Protein AF-A0A963P8D8-F1 (afdb_monomer)

Sequence (442 aa):
VSDIAAGMRWAVGLPVPGVPANNQVAKVLNMSLGRFGSCSQAFQGAVDEVLAAGSVVVAATGNDSARAILQPANCTGVIGVTAHAINGDNASYANIGQGTVISAPGGGFGAAIAGNGRQIYSTSNTGLTTPQADRLEFKRGTSMATAHVSGVAALMFEAKPTITPQELRSRLVNAARPHPAGGFCAGLQTCGAGLLDAAQSVQDVLDDNAPVVAAASSAGLAAPRGATVQLTGTALAGRLGMGLQSTSWTQIAGPAVTLTGANGSNASFVVPASGNSFSFRFRALDLNGKAAHVDLTVPANNTAPVLTPISTRFVLEGESLSFSVSATDAEGDAITFVASTLPRGASFDAGTGTFTWDNASPLGSYSVGITPSDGLLSGETVYVGIVVVAPGSGGGGATQGLWWVLLGSATLAGLGLRRLWRLGARRRAGMPRAGNRPATPA

Secondary structure (DSSP, 8-state):
-HHHHHHHHHHTT---TTS---SS--SEEEE---BSSSPPHHHHHHHHHHHHTT-EEEEE--SS--SS--BTTTSTT-EEEEEE-TTSSBBTT----TTEEEEEE--S-BSSS-TT-PPEEEEEES-SSS--SEEEEEE-SHHHHHHHHHHHHHHHHHH-TT--HHHHHHHHHHTPBPPPTTSTTTT-GGG-S-B--HHHHHHHHHT-PPPEEEEEES--SSBPTTPEEEEEEEEE-SSSS--EEEEEEEEEESS----BSTTSSEEEEEPPSS-SEEEEEEEEEETTS-EEEEEEEEEB-----EEPP---EEEETTS-EEEE--EE-SS-PPPEEEEESPPTTEEEETTTTEEEESS--SSEEEEEEEEEE-SS-B-PPEEEEEEEEPPP--------------------------------------------------

Radius of gyration: 43.83 Å; Cα contacts (8 Å, |Δi|>4): 1011; chains: 1; bounding box: 115×44×120 Å

Foldseek 3Di:
DVVVLLVLCQLQQHDDPPDDTDPNRAQEAQALDFDDDADDPSNLVSQVNSLVSQHAYQYEQFFQQEQHGTPPLRHPLHAYEFEDAPVLFGANRTYWYPSHAAYEHQFAAHNQHGPPRFFDKDWDAPDDDDGDHIDIDGGGGSSVRSVVLRVLLVLLCVLPVNQHSVNLSVLQLVQADARDPRGPCRPPVRNHNHYGDSVSSNVSSNQQDAKDKDKDKPADLAAEAQDKIKIAMDIDRSDDDWAWPWKFKDWDDDDDWDWDPGGHRMIITGHHQADFKTKMKIKTATPSRGIDIDIDMHTHDFDAKAWDDDEAAEDEAQAKDKDATDIDGRRRAQKFKDKDQDDVQWDADRRGRMIIRHGDDDFDKGWIWMWIGSPPDIDDTDIHIYGYHHDPPDDDDDDDDDDDDDDDDDPDDPDDDDDDDDDDDDDDDDDDDDDDDDDDDD

Solvent-accessible surface area (backbone atoms only — not comparable to full-atom values): 24501 Å² total; per-residue (Å²): 109,69,65,58,34,48,50,49,34,31,42,48,44,41,89,42,94,99,52,83,83,45,90,75,57,44,56,62,45,69,37,59,50,68,41,87,60,77,54,48,68,74,50,43,54,33,48,52,52,33,40,74,66,50,14,39,48,25,13,8,12,38,66,73,52,32,80,54,40,16,22,54,8,46,25,84,88,32,43,4,16,22,14,12,10,90,80,52,16,37,15,51,40,30,10,30,14,78,52,34,39,30,21,23,69,6,20,27,32,16,60,62,48,44,77,88,42,54,53,40,77,42,85,45,55,73,42,90,89,56,92,55,57,81,40,78,41,78,43,64,35,9,41,50,5,14,50,55,53,38,53,41,52,49,51,35,37,69,70,34,78,81,56,43,41,68,55,52,52,50,38,49,40,72,31,23,40,73,49,41,83,83,23,64,46,48,87,40,75,34,44,22,53,16,34,68,35,61,66,47,28,37,47,59,59,68,46,65,46,49,34,49,63,48,72,50,57,71,42,73,92,46,30,56,69,71,37,75,39,42,34,45,42,49,73,43,52,39,64,79,97,56,59,67,66,47,38,31,51,44,79,76,44,57,70,91,70,71,66,48,50,30,76,35,50,51,26,33,35,57,38,57,73,46,57,56,44,38,29,33,34,42,36,39,30,30,74,84,72,36,60,31,68,41,77,44,75,47,42,32,64,80,71,55,22,44,61,57,91,66,74,70,45,78,45,44,46,64,40,67,49,74,53,73,57,57,66,52,42,78,42,69,56,71,67,39,40,47,78,40,66,69,57,74,76,41,50,70,42,39,80,71,32,35,39,40,22,69,49,36,56,74,75,44,79,46,57,33,37,38,27,34,24,51,87,84,42,64,23,70,70,47,64,36,42,36,38,32,39,77,69,80,81,85,74,87,89,77,97,75,84,89,79,92,85,89,84,88,86,81,93,72,84,94,80,85,80,84,85,86,86,85,82,82,87,82,88,81,91,80,85,82,86,89,79,89,85,89,84,84,89,134

Mean predicted aligned error: 15.2 Å

Structure (mmCIF, N/CA/C/O backbone):
data_AF-A0A963P8D8-F1
#
_entry.id   AF-A0A963P8D8-F1
#
loop_
_atom_site.group_PDB
_atom_site.id
_atom_site.type_symbol
_atom_site.label_atom_id
_atom_site.label_alt_id
_atom_site.label_comp_id
_atom_site.label_asym_id
_atom_site.label_entity_id
_atom_site.label_seq_id
_atom_site.pdbx_PDB_ins_code
_atom_site.Cartn_x
_atom_site.Cartn_y
_atom_site.Cartn_z
_atom_site.occupancy
_atom_site.B_iso_or_equiv
_atom_site.auth_seq_id
_atom_site.auth_comp_id
_atom_site.auth_asym_id
_atom_site.auth_atom_id
_atom_site.pdbx_PDB_model_num
ATOM 1 N N . VAL A 1 1 ? 3.334 4.373 -31.908 1.00 76.94 1 VAL A N 1
ATOM 2 C CA . VAL A 1 1 ? 2.612 4.493 -30.611 1.00 76.94 1 VAL A CA 1
ATOM 3 C C . VAL A 1 1 ? 1.451 3.523 -30.528 1.00 76.94 1 VAL A C 1
ATOM 5 O O . VAL A 1 1 ? 1.368 2.846 -29.515 1.00 76.94 1 VAL A O 1
ATOM 8 N N . SER A 1 2 ? 0.617 3.419 -31.570 1.00 88.69 2 SER A N 1
ATOM 9 C CA . SER A 1 2 ? -0.479 2.439 -31.673 1.00 88.69 2 SER A CA 1
ATOM 10 C C . SER A 1 2 ? -0.037 1.008 -31.365 1.00 88.69 2 SER A C 1
ATOM 12 O O . SER A 1 2 ? -0.611 0.377 -30.488 1.00 88.69 2 SER A O 1
ATOM 14 N N . ASP A 1 3 ? 1.029 0.537 -32.011 1.00 95.38 3 ASP A N 1
ATOM 15 C CA . ASP A 1 3 ? 1.418 -0.878 -31.943 1.00 95.38 3 ASP A CA 1
ATOM 16 C C . ASP A 1 3 ? 1.978 -1.239 -30.567 1.00 95.38 3 ASP A C 1
ATOM 18 O O . ASP A 1 3 ? 1.656 -2.284 -30.014 1.00 95.38 3 ASP A O 1
ATOM 22 N N . ILE A 1 4 ? 2.746 -0.323 -29.964 1.00 96.62 4 ILE A N 1
ATOM 23 C CA . ILE A 1 4 ? 3.251 -0.478 -28.593 1.00 96.62 4 ILE A CA 1
ATOM 24 C C . ILE A 1 4 ? 2.072 -0.542 -27.617 1.00 96.62 4 ILE A C 1
ATOM 26 O O . ILE A 1 4 ? 2.022 -1.431 -26.776 1.00 96.62 4 ILE A O 1
ATOM 30 N N . ALA A 1 5 ? 1.095 0.359 -27.751 1.00 96.00 5 ALA A N 1
ATOM 31 C CA . ALA A 1 5 ? -0.083 0.387 -26.890 1.00 96.00 5 ALA A CA 1
ATOM 32 C C . ALA A 1 5 ? -0.980 -0.856 -27.066 1.00 96.00 5 ALA A C 1
ATOM 34 O O . ALA A 1 5 ? -1.574 -1.324 -26.097 1.00 96.00 5 ALA A O 1
ATOM 35 N N . ALA A 1 6 ? -1.081 -1.406 -28.279 1.00 96.62 6 ALA A N 1
ATOM 36 C CA . ALA A 1 6 ? -1.765 -2.673 -28.530 1.00 96.62 6 ALA A CA 1
ATOM 37 C C . ALA A 1 6 ? -0.997 -3.854 -27.911 1.00 96.62 6 ALA A C 1
ATOM 39 O O . ALA A 1 6 ? -1.588 -4.667 -27.204 1.00 96.62 6 ALA A O 1
ATOM 40 N N . GLY A 1 7 ? 0.326 -3.904 -28.090 1.00 97.81 7 GLY A N 1
ATOM 41 C CA . GLY A 1 7 ? 1.188 -4.919 -27.483 1.00 97.81 7 GLY A CA 1
ATOM 42 C C . GLY A 1 7 ? 1.143 -4.902 -25.954 1.00 97.81 7 GLY A C 1
ATOM 43 O O . GLY A 1 7 ? 1.106 -5.960 -25.338 1.00 97.81 7 GLY A O 1
ATOM 44 N N . MET A 1 8 ? 1.062 -3.717 -25.339 1.00 98.06 8 MET A N 1
ATOM 45 C CA . MET A 1 8 ? 0.866 -3.562 -23.894 1.00 98.06 8 MET A CA 1
ATOM 46 C C . MET A 1 8 ? -0.420 -4.234 -23.412 1.00 98.06 8 MET A C 1
ATOM 48 O O . MET A 1 8 ? -0.371 -5.043 -22.490 1.00 98.06 8 MET A O 1
ATOM 52 N N . ARG A 1 9 ? -1.553 -3.927 -24.056 1.00 97.94 9 ARG A N 1
ATOM 53 C CA . ARG A 1 9 ? -2.860 -4.519 -23.736 1.00 97.94 9 ARG A CA 1
ATOM 54 C C . ARG A 1 9 ? -2.826 -6.036 -23.875 1.00 97.94 9 ARG A C 1
ATOM 56 O O . ARG A 1 9 ? -3.177 -6.755 -22.945 1.00 97.94 9 ARG A O 1
ATOM 63 N N . TRP A 1 10 ? -2.321 -6.516 -25.007 1.00 98.38 10 TRP A N 1
ATOM 64 C CA . TRP A 1 10 ? -2.216 -7.945 -25.276 1.00 98.38 10 TRP A CA 1
ATOM 65 C C . TRP A 1 10 ? -1.316 -8.675 -24.267 1.00 98.38 10 TRP A C 1
ATOM 67 O O . TRP A 1 10 ? -1.668 -9.748 -23.775 1.00 98.38 10 TRP A O 1
ATOM 77 N N . ALA A 1 11 ? -0.176 -8.081 -23.895 1.00 98.31 11 ALA A N 1
ATOM 78 C CA . ALA A 1 11 ? 0.756 -8.666 -22.931 1.00 98.31 11 ALA A CA 1
ATOM 79 C C . ALA A 1 11 ? 0.109 -8.906 -21.559 1.00 98.31 11 ALA A C 1
ATOM 81 O O . ALA A 1 11 ? 0.442 -9.888 -20.901 1.00 98.31 11 ALA A O 1
ATOM 82 N N . VAL A 1 12 ? -0.850 -8.067 -21.155 1.00 97.81 12 VAL A N 1
ATOM 83 C CA . VAL A 1 12 ? -1.591 -8.221 -19.892 1.00 97.81 12 VAL A CA 1
ATOM 84 C C . VAL A 1 12 ? -2.923 -8.973 -20.042 1.00 97.81 12 VAL A C 1
ATOM 86 O O . VAL A 1 12 ? -3.744 -8.960 -19.129 1.00 97.81 12 VAL A O 1
ATOM 89 N N . GLY A 1 13 ? -3.151 -9.639 -21.178 1.00 97.31 13 GLY A N 1
ATOM 90 C CA . GLY A 1 13 ? -4.343 -10.461 -21.413 1.00 97.31 13 GLY A CA 1
ATOM 91 C C . GLY A 1 13 ? -5.585 -9.694 -21.864 1.00 97.31 13 GLY A C 1
ATOM 92 O O . GLY A 1 13 ? -6.654 -10.291 -21.978 1.00 97.31 13 GLY A O 1
ATOM 93 N N . LEU A 1 14 ? -5.477 -8.392 -22.147 1.00 97.31 14 LEU A N 1
ATOM 94 C CA . LEU A 1 14 ? -6.585 -7.631 -22.721 1.00 97.31 14 LEU A CA 1
ATOM 95 C C . LEU A 1 14 ? -6.737 -7.958 -24.218 1.00 97.31 14 LEU A C 1
ATOM 97 O O . LEU A 1 14 ? -5.737 -8.154 -24.918 1.00 97.31 14 LEU A O 1
ATOM 101 N N . PRO A 1 15 ? -7.976 -8.012 -24.738 1.00 96.56 15 PRO A N 1
ATOM 102 C CA . PRO A 1 15 ? -8.223 -8.355 -26.131 1.00 96.56 15 PRO A CA 1
ATOM 103 C C . PRO A 1 15 ? -7.702 -7.268 -27.078 1.00 96.56 15 PRO A C 1
ATOM 105 O O . PRO A 1 15 ? -7.882 -6.072 -26.845 1.00 96.56 15 PRO A O 1
ATOM 108 N N . VAL A 1 16 ? -7.110 -7.693 -28.196 1.00 96.75 16 VAL A N 1
ATOM 109 C CA . VAL A 1 16 ? -6.708 -6.815 -29.301 1.00 96.75 16 VAL A CA 1
ATOM 110 C C . VAL A 1 16 ? -7.358 -7.325 -30.591 1.00 96.75 16 VAL A C 1
ATOM 112 O O . VAL A 1 16 ? -7.219 -8.511 -30.899 1.00 96.75 16 VAL A O 1
ATOM 115 N N . PRO A 1 17 ? -8.076 -6.476 -31.354 1.00 95.19 17 PRO A N 1
ATOM 116 C CA . PRO A 1 17 ? -8.748 -6.901 -32.579 1.00 95.19 17 PRO A CA 1
ATOM 117 C C . PRO A 1 17 ? -7.799 -7.595 -33.561 1.00 95.19 17 PRO A C 1
ATOM 119 O O . PRO A 1 17 ? -6.740 -7.066 -33.890 1.00 95.19 17 PRO A O 1
ATOM 122 N N . GLY A 1 18 ? -8.192 -8.779 -34.035 1.00 96.00 18 GLY A N 1
ATOM 123 C CA . GLY A 1 18 ? -7.406 -9.563 -34.993 1.00 96.00 18 GLY A CA 1
ATOM 124 C C . GLY A 1 18 ? -6.208 -10.316 -34.401 1.00 96.00 18 GLY A C 1
ATOM 125 O O . GLY A 1 18 ? -5.485 -10.955 -35.159 1.00 96.00 18 GLY A O 1
ATOM 126 N N . VAL A 1 19 ? -6.001 -10.283 -33.078 1.00 97.31 19 VAL A N 1
ATOM 127 C CA . VAL A 1 19 ? -4.906 -10.992 -32.398 1.00 97.31 19 VAL A CA 1
ATOM 128 C C . VAL A 1 19 ? -5.478 -12.085 -31.480 1.00 97.31 19 VAL A C 1
ATOM 130 O O . VAL A 1 19 ? -6.410 -11.802 -30.723 1.00 97.31 19 VAL A O 1
ATOM 133 N N . PRO A 1 20 ? -4.953 -13.329 -31.511 1.00 97.62 20 PRO A N 1
ATOM 134 C CA . PRO A 1 20 ? -5.367 -14.387 -30.585 1.00 97.62 20 PRO A CA 1
ATOM 135 C C . PRO A 1 20 ? -5.220 -13.973 -29.117 1.00 97.62 20 PRO A C 1
ATOM 137 O O . PRO A 1 20 ? -4.320 -13.209 -28.783 1.00 97.62 20 PRO A O 1
ATOM 140 N N . ALA A 1 21 ? -6.065 -14.497 -28.227 1.00 97.00 21 ALA A N 1
ATOM 141 C CA . ALA A 1 21 ? -5.977 -14.194 -26.797 1.00 97.00 21 ALA A CA 1
ATOM 142 C C . ALA A 1 21 ? -4.634 -14.650 -26.195 1.00 97.00 21 ALA A C 1
ATOM 144 O O . ALA A 1 21 ? -4.131 -15.729 -26.517 1.00 97.00 21 ALA A O 1
ATOM 145 N N . ASN A 1 22 ? -4.066 -13.832 -25.305 1.00 97.06 22 ASN A N 1
ATOM 146 C CA . ASN A 1 22 ? -2.859 -14.187 -24.569 1.00 97.06 22 ASN A CA 1
ATOM 147 C C . ASN A 1 22 ? -3.210 -14.914 -23.264 1.00 97.06 22 ASN A C 1
ATOM 149 O O . ASN A 1 22 ? -3.742 -14.306 -22.337 1.00 97.06 22 ASN A O 1
ATOM 153 N N . ASN A 1 23 ? -2.845 -16.193 -23.172 1.00 94.62 23 ASN A N 1
ATOM 154 C CA . ASN A 1 23 ? -3.046 -17.003 -21.965 1.00 94.62 23 ASN A CA 1
ATOM 155 C C . ASN A 1 23 ? -1.842 -16.964 -21.002 1.00 94.62 23 ASN A C 1
ATOM 157 O O . ASN A 1 23 ? -1.896 -17.561 -19.931 1.00 94.62 23 ASN A O 1
ATOM 161 N N . GLN A 1 24 ? -0.759 -16.272 -21.370 1.00 95.00 24 GLN A N 1
ATOM 162 C CA . GLN A 1 24 ? 0.420 -16.037 -20.534 1.00 95.00 24 GLN A CA 1
ATOM 163 C C . GLN A 1 24 ? 0.510 -14.547 -20.199 1.00 95.00 24 GLN A C 1
ATOM 165 O O . GLN A 1 24 ? 1.244 -13.771 -20.813 1.00 95.00 24 GLN A O 1
ATOM 170 N N . VAL A 1 25 ? -0.309 -14.141 -19.232 1.00 95.50 25 VAL A N 1
ATOM 171 C CA . VAL A 1 25 ? -0.459 -12.744 -18.824 1.00 95.50 25 VAL A CA 1
ATOM 172 C C . VAL A 1 25 ? 0.781 -12.265 -18.069 1.00 95.50 25 VAL A C 1
ATOM 174 O O . VAL A 1 25 ? 1.133 -12.798 -17.016 1.00 95.50 25 VAL A O 1
ATOM 177 N N . ALA A 1 26 ? 1.436 -11.234 -18.597 1.00 98.06 26 ALA A N 1
ATOM 178 C CA . ALA A 1 26 ? 2.612 -10.630 -17.991 1.00 98.06 26 ALA A CA 1
ATOM 179 C C . ALA A 1 26 ? 2.223 -9.720 -16.821 1.00 98.06 26 ALA A C 1
ATOM 181 O O . ALA A 1 26 ? 1.408 -8.820 -16.982 1.00 98.06 26 ALA A O 1
ATOM 182 N N . LYS A 1 27 ? 2.872 -9.903 -15.666 1.00 98.19 27 LYS A N 1
ATOM 183 C CA . LYS A 1 27 ? 2.745 -9.004 -14.503 1.00 98.19 27 LYS A CA 1
ATOM 184 C C . LYS A 1 27 ? 3.648 -7.772 -14.571 1.00 98.19 27 LYS A C 1
ATOM 186 O O . LYS A 1 27 ? 3.378 -6.765 -13.920 1.00 98.19 27 LYS A O 1
ATOM 191 N N . VAL A 1 28 ? 4.715 -7.841 -15.365 1.00 98.75 28 VAL A N 1
ATOM 192 C CA . VAL A 1 28 ? 5.719 -6.782 -15.511 1.00 98.75 28 VAL A CA 1
ATOM 193 C C . VAL A 1 28 ? 5.973 -6.539 -16.993 1.00 98.75 28 VAL A C 1
ATOM 195 O O . VAL A 1 28 ? 6.394 -7.442 -17.713 1.00 98.75 28 VAL A O 1
ATOM 198 N N . LEU A 1 29 ? 5.737 -5.312 -17.451 1.00 98.75 29 LEU A N 1
ATOM 199 C CA . LEU A 1 29 ? 6.018 -4.878 -18.816 1.00 98.75 29 LEU A CA 1
ATOM 200 C C . LEU A 1 29 ? 7.304 -4.046 -18.830 1.00 98.75 29 LEU A C 1
ATOM 202 O O . LEU A 1 29 ? 7.307 -2.888 -18.410 1.00 98.75 29 LEU A O 1
ATOM 206 N N . ASN A 1 30 ? 8.388 -4.633 -19.342 1.00 98.81 30 ASN A N 1
ATOM 207 C CA . ASN A 1 30 ? 9.666 -3.949 -19.533 1.00 98.81 30 ASN A CA 1
ATOM 208 C C . ASN A 1 30 ? 9.668 -3.142 -20.845 1.00 98.81 30 ASN A C 1
ATOM 210 O O . ASN A 1 30 ? 9.733 -3.707 -21.937 1.00 98.81 30 ASN A O 1
ATOM 214 N N . MET A 1 31 ? 9.686 -1.817 -20.733 1.00 98.38 31 MET A N 1
ATOM 215 C CA . MET A 1 31 ? 9.667 -0.861 -21.841 1.00 98.38 31 MET A CA 1
ATOM 216 C C . MET A 1 31 ? 11.010 -0.134 -21.948 1.00 98.38 31 MET A C 1
ATOM 218 O O . MET A 1 31 ? 11.128 1.063 -21.684 1.00 98.38 31 MET A O 1
ATOM 222 N N . SER A 1 32 ? 12.042 -0.867 -22.368 1.00 98.44 32 SER A N 1
ATOM 223 C CA . SER A 1 32 ? 13.388 -0.341 -22.657 1.00 98.44 32 SER A CA 1
ATOM 224 C C . SER A 1 32 ? 13.449 0.443 -23.982 1.00 98.44 32 SER A C 1
ATOM 226 O O . SER A 1 32 ? 14.339 0.224 -24.803 1.00 98.44 32 SER A O 1
ATOM 228 N N . LEU A 1 33 ? 12.485 1.338 -24.193 1.00 97.00 33 LEU A N 1
ATOM 229 C CA . LEU A 1 33 ? 12.244 2.129 -25.399 1.00 97.00 33 LEU A CA 1
ATOM 230 C C . LEU A 1 33 ? 11.807 3.545 -25.010 1.00 97.00 33 LEU A C 1
ATOM 232 O O . LEU A 1 33 ? 11.425 3.784 -23.866 1.00 97.00 33 LEU A O 1
ATOM 236 N N . GLY A 1 34 ? 11.819 4.482 -25.954 1.00 95.38 34 GLY A N 1
ATOM 237 C CA . GLY A 1 34 ? 11.284 5.808 -25.681 1.00 95.38 34 GLY A CA 1
ATOM 238 C C . GLY A 1 34 ? 11.148 6.702 -26.904 1.00 95.38 34 GLY A C 1
ATOM 239 O O . GLY A 1 34 ? 11.680 6.404 -27.973 1.00 95.38 34 GLY A O 1
ATOM 240 N N . ARG A 1 35 ? 10.420 7.808 -26.735 1.00 93.94 35 ARG A N 1
ATOM 241 C CA . ARG A 1 35 ? 10.340 8.909 -27.702 1.00 93.94 35 ARG A CA 1
ATOM 242 C C . ARG A 1 35 ? 10.273 10.267 -27.006 1.00 93.94 35 ARG A C 1
ATOM 244 O O . ARG A 1 35 ? 9.750 10.376 -25.896 1.00 93.94 35 ARG A O 1
ATOM 251 N N . PHE A 1 36 ? 10.720 11.304 -27.706 1.00 94.06 36 PHE A N 1
ATOM 252 C CA . PHE A 1 36 ? 10.550 12.692 -27.279 1.00 94.06 36 PHE A CA 1
ATOM 253 C C . PHE A 1 36 ? 9.075 13.110 -27.223 1.00 94.06 36 PHE A C 1
ATOM 255 O O . PHE A 1 36 ? 8.229 12.581 -27.950 1.00 94.06 36 PHE A O 1
ATOM 262 N N . GLY A 1 37 ? 8.796 14.102 -26.376 1.00 91.81 37 GLY A N 1
ATOM 263 C CA . GLY A 1 37 ? 7.463 14.659 -26.160 1.00 91.81 37 GLY A CA 1
ATOM 264 C C . GLY A 1 37 ? 6.772 14.136 -24.900 1.00 91.81 37 GLY A C 1
ATOM 265 O O . GLY A 1 37 ? 7.253 13.228 -24.219 1.00 91.81 37 GLY A O 1
ATOM 266 N N . SER A 1 38 ? 5.633 14.749 -24.582 1.00 94.12 38 SER A N 1
ATOM 267 C CA . SER A 1 38 ? 4.778 14.346 -23.466 1.00 94.12 38 SER A CA 1
ATOM 268 C C . SER A 1 38 ? 4.116 12.989 -23.715 1.00 94.12 38 SER A C 1
ATOM 270 O O . SER A 1 38 ? 3.986 12.535 -24.859 1.00 94.12 38 SER A O 1
ATOM 272 N N . CYS A 1 39 ? 3.665 12.348 -22.634 1.00 96.94 39 CYS A N 1
ATOM 273 C CA . CYS A 1 39 ? 2.842 11.153 -22.739 1.00 96.94 39 CYS A CA 1
ATOM 274 C C . CYS A 1 39 ? 1.542 11.479 -23.490 1.00 96.94 39 CYS A C 1
ATOM 276 O O . CYS A 1 39 ? 0.724 12.277 -23.035 1.00 96.94 39 CYS A O 1
ATOM 278 N N . SER A 1 40 ? 1.342 10.868 -24.657 1.00 96.50 40 SER A N 1
ATOM 279 C CA . SER A 1 40 ? 0.091 11.024 -25.404 1.00 96.50 40 SER A CA 1
ATOM 280 C C . SER A 1 40 ? -1.066 10.348 -24.676 1.00 96.50 40 SER A C 1
ATOM 282 O O . SER A 1 40 ? -0.890 9.240 -24.172 1.00 96.50 40 SER A O 1
ATOM 284 N N . GLN A 1 41 ? -2.266 10.927 -24.751 1.00 96.19 41 GLN A N 1
ATOM 285 C CA . GLN A 1 41 ? -3.481 10.373 -24.140 1.00 96.19 41 GLN A CA 1
ATOM 286 C C . GLN A 1 41 ? -3.743 8.909 -24.531 1.00 96.19 41 GLN A C 1
ATOM 288 O O . GLN A 1 41 ? -4.074 8.094 -23.679 1.00 96.19 41 GLN A O 1
ATOM 293 N N . ALA A 1 42 ? -3.517 8.547 -25.798 1.00 93.56 42 ALA A N 1
ATOM 294 C CA . ALA A 1 42 ? -3.672 7.168 -26.265 1.00 93.56 42 ALA A CA 1
ATOM 295 C C . ALA A 1 42 ? -2.717 6.179 -25.568 1.00 93.56 42 ALA A C 1
ATOM 297 O O . ALA A 1 42 ? -3.077 5.029 -25.324 1.00 93.56 42 ALA A O 1
ATOM 298 N N . PHE A 1 43 ? -1.497 6.624 -25.254 1.00 96.56 43 PHE A N 1
ATOM 299 C CA . PHE A 1 43 ? -0.522 5.807 -24.534 1.00 96.56 43 PHE A CA 1
ATOM 300 C C . PHE A 1 43 ? -0.829 5.776 -23.035 1.00 96.56 43 PHE A C 1
ATOM 302 O O . PHE A 1 43 ? -0.739 4.711 -22.435 1.00 96.56 43 PHE A O 1
ATOM 309 N N . GLN A 1 44 ? -1.259 6.902 -22.452 1.00 98.19 44 GLN A N 1
ATOM 310 C CA . GLN A 1 44 ? -1.703 6.948 -21.057 1.00 98.19 44 GLN A CA 1
ATOM 311 C C . GLN A 1 44 ? -2.873 5.988 -20.818 1.00 98.19 44 GLN A C 1
ATOM 313 O O . GLN A 1 44 ? -2.793 5.182 -19.905 1.00 98.19 44 GLN A O 1
ATOM 318 N N . GLY A 1 45 ? -3.881 5.966 -21.698 1.00 98.19 45 GLY A N 1
ATOM 319 C CA . GLY A 1 45 ? -4.989 5.011 -21.577 1.00 98.19 45 GLY A CA 1
ATOM 320 C C . GLY A 1 45 ? -4.528 3.548 -21.594 1.00 98.19 45 GLY A C 1
ATOM 321 O O . GLY A 1 45 ? -5.032 2.735 -20.831 1.00 98.19 45 GLY A O 1
ATOM 322 N N . ALA A 1 46 ? -3.508 3.209 -22.391 1.00 98.06 46 ALA A N 1
ATOM 323 C CA . ALA A 1 46 ? -2.932 1.862 -22.376 1.00 98.06 46 ALA A CA 1
ATOM 324 C C . ALA A 1 46 ? -2.179 1.552 -21.071 1.00 98.06 46 ALA A C 1
ATOM 326 O O . ALA A 1 46 ? -2.235 0.425 -20.588 1.00 98.06 46 ALA A O 1
ATOM 327 N N . VAL A 1 47 ? -1.474 2.535 -20.499 1.00 98.56 47 VAL A N 1
ATOM 328 C CA . VAL A 1 47 ? -0.845 2.403 -19.176 1.00 98.56 47 VAL A CA 1
ATOM 329 C C . VAL A 1 47 ? -1.911 2.182 -18.105 1.00 98.56 47 VAL A C 1
ATOM 331 O O . VAL A 1 47 ? -1.776 1.258 -17.310 1.00 98.56 47 VAL A O 1
ATOM 334 N N . ASP A 1 48 ? -2.978 2.978 -18.109 1.00 98.69 48 ASP A N 1
ATOM 335 C CA . ASP A 1 48 ? -4.055 2.896 -17.120 1.00 98.69 48 ASP A CA 1
ATOM 336 C C . ASP A 1 48 ? -4.740 1.523 -17.159 1.00 98.69 48 ASP A C 1
ATOM 338 O O . ASP A 1 48 ? -4.955 0.905 -16.117 1.00 98.69 48 ASP A O 1
ATOM 342 N N . GLU A 1 49 ? -5.001 0.995 -18.357 1.00 98.50 49 GLU A N 1
ATOM 343 C CA . GLU A 1 49 ? -5.545 -0.353 -18.552 1.00 98.50 49 GLU A CA 1
ATOM 344 C C . GLU A 1 49 ? -4.593 -1.456 -18.052 1.00 98.50 49 GLU A C 1
ATOM 346 O O . GLU A 1 49 ? -5.036 -2.407 -17.408 1.00 98.50 49 GLU A O 1
ATOM 351 N N . VAL A 1 50 ? -3.280 -1.323 -18.286 1.00 98.56 50 VAL A N 1
ATOM 352 C CA . VAL A 1 50 ? -2.266 -2.257 -17.760 1.00 98.56 50 VAL A CA 1
ATOM 353 C C . VAL A 1 50 ? -2.245 -2.263 -16.230 1.00 98.56 50 VAL A C 1
ATOM 355 O O . VAL A 1 50 ? -2.210 -3.332 -15.616 1.00 98.56 50 VAL A O 1
ATOM 358 N N . LEU A 1 51 ? -2.293 -1.082 -15.610 1.00 98.44 51 LEU A N 1
ATOM 359 C CA . LEU A 1 51 ? -2.321 -0.945 -14.153 1.00 98.44 51 LEU A CA 1
ATOM 360 C C . LEU A 1 51 ? -3.629 -1.504 -13.572 1.00 98.44 51 LEU A C 1
ATOM 362 O O . LEU A 1 51 ? -3.598 -2.213 -12.566 1.00 98.44 51 LEU A O 1
ATOM 366 N N . ALA A 1 52 ? -4.767 -1.256 -14.226 1.00 98.00 52 ALA A N 1
ATOM 367 C CA . ALA A 1 52 ? -6.064 -1.808 -13.834 1.00 98.00 52 ALA A CA 1
ATOM 368 C C . ALA A 1 52 ? -6.111 -3.344 -13.940 1.00 98.00 52 ALA A C 1
ATOM 370 O O . ALA A 1 52 ? -6.744 -3.996 -13.114 1.00 98.00 52 ALA A O 1
ATOM 371 N N . ALA A 1 53 ? -5.380 -3.933 -14.893 1.00 97.12 53 ALA A N 1
ATOM 372 C CA . ALA A 1 53 ? -5.187 -5.381 -15.000 1.00 97.12 53 ALA A CA 1
ATOM 373 C C . ALA A 1 53 ? -4.246 -5.965 -13.917 1.00 97.12 53 ALA A C 1
ATOM 375 O O . ALA A 1 53 ? -3.958 -7.165 -13.913 1.00 97.12 53 ALA A O 1
ATOM 376 N N . GLY A 1 54 ? -3.743 -5.142 -12.988 1.00 96.88 54 GLY A N 1
ATOM 377 C CA . GLY A 1 54 ? -2.887 -5.578 -11.883 1.00 96.88 54 GLY A CA 1
ATOM 378 C C . GLY A 1 54 ? -1.450 -5.892 -12.302 1.00 96.88 54 GLY A C 1
ATOM 379 O O . GLY A 1 54 ? -0.815 -6.752 -11.688 1.00 96.88 54 GLY A O 1
ATOM 380 N N . SER A 1 55 ? -0.961 -5.230 -13.354 1.00 98.56 55 SER A N 1
ATOM 381 C CA . SER A 1 55 ? 0.404 -5.359 -13.878 1.00 98.56 55 SER A CA 1
ATOM 382 C C . SER A 1 55 ? 1.122 -4.009 -13.849 1.00 98.56 55 SER A C 1
ATOM 384 O O . SER A 1 55 ? 0.482 -2.962 -13.833 1.00 98.56 55 SER A O 1
ATOM 386 N N . VAL A 1 56 ? 2.455 -4.003 -13.828 1.00 98.75 56 VAL A N 1
ATOM 387 C CA . VAL A 1 56 ? 3.262 -2.766 -13.799 1.00 98.75 56 VAL A CA 1
ATOM 388 C C . VAL A 1 56 ? 3.925 -2.486 -15.143 1.00 98.75 56 VAL A C 1
ATOM 390 O O . VAL A 1 56 ? 4.303 -3.406 -15.866 1.00 98.75 56 VAL A O 1
ATOM 393 N N . VAL A 1 57 ? 4.136 -1.203 -15.447 1.00 98.81 57 VAL A N 1
ATOM 394 C CA . VAL A 1 57 ? 4.958 -0.749 -16.579 1.00 98.81 57 VAL A CA 1
ATOM 395 C C . VAL A 1 57 ? 6.259 -0.170 -16.036 1.00 98.81 57 VAL A C 1
ATOM 397 O O . VAL A 1 57 ? 6.233 0.782 -15.255 1.00 98.81 57 VAL A O 1
ATOM 400 N N . VAL A 1 58 ? 7.390 -0.720 -16.469 1.00 98.94 58 VAL A N 1
ATOM 401 C CA . VAL A 1 58 ? 8.738 -0.264 -16.103 1.00 98.94 58 VAL A CA 1
ATOM 402 C C . VAL A 1 58 ? 9.400 0.281 -17.360 1.00 98.94 58 VAL A C 1
ATOM 404 O O . VAL A 1 58 ? 9.477 -0.431 -18.357 1.00 98.94 58 VAL A O 1
ATOM 407 N N . ALA A 1 59 ? 9.849 1.535 -17.356 1.00 98.75 59 ALA A N 1
ATOM 408 C CA . ALA A 1 59 ? 10.287 2.207 -18.579 1.00 98.75 59 ALA A CA 1
ATOM 409 C C . ALA A 1 59 ? 11.585 2.996 -18.429 1.00 98.75 59 ALA A C 1
ATOM 411 O O . ALA A 1 59 ? 11.822 3.640 -17.410 1.00 98.75 59 ALA A O 1
ATOM 412 N N . ALA A 1 60 ? 12.377 3.016 -19.500 1.00 98.81 60 ALA A N 1
ATOM 413 C CA . ALA A 1 60 ? 13.622 3.771 -19.579 1.00 98.81 60 ALA A CA 1
ATOM 414 C C . ALA A 1 60 ? 13.370 5.287 -19.666 1.00 98.81 60 ALA A C 1
ATOM 416 O O . ALA A 1 60 ? 12.529 5.738 -20.444 1.00 98.81 60 ALA A O 1
ATOM 417 N N . THR A 1 61 ? 14.134 6.093 -18.921 1.00 98.69 61 THR A N 1
ATOM 418 C CA . THR A 1 61 ? 14.001 7.564 -18.956 1.00 98.69 61 THR A CA 1
ATOM 419 C C . THR A 1 61 ? 14.599 8.224 -20.203 1.00 98.69 61 THR A C 1
ATOM 421 O O . THR A 1 61 ? 14.203 9.343 -20.537 1.00 98.69 61 THR A O 1
ATOM 424 N N . GLY A 1 62 ? 15.518 7.549 -20.905 1.00 98.56 62 GLY A N 1
ATOM 425 C CA . GLY A 1 62 ? 16.233 8.051 -22.090 1.00 98.56 62 GLY A CA 1
ATOM 426 C C . GLY A 1 62 ? 17.744 8.215 -21.870 1.00 98.56 62 GLY A C 1
ATOM 427 O O . GLY A 1 62 ? 18.239 7.978 -20.767 1.00 98.56 62 GLY A O 1
ATOM 428 N N . ASN A 1 63 ? 18.495 8.548 -22.927 1.00 98.31 63 ASN A N 1
ATOM 429 C CA . ASN A 1 63 ? 19.969 8.479 -22.944 1.00 98.31 63 ASN A CA 1
ATOM 430 C C . ASN A 1 63 ? 20.632 9.723 -23.577 1.00 98.31 63 ASN A C 1
ATOM 432 O O . ASN A 1 63 ? 21.656 9.609 -24.249 1.00 98.31 63 ASN A O 1
ATOM 436 N N . ASP A 1 64 ? 20.033 10.893 -23.383 1.00 97.81 64 ASP A N 1
ATOM 437 C CA . ASP A 1 64 ? 20.367 12.159 -24.046 1.00 97.81 64 ASP A CA 1
ATOM 438 C C . ASP A 1 64 ? 21.066 13.157 -23.101 1.00 97.81 64 ASP A C 1
ATOM 440 O O . ASP A 1 64 ? 21.189 14.339 -23.423 1.00 97.81 64 ASP A O 1
ATOM 444 N N . SER A 1 65 ? 21.467 12.711 -21.901 1.00 96.88 65 SER A N 1
ATOM 445 C CA . SER A 1 65 ? 21.968 13.561 -20.806 1.00 96.88 65 SER A CA 1
ATOM 446 C C . SER A 1 65 ? 21.009 14.710 -20.447 1.00 96.88 65 SER A C 1
ATOM 448 O O . SER A 1 65 ? 21.425 15.767 -19.966 1.00 96.88 65 SER A O 1
ATOM 450 N N . ALA A 1 66 ? 19.712 14.524 -20.701 1.00 96.75 66 ALA A N 1
ATOM 451 C CA . ALA A 1 66 ? 18.708 15.567 -20.581 1.00 96.75 66 ALA A CA 1
ATOM 452 C C . ALA A 1 66 ? 18.110 15.643 -19.169 1.00 96.75 66 ALA A C 1
ATOM 454 O O . ALA A 1 66 ? 18.022 14.655 -18.437 1.00 96.75 66 ALA A O 1
ATOM 455 N N . ARG A 1 67 ? 17.609 16.833 -18.813 1.00 95.38 67 ARG A N 1
ATOM 456 C CA . ARG A 1 67 ? 16.792 17.074 -17.606 1.00 95.38 67 ARG A CA 1
ATOM 457 C C . ARG A 1 67 ? 15.285 16.908 -17.858 1.00 95.38 67 ARG A C 1
ATOM 459 O O . ARG A 1 67 ? 14.463 17.506 -17.166 1.00 95.38 67 ARG A O 1
ATOM 466 N N . ALA A 1 68 ? 14.939 16.119 -18.869 1.00 96.19 68 ALA A N 1
ATOM 467 C CA . ALA A 1 68 ? 13.583 15.720 -19.201 1.00 96.19 68 ALA A CA 1
ATOM 468 C C . ALA A 1 68 ? 13.574 14.231 -19.560 1.00 96.19 68 ALA A C 1
ATOM 470 O O . ALA A 1 68 ? 14.506 13.738 -20.196 1.00 96.19 68 ALA A O 1
ATOM 471 N N . ILE A 1 69 ? 12.512 13.528 -19.168 1.00 98.00 69 ILE A N 1
ATOM 472 C CA . ILE A 1 69 ? 12.355 12.092 -19.417 1.00 98.00 69 ILE A CA 1
ATOM 473 C C . ILE A 1 69 ? 11.357 11.825 -20.548 1.00 98.00 69 ILE A C 1
ATOM 475 O O . ILE A 1 69 ? 10.437 12.609 -20.801 1.00 98.00 69 ILE A O 1
ATOM 479 N N . LEU A 1 70 ? 11.564 10.715 -21.250 1.00 97.81 70 LEU A N 1
ATOM 480 C CA . LEU A 1 70 ? 10.844 10.368 -22.475 1.00 97.81 70 LEU A CA 1
ATOM 481 C C . LEU A 1 70 ? 9.529 9.625 -22.194 1.00 97.81 70 LEU A C 1
ATOM 483 O O . LEU A 1 70 ? 9.374 8.980 -21.156 1.00 97.81 70 LEU A O 1
ATOM 487 N N . GLN A 1 71 ? 8.588 9.650 -23.143 1.00 97.19 71 GLN A N 1
ATOM 488 C CA . GLN A 1 71 ? 7.480 8.687 -23.139 1.00 97.19 71 GLN A CA 1
ATOM 489 C C . GLN A 1 71 ? 8.078 7.301 -23.438 1.00 97.19 71 GLN A C 1
ATOM 491 O O . GLN A 1 71 ? 8.772 7.191 -24.450 1.00 97.19 71 GLN A O 1
ATOM 496 N N . PRO A 1 72 ? 7.810 6.250 -22.637 1.00 97.38 72 PRO A N 1
ATOM 497 C CA . PRO A 1 72 ? 6.700 6.150 -21.687 1.00 97.38 72 PRO A CA 1
ATOM 498 C C . PRO A 1 72 ? 7.030 6.405 -20.215 1.00 97.38 72 PRO A C 1
ATOM 500 O O . PRO A 1 72 ? 6.109 6.442 -19.407 1.00 97.38 72 PRO A O 1
ATOM 503 N N . ALA A 1 73 ? 8.294 6.618 -19.848 1.00 98.25 73 ALA A N 1
ATOM 504 C CA . ALA A 1 73 ? 8.677 6.895 -18.461 1.00 98.25 73 ALA A CA 1
ATOM 505 C C . ALA A 1 73 ? 7.999 8.146 -17.873 1.00 98.25 73 ALA A C 1
ATOM 507 O O . ALA A 1 73 ? 7.820 8.227 -16.662 1.00 98.25 73 ALA A O 1
ATOM 508 N N . ASN A 1 74 ? 7.604 9.104 -18.717 1.00 97.69 74 ASN A N 1
ATOM 509 C CA . ASN A 1 74 ? 6.876 10.307 -18.307 1.00 97.69 74 ASN A CA 1
ATOM 510 C C . ASN A 1 74 ? 5.348 10.143 -18.191 1.00 97.69 74 ASN A C 1
ATOM 512 O O . ASN A 1 74 ? 4.666 11.114 -17.867 1.00 97.69 74 ASN A O 1
ATOM 516 N N . CYS A 1 75 ? 4.800 8.956 -18.463 1.00 98.19 75 CYS A N 1
ATOM 517 C CA . CYS A 1 75 ? 3.381 8.669 -18.264 1.00 98.19 75 CYS A CA 1
ATOM 518 C C . CYS A 1 75 ? 3.074 8.438 -16.775 1.00 98.19 75 CYS A C 1
ATOM 520 O O . CYS A 1 75 ? 3.874 7.857 -16.035 1.00 98.19 75 CYS A O 1
ATOM 522 N N . THR A 1 76 ? 1.888 8.850 -16.330 1.00 97.88 76 THR A N 1
ATOM 523 C CA . THR A 1 76 ? 1.444 8.662 -14.944 1.00 97.88 76 THR A CA 1
ATOM 524 C C . THR A 1 76 ? 1.343 7.173 -14.620 1.00 97.88 76 THR A C 1
ATOM 526 O O . THR A 1 76 ? 0.850 6.389 -15.425 1.00 97.88 76 THR A O 1
ATOM 529 N N . GLY A 1 77 ? 1.830 6.780 -13.440 1.00 96.56 77 GLY A N 1
ATOM 530 C CA . GLY A 1 77 ? 1.821 5.392 -12.967 1.00 96.56 77 GLY A CA 1
ATOM 531 C C . GLY A 1 77 ? 2.998 4.533 -13.447 1.00 96.56 77 GLY A C 1
ATOM 532 O O . GLY A 1 77 ? 3.328 3.550 -12.786 1.00 96.56 77 GLY A O 1
ATOM 533 N N . VAL A 1 78 ? 3.716 4.934 -14.503 1.00 98.62 78 VAL A N 1
ATOM 534 C CA . VAL A 1 78 ? 4.889 4.199 -15.012 1.00 98.62 78 VAL A CA 1
ATOM 535 C C . VAL A 1 78 ? 6.077 4.309 -14.057 1.00 98.62 78 VAL A C 1
ATOM 537 O O . VAL A 1 78 ? 6.405 5.391 -13.565 1.00 98.62 78 VAL A O 1
ATOM 540 N N . ILE A 1 79 ? 6.750 3.187 -13.804 1.00 98.88 79 ILE A N 1
ATOM 541 C CA . ILE A 1 79 ? 8.007 3.134 -13.055 1.00 98.88 79 ILE A CA 1
ATOM 542 C C . ILE A 1 79 ? 9.133 3.587 -13.996 1.00 98.88 79 ILE A C 1
ATOM 544 O O . ILE A 1 79 ? 9.698 2.784 -14.736 1.00 98.88 79 ILE A O 1
ATOM 548 N N . GLY A 1 80 ? 9.412 4.893 -14.013 1.00 98.62 80 GLY A N 1
ATOM 549 C CA . GLY A 1 80 ? 10.494 5.492 -14.797 1.00 98.62 80 GLY A CA 1
ATOM 550 C C . GLY A 1 80 ? 11.870 5.208 -14.188 1.00 98.62 80 GLY A C 1
ATOM 551 O O . GLY A 1 80 ? 12.115 5.545 -13.028 1.00 98.62 80 GLY A O 1
ATOM 552 N N . VAL A 1 81 ? 12.767 4.611 -14.972 1.00 98.88 81 VAL A N 1
ATOM 553 C CA . VAL A 1 81 ? 14.071 4.110 -14.522 1.00 98.88 81 VAL A CA 1
ATOM 554 C C . VAL A 1 81 ? 15.214 4.874 -15.183 1.00 98.88 81 VAL A C 1
ATOM 556 O O . VAL A 1 81 ? 15.424 4.770 -16.397 1.00 98.88 81 VAL A O 1
ATOM 559 N N . THR A 1 82 ? 15.975 5.610 -14.370 1.00 98.69 82 THR A N 1
ATOM 560 C CA . THR A 1 82 ? 17.271 6.169 -14.783 1.00 98.69 82 THR A CA 1
ATOM 561 C C . THR A 1 82 ? 18.398 5.153 -14.558 1.00 98.69 82 THR A C 1
ATOM 563 O O . THR A 1 82 ? 18.211 4.108 -13.929 1.00 98.69 82 THR A O 1
ATOM 566 N N . ALA A 1 83 ? 19.584 5.435 -15.089 1.00 98.69 83 ALA A N 1
ATOM 567 C CA . ALA A 1 83 ? 20.740 4.550 -15.036 1.00 98.69 83 ALA A CA 1
ATOM 568 C C . ALA A 1 83 ? 21.846 5.111 -14.142 1.00 98.69 83 ALA A C 1
ATOM 570 O O . ALA A 1 83 ? 22.174 6.293 -14.223 1.00 98.69 83 ALA A O 1
ATOM 571 N N . HIS A 1 84 ? 22.490 4.240 -13.365 1.00 98.25 84 HIS A N 1
ATOM 572 C CA . HIS A 1 84 ? 23.755 4.536 -12.692 1.00 98.25 84 HIS A CA 1
ATOM 573 C C . HIS A 1 84 ? 24.911 3.658 -13.186 1.00 98.25 84 HIS A C 1
ATOM 575 O O . HIS A 1 84 ? 24.723 2.542 -13.689 1.00 98.25 84 HIS A O 1
ATOM 581 N N . ALA A 1 85 ? 26.120 4.198 -13.041 1.00 97.62 85 ALA A N 1
ATOM 582 C CA . ALA A 1 85 ? 27.385 3.501 -13.226 1.00 97.62 85 ALA A CA 1
ATOM 583 C C . ALA A 1 85 ? 27.718 2.625 -12.003 1.00 97.62 85 ALA A C 1
ATOM 585 O O . ALA A 1 85 ? 27.051 2.685 -10.975 1.00 97.62 85 ALA A O 1
ATOM 586 N N . ILE A 1 86 ? 28.767 1.799 -12.089 1.00 95.56 86 ILE A N 1
ATOM 587 C CA . ILE A 1 86 ? 29.109 0.812 -11.040 1.00 95.56 86 ILE A CA 1
ATOM 588 C C . ILE A 1 86 ? 29.395 1.427 -9.658 1.00 95.56 86 ILE A C 1
ATOM 590 O O . ILE A 1 86 ? 29.247 0.763 -8.639 1.00 95.56 86 ILE A O 1
ATOM 594 N N . ASN A 1 87 ? 29.795 2.695 -9.617 1.00 94.44 87 ASN A N 1
ATOM 595 C CA . ASN A 1 87 ? 30.021 3.456 -8.389 1.00 94.44 87 ASN A CA 1
ATOM 596 C C . ASN A 1 87 ? 28.737 4.093 -7.818 1.00 94.44 87 ASN A C 1
ATOM 598 O O . ASN A 1 87 ? 28.815 4.826 -6.837 1.00 94.44 87 ASN A O 1
ATOM 602 N N . GLY A 1 88 ? 27.576 3.843 -8.430 1.00 96.31 88 GLY A N 1
ATOM 603 C CA . GLY A 1 88 ? 26.279 4.383 -8.025 1.00 96.31 88 GLY A CA 1
ATOM 604 C C . GLY A 1 88 ? 26.002 5.809 -8.506 1.00 96.31 88 GLY A C 1
ATOM 605 O O . GLY A 1 88 ? 24.903 6.314 -8.281 1.00 96.31 88 GLY A O 1
ATOM 606 N N . ASP A 1 89 ? 26.955 6.465 -9.171 1.00 97.81 89 ASP A N 1
ATOM 607 C CA . ASP A 1 89 ? 26.722 7.788 -9.741 1.00 97.81 89 ASP A CA 1
ATOM 608 C C . ASP A 1 89 ? 25.826 7.702 -10.984 1.00 97.81 89 ASP A C 1
ATOM 610 O O . ASP A 1 89 ? 25.866 6.708 -11.715 1.00 97.81 89 ASP A O 1
ATOM 614 N N . ASN A 1 90 ? 25.018 8.735 -11.241 1.00 98.19 90 ASN A N 1
ATOM 615 C CA . ASN A 1 90 ? 24.148 8.765 -12.419 1.00 98.19 90 ASN A CA 1
ATOM 616 C C . ASN A 1 90 ? 24.997 8.599 -13.677 1.00 98.19 90 ASN A C 1
ATOM 618 O O . ASN A 1 90 ? 26.010 9.278 -13.823 1.00 98.19 90 ASN A O 1
ATOM 622 N N . ALA A 1 91 ? 24.604 7.710 -14.584 1.00 98.31 91 ALA A N 1
ATOM 623 C CA . ALA A 1 91 ? 25.372 7.496 -15.797 1.00 98.31 91 ALA A CA 1
ATOM 624 C C . ALA A 1 91 ? 25.375 8.781 -16.640 1.00 98.31 91 ALA A C 1
ATOM 626 O O . ALA A 1 91 ? 24.352 9.454 -16.759 1.00 98.31 91 ALA A O 1
ATOM 627 N N . SER A 1 92 ? 26.514 9.121 -17.243 1.00 97.56 92 SER A N 1
ATOM 628 C CA . SER A 1 92 ? 26.722 10.406 -17.927 1.00 97.56 92 SER A CA 1
ATOM 629 C C . SER A 1 92 ? 25.746 10.674 -19.074 1.00 97.56 92 SER A C 1
ATOM 631 O O . SER A 1 92 ? 25.486 11.830 -19.397 1.00 97.56 92 SER A O 1
ATOM 633 N N . TYR A 1 93 ? 25.176 9.619 -19.660 1.00 97.94 93 TYR A N 1
ATOM 634 C CA . TYR A 1 93 ? 24.163 9.687 -20.713 1.00 97.94 93 TYR A CA 1
ATOM 635 C C . TYR A 1 93 ? 22.720 9.715 -20.186 1.00 97.94 93 TYR A C 1
ATOM 637 O O . TYR A 1 93 ? 21.809 9.997 -20.951 1.00 97.94 93 TYR A O 1
ATOM 645 N N . ALA A 1 94 ? 22.459 9.346 -18.930 1.00 98.44 94 ALA A N 1
ATOM 646 C CA . ALA A 1 94 ? 21.105 9.025 -18.488 1.00 98.44 94 ALA A CA 1
ATOM 647 C C . ALA A 1 94 ? 20.241 10.278 -18.307 1.00 98.44 94 ALA A C 1
ATOM 649 O O . ALA A 1 94 ? 20.641 11.221 -17.619 1.00 98.44 94 ALA A O 1
ATOM 650 N N . ASN A 1 95 ? 19.035 10.255 -18.880 1.00 98.62 95 ASN A N 1
ATOM 651 C CA . ASN A 1 95 ? 18.053 11.312 -18.658 1.00 98.62 95 ASN A CA 1
ATOM 652 C C . ASN A 1 95 ? 17.500 11.238 -17.234 1.00 98.62 95 ASN A C 1
ATOM 654 O O . ASN A 1 95 ? 17.180 10.159 -16.728 1.00 98.62 95 ASN A O 1
ATOM 658 N N . ILE A 1 96 ? 17.304 12.406 -16.635 1.00 97.94 96 ILE A N 1
ATOM 659 C CA . ILE A 1 96 ? 16.644 12.587 -15.340 1.00 97.94 96 ILE A CA 1
ATOM 660 C C . ILE A 1 96 ? 15.526 13.617 -15.473 1.00 97.94 96 ILE A C 1
ATOM 662 O O . ILE A 1 96 ? 15.497 14.405 -16.414 1.00 97.94 96 ILE A O 1
ATOM 666 N N . GLY A 1 97 ? 14.594 13.644 -14.529 1.00 96.88 97 GLY A N 1
ATOM 667 C CA . GLY A 1 97 ? 13.469 14.568 -14.587 1.00 96.88 97 GLY A CA 1
ATOM 668 C C . GLY A 1 97 ? 12.324 14.155 -13.681 1.00 96.88 97 GLY A C 1
ATOM 669 O O . GLY A 1 97 ? 12.318 13.064 -13.106 1.00 96.88 97 GLY A O 1
ATOM 670 N N . GLN A 1 98 ? 11.339 15.042 -13.563 1.00 93.44 98 GLN A N 1
ATOM 671 C CA . GLN A 1 98 ? 10.111 14.746 -12.835 1.00 93.44 98 GLN A CA 1
ATOM 672 C C . GLN A 1 98 ? 9.448 13.488 -13.417 1.00 93.44 98 GLN A C 1
ATOM 674 O O . GLN A 1 98 ? 9.303 13.369 -14.630 1.00 93.44 98 GLN A O 1
ATOM 679 N N . GLY A 1 99 ? 9.076 12.547 -12.547 1.00 91.75 99 GLY A N 1
ATOM 680 C CA . GLY A 1 99 ? 8.539 11.238 -12.936 1.00 91.75 99 GLY A CA 1
ATOM 681 C C . GLY A 1 99 ? 9.557 10.094 -12.884 1.00 91.75 99 GLY A C 1
ATOM 682 O O . GLY A 1 99 ? 9.146 8.936 -12.861 1.00 91.75 99 GLY A O 1
ATOM 683 N N . THR A 1 100 ? 10.860 10.388 -12.773 1.00 98.25 100 THR A N 1
ATOM 684 C CA . THR A 1 100 ? 11.870 9.362 -12.455 1.00 98.25 100 THR A CA 1
ATOM 685 C C . THR A 1 100 ? 11.560 8.761 -11.089 1.00 98.25 100 THR A C 1
ATOM 687 O O . THR A 1 100 ? 11.396 9.488 -10.112 1.00 98.25 100 THR A O 1
ATOM 690 N N . VAL A 1 101 ? 11.460 7.436 -11.021 1.00 98.25 101 VAL A N 1
ATOM 691 C CA . VAL A 1 101 ? 11.097 6.707 -9.798 1.00 98.25 101 VAL A CA 1
ATOM 692 C C . VAL A 1 101 ? 12.331 6.183 -9.096 1.00 98.25 101 VAL A C 1
ATOM 694 O O . VAL A 1 101 ? 12.462 6.345 -7.887 1.00 98.25 101 VAL A O 1
ATOM 697 N N . ILE A 1 102 ? 13.235 5.557 -9.845 1.00 98.62 102 ILE A N 1
ATOM 698 C CA . ILE A 1 102 ? 14.376 4.844 -9.277 1.00 98.62 102 ILE A CA 1
ATOM 699 C C . ILE A 1 102 ? 15.541 4.801 -10.265 1.00 98.62 102 ILE A C 1
ATOM 701 O O . ILE A 1 102 ? 15.355 4.910 -11.480 1.00 98.62 102 ILE A O 1
ATOM 705 N N . SER A 1 103 ? 16.748 4.621 -9.742 1.00 98.56 103 SER A N 1
ATOM 706 C CA . SER A 1 103 ? 17.962 4.403 -10.518 1.00 98.56 103 SER A CA 1
ATOM 707 C C . SER A 1 103 ? 18.412 2.949 -10.406 1.00 98.56 103 SER A C 1
ATOM 709 O O . SER A 1 103 ? 18.458 2.391 -9.313 1.00 98.56 103 SER A O 1
ATOM 711 N N . ALA A 1 104 ? 18.805 2.331 -11.516 1.00 98.81 104 ALA A N 1
ATOM 712 C CA . ALA A 1 104 ? 19.330 0.963 -11.534 1.00 98.81 104 ALA A CA 1
ATOM 713 C C . ALA A 1 104 ? 20.621 0.854 -12.370 1.00 98.81 104 ALA A C 1
ATOM 715 O O . ALA A 1 104 ? 20.937 1.780 -13.126 1.00 98.81 104 ALA A O 1
ATOM 716 N N . PRO A 1 105 ? 21.394 -0.243 -12.250 1.00 98.56 105 PRO A N 1
ATOM 717 C CA . PRO A 1 105 ? 22.636 -0.399 -12.998 1.00 98.56 105 PRO A CA 1
ATOM 718 C C . PRO A 1 105 ? 22.399 -0.346 -14.513 1.00 98.56 105 PRO A C 1
ATOM 720 O O . PRO A 1 105 ? 21.808 -1.248 -15.105 1.00 98.56 105 PRO A O 1
ATOM 72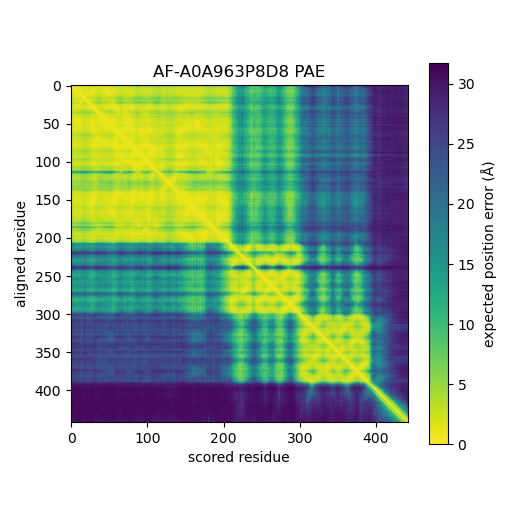3 N N . GLY A 1 106 ? 22.877 0.721 -15.153 1.00 98.25 106 GLY A N 1
ATOM 724 C CA . GLY A 1 106 ? 22.859 0.876 -16.612 1.00 98.25 106 GLY A CA 1
ATOM 725 C C . GLY A 1 106 ? 24.250 0.834 -17.236 1.00 98.25 106 GLY A C 1
ATOM 726 O O . GLY A 1 106 ? 24.373 0.715 -18.454 1.00 98.25 106 GLY A O 1
ATOM 727 N N . GLY A 1 107 ? 25.302 0.900 -16.413 1.00 97.81 107 GLY A N 1
ATOM 728 C CA . GLY A 1 107 ? 26.697 0.853 -16.843 1.00 97.81 107 GLY A CA 1
ATOM 729 C C . GLY A 1 107 ? 27.178 2.136 -17.527 1.00 97.81 107 GLY A C 1
ATOM 730 O O . GLY A 1 107 ? 26.415 3.076 -17.749 1.00 97.81 107 GLY A O 1
ATOM 731 N N . GLY A 1 108 ? 28.459 2.167 -17.889 1.00 96.88 108 GLY A N 1
ATOM 732 C CA . GLY A 1 108 ? 29.143 3.346 -18.420 1.00 96.88 108 GLY A CA 1
ATOM 733 C C . GLY A 1 108 ? 29.815 4.182 -17.329 1.00 96.88 108 GLY A C 1
ATOM 734 O O . GLY A 1 108 ? 30.072 3.694 -16.228 1.00 96.88 108 GLY A O 1
ATOM 735 N N . PHE A 1 109 ? 30.157 5.424 -17.669 1.00 97.69 109 PHE A N 1
ATOM 736 C CA . PHE A 1 109 ? 30.800 6.367 -16.753 1.00 97.69 109 PHE A CA 1
ATOM 737 C C . PHE A 1 109 ? 29.753 7.155 -15.967 1.00 97.69 109 PHE A C 1
ATOM 739 O O . PHE A 1 109 ?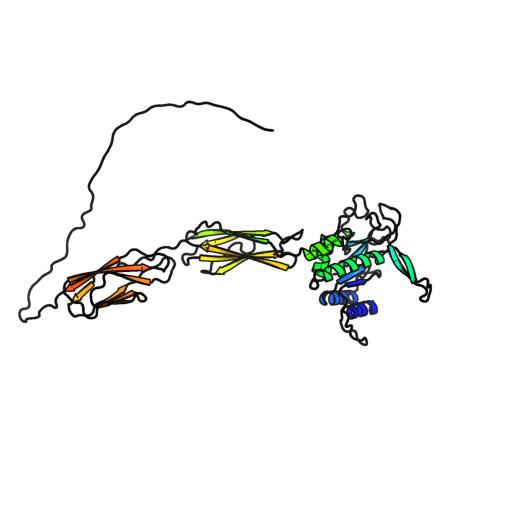 28.683 7.448 -16.505 1.00 97.69 109 PHE A O 1
ATOM 746 N N . GLY A 1 110 ? 30.062 7.509 -14.721 1.00 97.25 110 GLY A N 1
ATOM 747 C CA . GLY A 1 110 ? 29.243 8.449 -13.954 1.00 97.25 110 GLY A CA 1
ATOM 748 C C . GLY A 1 110 ? 29.372 9.883 -14.479 1.00 97.25 110 GLY A C 1
ATOM 749 O O . GLY A 1 110 ? 30.362 10.235 -15.123 1.00 97.25 110 GLY A O 1
ATOM 750 N N . ALA A 1 111 ? 28.349 10.697 -14.239 1.00 96.25 111 ALA A N 1
ATOM 751 C CA . ALA A 1 111 ? 28.252 12.083 -14.682 1.00 96.25 111 ALA A CA 1
ATOM 752 C C . ALA A 1 111 ? 29.128 13.039 -13.854 1.00 96.25 111 ALA A C 1
ATOM 754 O O . ALA A 1 111 ? 29.715 13.963 -14.410 1.00 96.25 111 ALA A O 1
ATOM 755 N N . ALA A 1 112 ? 29.218 12.819 -12.542 1.00 95.88 112 ALA A N 1
ATOM 756 C CA . ALA A 1 112 ? 30.055 13.582 -11.616 1.00 95.88 112 ALA A CA 1
ATOM 757 C C . ALA A 1 112 ? 31.289 12.779 -11.174 1.00 95.88 112 ALA A C 1
ATOM 759 O O . ALA A 1 112 ? 32.383 13.322 -11.041 1.00 95.88 112 ALA A O 1
ATOM 760 N N . ILE A 1 113 ? 31.126 11.470 -10.987 1.00 91.62 113 ILE A N 1
ATOM 761 C CA . ILE A 1 113 ? 32.172 10.541 -10.573 1.00 91.62 113 ILE A CA 1
ATOM 762 C C . ILE A 1 113 ? 32.354 9.531 -11.705 1.00 91.62 113 ILE A C 1
ATOM 764 O O . ILE A 1 113 ? 31.627 8.545 -11.795 1.00 91.62 113 ILE A O 1
ATOM 768 N N . ALA A 1 114 ? 33.336 9.754 -12.580 1.00 86.88 114 ALA A N 1
ATOM 769 C CA . ALA A 1 114 ? 33.471 8.985 -13.821 1.00 86.88 114 ALA A CA 1
ATOM 770 C C . ALA A 1 114 ? 33.572 7.457 -13.607 1.00 86.88 114 ALA A C 1
ATOM 772 O O . ALA A 1 114 ? 32.968 6.686 -14.355 1.00 86.88 114 ALA A O 1
ATOM 773 N N . GLY A 1 115 ? 34.279 6.998 -12.569 1.00 86.81 115 GLY A N 1
ATOM 774 C CA . GLY A 1 115 ? 34.496 5.567 -12.332 1.00 86.81 115 GLY A CA 1
ATOM 775 C C . GLY A 1 115 ? 35.289 4.895 -13.467 1.00 86.81 115 GLY A C 1
ATOM 776 O O . GLY A 1 115 ? 36.056 5.546 -14.168 1.00 86.81 115 GLY A O 1
ATOM 777 N N . ASN A 1 116 ? 35.117 3.580 -13.651 1.00 91.94 116 ASN A N 1
ATOM 778 C CA . ASN A 1 116 ? 35.875 2.776 -14.629 1.00 91.94 116 ASN A CA 1
ATOM 779 C C . ASN A 1 116 ? 35.120 2.472 -15.939 1.00 91.94 116 ASN A C 1
ATOM 781 O O . ASN A 1 116 ? 35.612 1.702 -16.761 1.00 91.94 116 ASN A O 1
ATOM 785 N N . GLY A 1 117 ? 33.914 3.015 -16.125 1.00 94.00 117 GLY A N 1
ATOM 786 C CA . GLY A 1 117 ? 33.158 2.858 -17.370 1.00 94.00 117 GLY A CA 1
ATOM 787 C C . GLY A 1 117 ? 32.533 1.479 -17.615 1.00 94.00 117 GLY A C 1
ATOM 788 O O . GLY A 1 117 ? 32.042 1.241 -18.721 1.00 94.00 117 GLY A O 1
ATOM 789 N N . ARG A 1 118 ? 32.539 0.560 -16.632 1.00 95.88 118 ARG A N 1
ATOM 790 C CA . ARG A 1 118 ? 32.026 -0.812 -16.809 1.00 95.88 118 ARG A CA 1
ATOM 791 C C . ARG A 1 118 ? 30.582 -0.830 -17.310 1.00 95.88 118 ARG A C 1
ATOM 793 O O . ARG A 1 118 ? 29.712 -0.130 -16.799 1.00 95.88 118 ARG A O 1
ATOM 800 N N . GLN A 1 119 ? 30.343 -1.668 -18.310 1.00 96.06 119 GLN A N 1
ATOM 801 C CA . GLN A 1 119 ? 29.050 -1.858 -18.963 1.00 96.06 119 GLN A CA 1
ATOM 802 C C . GLN A 1 119 ? 28.323 -3.099 -18.424 1.00 96.06 119 GLN A C 1
ATOM 804 O O . GLN A 1 119 ? 28.913 -3.915 -17.714 1.00 96.06 119 GLN A O 1
ATOM 809 N N . ILE A 1 120 ? 27.044 -3.236 -18.771 1.00 97.50 120 ILE A N 1
ATOM 810 C CA . ILE A 1 120 ? 26.208 -4.383 -18.406 1.00 97.50 120 ILE A CA 1
ATOM 811 C C . ILE A 1 120 ? 26.381 -5.482 -19.452 1.00 97.50 120 ILE A C 1
ATOM 813 O O . ILE A 1 120 ? 26.359 -5.205 -20.650 1.00 97.50 120 ILE A O 1
ATOM 817 N N . TYR A 1 121 ? 26.541 -6.721 -19.000 1.00 95.81 121 TYR A N 1
ATOM 818 C CA . TYR A 1 121 ? 26.689 -7.887 -19.865 1.00 95.81 121 TYR A CA 1
ATOM 819 C C . TYR A 1 121 ? 25.342 -8.582 -20.046 1.00 95.81 121 TYR A C 1
ATOM 821 O O . TYR A 1 121 ? 24.615 -8.779 -19.074 1.00 95.81 121 TYR A O 1
ATOM 829 N N . SER A 1 122 ? 24.994 -8.940 -21.279 1.00 97.12 122 SER A N 1
ATOM 830 C CA . SER A 1 122 ? 23.768 -9.689 -21.560 1.00 97.12 122 SER A CA 1
ATOM 831 C C . SER A 1 122 ? 23.890 -10.496 -22.850 1.00 97.12 122 SER A C 1
ATOM 833 O O . SER A 1 122 ? 24.821 -10.298 -23.634 1.00 97.12 122 SER A O 1
ATOM 835 N N . THR A 1 123 ? 22.949 -11.411 -23.061 1.00 97.38 123 THR A N 1
ATOM 836 C CA . THR A 1 123 ? 22.825 -12.211 -24.282 1.00 97.38 123 THR A CA 1
ATOM 837 C C . THR A 1 123 ? 22.611 -11.323 -25.502 1.00 97.38 123 THR A C 1
ATOM 839 O O . THR A 1 123 ? 21.846 -10.360 -25.474 1.00 97.38 123 THR A O 1
ATOM 842 N N . SER A 1 124 ? 23.295 -11.658 -26.585 1.00 96.62 124 SER A N 1
ATOM 843 C CA . SER A 1 124 ? 23.253 -10.992 -27.882 1.00 96.62 124 SER A CA 1
ATOM 844 C C . SER A 1 124 ? 23.545 -12.036 -28.966 1.00 96.62 124 SER A C 1
ATOM 846 O O . SER A 1 124 ? 23.711 -13.219 -28.679 1.00 96.62 124 SER A O 1
ATOM 848 N N . ASN A 1 125 ? 23.619 -11.610 -30.221 1.00 96.94 125 ASN A N 1
ATOM 849 C CA . ASN A 1 125 ? 24.037 -12.461 -31.333 1.00 96.94 125 ASN A CA 1
ATOM 850 C C . ASN A 1 125 ? 25.063 -11.724 -32.210 1.00 96.94 125 ASN A C 1
ATOM 852 O O . ASN A 1 125 ? 25.222 -10.504 -32.099 1.00 96.94 125 ASN A O 1
ATOM 856 N N . THR A 1 126 ? 25.817 -12.455 -33.028 1.00 96.75 126 THR A N 1
ATOM 857 C CA . THR A 1 126 ? 26.876 -11.902 -33.897 1.00 96.75 126 THR A CA 1
ATOM 858 C C . THR A 1 126 ? 26.355 -11.290 -35.202 1.00 96.75 126 THR A C 1
ATOM 860 O O . THR A 1 126 ? 27.134 -10.716 -35.960 1.00 96.75 126 THR A O 1
ATOM 863 N N . GLY A 1 127 ? 25.057 -11.405 -35.481 1.00 96.19 127 GLY A N 1
ATOM 864 C CA . GLY A 1 127 ? 24.438 -10.970 -36.723 1.00 96.19 127 GLY A CA 1
ATOM 865 C C . GLY A 1 127 ? 24.303 -9.455 -36.841 1.00 96.19 127 GLY A C 1
ATOM 866 O O . GLY A 1 127 ? 23.968 -8.770 -35.877 1.00 96.19 127 GLY A O 1
ATOM 867 N N . LEU A 1 128 ? 24.539 -8.925 -38.045 1.00 93.75 128 LEU A N 1
ATOM 868 C CA . LEU A 1 128 ? 24.407 -7.490 -38.342 1.00 93.75 128 LEU A CA 1
ATOM 869 C C . LEU A 1 128 ? 23.044 -7.126 -38.954 1.00 93.75 128 LEU A C 1
ATOM 871 O O . LEU A 1 128 ? 22.573 -6.006 -38.780 1.00 93.75 128 LEU A O 1
ATOM 875 N N . THR A 1 129 ? 22.417 -8.062 -39.672 1.00 95.44 129 THR A N 1
ATOM 876 C CA . THR A 1 129 ? 21.112 -7.877 -40.343 1.00 95.44 129 THR A CA 1
ATOM 877 C C . THR A 1 129 ? 20.163 -9.065 -40.170 1.00 95.44 129 THR A C 1
ATOM 879 O O . THR A 1 129 ? 18.950 -8.888 -40.217 1.00 95.44 129 THR A O 1
ATOM 882 N N . THR A 1 130 ? 20.693 -10.269 -39.945 1.00 96.75 130 THR A N 1
ATOM 883 C CA . THR A 1 130 ? 19.943 -11.500 -39.645 1.00 96.75 130 THR A CA 1
ATOM 884 C C . THR A 1 130 ? 20.572 -12.195 -38.435 1.00 96.75 130 THR A C 1
ATOM 886 O O . THR A 1 130 ? 21.771 -12.004 -38.222 1.00 96.75 130 THR A O 1
ATOM 889 N N . PRO A 1 131 ? 19.820 -12.980 -37.637 1.00 97.12 131 PRO A N 1
ATOM 890 C CA . PRO A 1 131 ? 20.382 -13.711 -36.501 1.00 97.12 131 PRO A CA 1
ATOM 891 C C . PRO A 1 131 ? 21.519 -14.653 -36.921 1.00 97.12 131 PRO A C 1
ATOM 893 O O . PRO A 1 131 ? 21.422 -15.334 -37.940 1.00 97.12 131 PRO A O 1
ATOM 896 N N . GLN A 1 132 ? 22.592 -14.681 -36.130 1.00 97.44 132 GLN A N 1
ATOM 897 C CA . GLN A 1 132 ? 23.750 -15.570 -36.303 1.00 97.44 132 GLN A CA 1
ATOM 898 C C . GLN A 1 132 ? 24.056 -16.265 -34.962 1.00 97.44 132 GLN A C 1
ATOM 900 O O . GLN A 1 132 ? 23.135 -16.551 -34.203 1.00 97.44 132 GLN A O 1
ATOM 905 N N . ALA A 1 133 ? 25.324 -16.539 -34.652 1.00 97.88 133 ALA A N 1
ATOM 906 C CA . ALA A 1 133 ? 25.718 -17.222 -33.422 1.00 97.88 133 ALA A CA 1
ATOM 907 C C . ALA A 1 133 ? 25.416 -16.403 -32.155 1.00 97.88 133 ALA A C 1
ATOM 909 O O . ALA A 1 133 ? 25.578 -15.176 -32.139 1.00 97.88 133 ALA A O 1
ATOM 910 N N . ASP A 1 134 ? 25.051 -17.104 -31.082 1.00 98.00 134 ASP A N 1
ATOM 911 C CA . ASP A 1 134 ? 24.881 -16.529 -29.750 1.00 98.00 134 ASP A CA 1
ATOM 912 C C . ASP A 1 134 ? 26.200 -15.957 -29.226 1.00 98.00 134 ASP A C 1
ATOM 914 O O . ASP A 1 134 ? 27.282 -16.521 -29.410 1.00 98.00 134 ASP A O 1
ATOM 918 N N . ARG A 1 135 ? 26.113 -14.824 -28.532 1.00 96.62 135 ARG A N 1
ATOM 919 C CA . ARG A 1 135 ? 27.238 -14.235 -27.807 1.00 96.62 135 ARG A CA 1
ATOM 920 C C . ARG A 1 135 ? 26.759 -13.488 -26.577 1.00 96.62 135 ARG A C 1
ATOM 922 O O . ARG A 1 135 ? 25.577 -13.206 -26.411 1.00 96.62 135 ARG A O 1
ATOM 929 N N . LEU A 1 136 ? 27.707 -13.085 -25.748 1.00 96.06 136 LEU A N 1
ATOM 930 C CA . LEU A 1 136 ? 27.468 -12.070 -24.736 1.00 96.06 136 LEU A CA 1
ATOM 931 C C . LEU A 1 136 ? 28.027 -10.732 -25.228 1.00 96.06 136 LEU A C 1
ATOM 933 O O . LEU A 1 136 ? 29.048 -10.682 -25.917 1.00 96.06 136 LEU A O 1
ATOM 937 N N . GLU A 1 137 ? 27.332 -9.643 -24.918 1.00 95.00 137 GLU A N 1
ATOM 938 C CA . GLU A 1 137 ? 27.702 -8.300 -25.350 1.00 95.00 137 GLU A CA 1
ATOM 939 C C . GLU A 1 137 ? 27.587 -7.299 -24.203 1.00 95.00 137 GLU A C 1
ATOM 941 O O . GLU A 1 137 ? 26.667 -7.349 -23.384 1.00 95.00 137 GLU A O 1
ATOM 946 N N . PHE A 1 138 ? 28.530 -6.359 -24.177 1.00 94.50 138 PHE A N 1
ATOM 947 C CA . PHE A 1 138 ? 28.512 -5.225 -23.271 1.00 94.50 138 PHE A CA 1
ATOM 948 C C . PHE A 1 138 ? 27.623 -4.118 -23.832 1.00 94.50 138 PHE A C 1
ATOM 950 O O . PHE A 1 138 ? 27.869 -3.586 -24.915 1.00 94.50 138 PHE A O 1
ATOM 957 N N . LYS A 1 139 ? 26.598 -3.734 -23.076 1.00 96.19 139 LYS A N 1
ATOM 958 C CA . LYS A 1 139 ? 25.722 -2.611 -23.408 1.00 96.19 139 LYS A CA 1
ATOM 959 C C . LYS A 1 139 ? 25.649 -1.626 -22.250 1.00 96.19 139 LYS A C 1
ATOM 961 O O . LYS A 1 139 ? 25.902 -1.956 -21.092 1.00 96.19 139 LYS A O 1
ATOM 966 N N . ARG A 1 140 ? 25.320 -0.382 -22.582 1.00 97.38 140 ARG A N 1
ATOM 967 C CA . ARG A 1 140 ? 24.994 0.660 -21.609 1.00 97.38 140 ARG A CA 1
ATOM 968 C C . ARG A 1 140 ? 23.708 1.352 -22.021 1.00 97.38 140 ARG A C 1
ATOM 970 O O . ARG A 1 140 ? 23.453 1.483 -23.216 1.00 97.38 140 ARG A O 1
ATOM 977 N N . GLY A 1 141 ? 22.939 1.805 -21.046 1.00 98.25 141 GLY A N 1
ATOM 978 C CA . GLY A 1 141 ? 21.704 2.533 -21.291 1.00 98.25 141 GLY A CA 1
ATOM 979 C C . GLY A 1 141 ? 20.721 2.413 -20.138 1.00 98.25 141 GLY A C 1
ATOM 980 O O . GLY A 1 141 ? 20.721 1.434 -19.389 1.00 98.25 141 GLY A O 1
ATOM 981 N N . THR A 1 142 ? 19.793 3.362 -20.067 1.00 98.69 142 THR A N 1
ATOM 982 C CA . THR A 1 142 ? 18.584 3.244 -19.237 1.00 98.69 142 THR A CA 1
ATOM 983 C C . THR A 1 142 ? 17.753 2.016 -19.622 1.00 98.69 142 THR A C 1
ATOM 985 O O . THR A 1 142 ? 17.105 1.420 -18.767 1.00 98.69 142 THR A O 1
ATOM 988 N N . SER A 1 143 ? 17.879 1.530 -20.861 1.00 98.50 143 SER A N 1
ATOM 989 C CA . SER A 1 143 ? 17.357 0.233 -21.308 1.00 98.50 143 SER A CA 1
ATOM 990 C C . SER A 1 143 ? 17.839 -0.952 -20.460 1.00 98.50 143 SER A C 1
ATOM 992 O O . SER A 1 143 ? 17.041 -1.842 -20.179 1.00 98.50 143 SER A O 1
ATOM 994 N N . MET A 1 144 ? 19.110 -0.969 -20.040 1.00 98.62 144 MET A N 1
ATOM 995 C CA . MET A 1 144 ? 19.674 -2.028 -19.190 1.00 98.62 144 MET A CA 1
ATOM 996 C C . MET A 1 144 ? 19.225 -1.869 -17.736 1.00 98.62 144 MET A C 1
ATOM 998 O O . MET A 1 144 ? 18.904 -2.853 -17.073 1.00 98.62 144 MET A O 1
ATOM 1002 N N . ALA A 1 145 ? 19.147 -0.629 -17.252 1.00 98.81 145 ALA A N 1
ATOM 1003 C CA . ALA A 1 145 ? 18.642 -0.323 -15.916 1.00 98.81 145 ALA A CA 1
ATOM 1004 C C . ALA A 1 145 ? 17.170 -0.757 -15.753 1.00 98.81 145 ALA A C 1
ATOM 1006 O O . ALA A 1 145 ? 16.809 -1.388 -14.761 1.00 98.81 145 ALA A O 1
ATOM 1007 N N . THR A 1 146 ? 16.339 -0.504 -16.770 1.00 98.88 146 THR A N 1
ATOM 1008 C CA . THR A 1 146 ? 14.913 -0.886 -16.814 1.00 98.88 146 THR A CA 1
ATOM 1009 C C . THR A 1 146 ? 14.719 -2.394 -16.626 1.00 98.88 146 THR A C 1
ATOM 1011 O O . THR A 1 146 ? 13.832 -2.812 -15.881 1.00 98.88 146 THR A O 1
ATOM 1014 N N . ALA A 1 147 ? 15.593 -3.213 -17.220 1.00 98.75 147 ALA A N 1
ATOM 1015 C CA . ALA A 1 147 ? 15.536 -4.667 -17.082 1.00 98.75 147 ALA A CA 1
ATOM 1016 C C . ALA A 1 147 ? 15.836 -5.136 -15.648 1.00 98.75 147 ALA A C 1
ATOM 1018 O O . ALA A 1 147 ? 15.164 -6.036 -15.152 1.00 98.75 147 ALA A O 1
ATOM 1019 N N . HIS A 1 148 ? 16.781 -4.494 -14.950 1.00 98.88 148 HIS A N 1
ATOM 1020 C CA . HIS A 1 148 ? 17.064 -4.810 -13.544 1.00 98.88 148 HIS A CA 1
ATOM 1021 C C . HIS A 1 148 ? 15.855 -4.518 -12.647 1.00 98.88 148 HIS A C 1
ATOM 1023 O O . HIS A 1 148 ? 15.477 -5.361 -11.837 1.00 98.88 148 HIS A O 1
ATOM 1029 N N . VAL A 1 149 ? 15.213 -3.356 -12.818 1.00 98.94 149 VAL A N 1
ATOM 1030 C CA . VAL A 1 149 ? 14.000 -3.008 -12.055 1.00 98.94 149 VAL A CA 1
ATOM 1031 C C . VAL A 1 149 ? 12.854 -3.961 -12.389 1.00 98.94 149 VAL A C 1
ATOM 1033 O O . VAL A 1 149 ? 12.145 -4.391 -11.486 1.00 98.94 149 VAL A O 1
ATOM 1036 N N . SER A 1 150 ? 12.704 -4.346 -13.659 1.00 98.94 150 SER A N 1
ATOM 1037 C CA . SER A 1 150 ? 11.697 -5.328 -14.078 1.00 98.94 150 SER A CA 1
ATOM 1038 C C . SER A 1 150 ? 11.916 -6.696 -13.423 1.00 98.94 150 SER A C 1
ATOM 1040 O O . SER A 1 150 ? 10.957 -7.319 -12.975 1.00 98.94 150 SER A O 1
ATOM 1042 N N . GLY A 1 151 ? 13.171 -7.140 -13.305 1.00 98.81 151 GLY A N 1
ATOM 1043 C CA . GLY A 1 151 ? 13.522 -8.367 -12.589 1.00 98.81 151 GLY A CA 1
ATOM 1044 C C . GLY A 1 151 ? 13.169 -8.303 -11.102 1.00 98.81 151 GLY A C 1
ATOM 1045 O O . GLY A 1 151 ? 12.550 -9.224 -10.581 1.00 98.81 151 GLY A O 1
ATOM 1046 N N . VAL A 1 152 ? 13.479 -7.192 -10.425 1.00 98.88 152 VAL A N 1
ATOM 1047 C CA . VAL A 1 152 ? 13.102 -7.010 -9.011 1.00 98.88 152 VAL A CA 1
ATOM 1048 C C . VAL A 1 152 ? 11.585 -6.946 -8.837 1.00 98.88 152 VAL A C 1
ATOM 1050 O O . VAL A 1 152 ? 11.054 -7.589 -7.938 1.00 98.88 152 VAL A O 1
ATOM 1053 N N . ALA A 1 153 ? 10.867 -6.251 -9.722 1.00 98.75 153 ALA A N 1
ATOM 1054 C CA . ALA A 1 153 ? 9.406 -6.231 -9.704 1.00 98.75 153 ALA A CA 1
ATOM 1055 C C . ALA A 1 153 ? 8.812 -7.644 -9.846 1.00 98.75 153 ALA A C 1
ATOM 1057 O O . ALA A 1 153 ? 7.841 -7.968 -9.167 1.00 98.75 153 ALA A O 1
ATOM 1058 N N . ALA A 1 154 ? 9.411 -8.505 -10.676 1.00 98.69 154 ALA A N 1
ATOM 1059 C CA . ALA A 1 154 ? 8.995 -9.901 -10.795 1.00 98.69 154 ALA A CA 1
ATOM 1060 C C . ALA A 1 154 ? 9.211 -10.686 -9.486 1.00 98.69 154 ALA A C 1
ATOM 1062 O O . ALA A 1 154 ? 8.296 -11.383 -9.055 1.00 98.69 154 ALA A O 1
ATOM 1063 N N . LEU A 1 155 ? 10.355 -10.509 -8.809 1.00 98.62 155 LEU A N 1
ATOM 1064 C CA . LEU A 1 155 ? 10.609 -11.115 -7.489 1.00 98.62 155 LEU A CA 1
ATOM 1065 C C . LEU A 1 155 ? 9.603 -10.639 -6.427 1.00 98.62 155 LEU A C 1
ATOM 1067 O O . LEU A 1 155 ? 9.174 -11.409 -5.573 1.00 98.62 155 LEU A O 1
ATOM 1071 N N . MET A 1 156 ? 9.184 -9.375 -6.483 1.00 97.50 156 MET A N 1
ATOM 1072 C CA . MET A 1 156 ? 8.159 -8.842 -5.578 1.00 97.50 156 MET A CA 1
ATOM 1073 C C . MET A 1 156 ? 6.778 -9.455 -5.845 1.00 97.50 156 MET A C 1
ATOM 1075 O O . MET A 1 156 ? 6.056 -9.762 -4.898 1.00 97.50 156 MET A O 1
ATOM 1079 N N . PHE A 1 157 ? 6.416 -9.671 -7.116 1.00 96.94 157 PHE A N 1
ATOM 1080 C CA . PHE A 1 157 ? 5.205 -10.417 -7.472 1.00 96.94 157 PHE A CA 1
ATOM 1081 C C . PHE A 1 157 ? 5.275 -11.881 -7.029 1.00 96.94 157 PHE A C 1
ATOM 1083 O O . PHE A 1 157 ? 4.253 -12.434 -6.641 1.00 96.94 157 PHE A O 1
ATOM 1090 N N . GLU A 1 158 ? 6.449 -12.509 -7.055 1.00 96.75 158 GLU A N 1
ATOM 1091 C CA . GLU A 1 158 ? 6.627 -13.858 -6.512 1.00 96.75 158 GLU A CA 1
ATOM 1092 C C . GLU A 1 158 ? 6.405 -13.883 -4.992 1.00 96.75 158 GLU A C 1
ATOM 1094 O O . GLU A 1 158 ? 5.657 -14.720 -4.491 1.00 96.75 158 GLU A O 1
ATOM 1099 N N . ALA A 1 159 ? 6.977 -12.918 -4.265 1.00 94.31 159 ALA A N 1
ATOM 1100 C CA . ALA A 1 159 ? 6.816 -12.796 -2.816 1.00 94.31 159 ALA A CA 1
ATOM 1101 C C . ALA A 1 159 ? 5.365 -12.503 -2.389 1.00 94.31 159 ALA A C 1
ATOM 1103 O O . ALA A 1 159 ? 4.899 -13.015 -1.371 1.00 94.31 159 ALA A O 1
ATOM 1104 N N . LYS A 1 160 ? 4.634 -11.691 -3.163 1.00 90.62 160 LYS A N 1
ATOM 1105 C CA . LYS A 1 160 ? 3.216 -11.374 -2.935 1.00 90.62 160 LYS A CA 1
ATOM 1106 C C . LYS A 1 160 ? 2.471 -11.327 -4.276 1.00 90.62 160 LYS A C 1
ATOM 1108 O O . LYS A 1 160 ? 2.333 -10.248 -4.854 1.00 90.62 160 LYS A O 1
ATOM 1113 N N . PRO A 1 161 ? 1.897 -12.451 -4.751 1.00 92.56 161 PRO A N 1
ATOM 1114 C CA . PRO A 1 161 ? 1.196 -12.511 -6.045 1.00 92.56 161 PRO A CA 1
ATOM 1115 C C . PRO A 1 161 ? 0.012 -11.547 -6.188 1.00 92.56 161 PRO A C 1
ATOM 1117 O O . PRO A 1 161 ? -0.399 -11.219 -7.301 1.00 92.56 161 PRO A O 1
ATOM 1120 N N . THR A 1 162 ? -0.534 -11.082 -5.061 1.00 89.62 162 THR A N 1
ATOM 1121 C CA . THR A 1 162 ? -1.645 -10.125 -4.985 1.00 89.62 162 THR A CA 1
ATOM 1122 C C . THR A 1 162 ? -1.195 -8.672 -4.801 1.00 89.62 162 THR A C 1
ATOM 1124 O O . THR A 1 162 ? -2.044 -7.816 -4.551 1.00 89.62 162 THR A O 1
ATOM 1127 N N . ILE A 1 163 ? 0.109 -8.370 -4.855 1.00 89.69 163 ILE A N 1
ATOM 1128 C CA . ILE A 1 163 ? 0.615 -6.998 -4.720 1.00 89.69 163 ILE A CA 1
ATOM 1129 C C . ILE A 1 163 ? 0.031 -6.115 -5.827 1.00 89.69 163 ILE A C 1
ATOM 1131 O O . ILE A 1 163 ? -0.007 -6.495 -6.999 1.00 89.69 163 ILE A O 1
ATOM 1135 N N . THR A 1 164 ? -0.459 -4.933 -5.457 1.00 92.06 164 THR A N 1
ATOM 1136 C CA . THR A 1 164 ? -1.008 -3.992 -6.442 1.00 92.06 164 THR A CA 1
ATOM 1137 C C . THR A 1 164 ? 0.119 -3.223 -7.138 1.00 92.06 164 THR A C 1
ATOM 1139 O O . THR A 1 164 ? 1.176 -3.017 -6.536 1.00 92.06 164 THR A O 1
ATOM 1142 N N . PRO A 1 165 ? -0.079 -2.718 -8.370 1.00 95.69 165 PRO A N 1
ATOM 1143 C CA . PRO A 1 165 ? 0.922 -1.886 -9.042 1.00 95.69 165 PRO A CA 1
ATOM 1144 C C . PRO A 1 165 ? 1.369 -0.663 -8.228 1.00 95.69 165 PRO A C 1
ATOM 1146 O O . PRO A 1 165 ? 2.550 -0.311 -8.222 1.00 95.69 165 PRO A O 1
ATOM 1149 N N . GLN A 1 166 ? 0.434 -0.030 -7.514 1.00 89.38 166 GLN A N 1
ATOM 1150 C CA . GLN A 1 166 ? 0.720 1.116 -6.652 1.00 89.38 166 GLN A CA 1
ATOM 1151 C C . GLN A 1 166 ? 1.560 0.715 -5.436 1.00 89.38 166 GLN A C 1
ATOM 1153 O O . GLN A 1 166 ? 2.529 1.405 -5.119 1.00 89.38 166 GLN A O 1
ATOM 1158 N N . GLU A 1 167 ? 1.212 -0.396 -4.783 1.00 88.31 167 GLU A N 1
ATOM 1159 C CA . GLU A 1 167 ? 1.982 -0.920 -3.656 1.00 88.31 167 GLU A CA 1
ATOM 1160 C C . GLU A 1 167 ? 3.389 -1.338 -4.101 1.00 88.31 167 GLU A C 1
ATOM 1162 O O . GLU A 1 167 ? 4.370 -0.942 -3.487 1.00 88.31 167 GLU A O 1
ATOM 1167 N N . LEU A 1 168 ? 3.529 -2.057 -5.216 1.00 94.75 168 LEU A N 1
ATOM 1168 C CA . LEU A 1 168 ? 4.841 -2.455 -5.733 1.00 94.75 168 LEU A CA 1
ATOM 1169 C C . LEU A 1 168 ? 5.741 -1.233 -5.961 1.00 94.75 168 LEU A C 1
ATOM 1171 O O . LEU A 1 168 ? 6.896 -1.210 -5.532 1.00 94.75 168 LEU A O 1
ATOM 1175 N N . ARG A 1 169 ? 5.200 -0.180 -6.585 1.00 95.19 169 ARG A N 1
ATOM 1176 C CA . ARG A 1 169 ? 5.924 1.078 -6.794 1.00 95.19 169 ARG A CA 1
ATOM 1177 C C . ARG A 1 169 ? 6.354 1.725 -5.474 1.00 95.19 169 ARG A C 1
ATOM 1179 O O . ARG A 1 169 ? 7.479 2.217 -5.406 1.00 95.19 169 ARG A O 1
ATOM 1186 N N . SER A 1 170 ? 5.494 1.762 -4.452 1.00 89.44 170 SER A N 1
ATOM 1187 C CA . SER A 1 170 ? 5.845 2.379 -3.164 1.00 89.44 170 SER A CA 1
ATOM 1188 C C . SER A 1 170 ? 6.939 1.593 -2.441 1.00 89.44 170 SER A C 1
ATOM 1190 O O . SER A 1 170 ? 7.883 2.200 -1.938 1.00 89.44 170 SER A O 1
ATOM 1192 N N . ARG A 1 171 ? 6.886 0.256 -2.471 1.00 89.50 171 ARG A N 1
ATOM 1193 C CA . ARG A 1 171 ? 7.933 -0.606 -1.898 1.00 89.50 171 ARG A CA 1
ATOM 1194 C C . ARG A 1 171 ? 9.283 -0.411 -2.586 1.00 89.50 171 ARG A C 1
ATOM 1196 O O . ARG A 1 171 ? 10.277 -0.239 -1.895 1.00 89.50 171 ARG A O 1
ATOM 1203 N N . LEU A 1 172 ? 9.321 -0.330 -3.921 1.00 94.19 172 LEU A N 1
ATOM 1204 C CA . LEU A 1 172 ? 10.562 -0.027 -4.656 1.00 94.19 172 LEU A CA 1
ATOM 1205 C C . LEU A 1 172 ? 11.186 1.309 -4.228 1.00 94.19 172 LEU A C 1
ATOM 1207 O O . LEU A 1 172 ? 12.404 1.413 -4.110 1.00 94.19 172 LEU A O 1
ATOM 1211 N N . VAL A 1 173 ? 10.355 2.334 -4.022 1.00 93.00 173 VAL A N 1
ATOM 1212 C CA . VAL A 1 173 ? 10.803 3.666 -3.591 1.00 93.00 173 VAL A CA 1
ATOM 1213 C C . VAL A 1 173 ? 11.352 3.629 -2.166 1.00 93.00 173 VAL A C 1
ATOM 1215 O O . VAL A 1 173 ? 12.426 4.169 -1.924 1.00 93.00 173 VAL A O 1
ATOM 1218 N N . ASN A 1 174 ? 10.649 2.977 -1.242 1.00 89.12 174 ASN A N 1
ATOM 1219 C CA . ASN A 1 174 ? 11.047 2.918 0.166 1.00 89.12 174 ASN A CA 1
ATOM 1220 C C . ASN A 1 174 ? 12.304 2.072 0.392 1.00 89.12 174 ASN A C 1
ATOM 1222 O O . ASN A 1 174 ? 13.118 2.401 1.252 1.00 89.12 174 ASN A O 1
ATOM 1226 N N . ALA A 1 175 ? 12.476 1.019 -0.404 1.00 92.69 175 ALA A N 1
ATOM 1227 C CA . ALA A 1 175 ? 13.631 0.137 -0.345 1.00 92.69 175 ALA A CA 1
ATOM 1228 C C . ALA A 1 175 ? 14.891 0.726 -1.003 1.00 92.69 175 ALA A C 1
ATOM 1230 O O . ALA A 1 175 ? 15.973 0.150 -0.879 1.00 92.69 175 ALA A O 1
ATOM 1231 N N . ALA A 1 176 ? 14.777 1.835 -1.741 1.00 95.81 176 ALA A N 1
ATOM 1232 C CA . ALA A 1 176 ? 15.890 2.384 -2.501 1.00 95.81 176 ALA A CA 1
ATOM 1233 C C . ALA A 1 176 ? 17.039 2.827 -1.581 1.00 95.81 176 ALA A C 1
ATOM 1235 O O . ALA A 1 176 ? 16.858 3.571 -0.615 1.00 95.81 176 ALA A O 1
ATOM 1236 N N . ARG A 1 177 ? 18.265 2.421 -1.922 1.00 96.50 177 ARG A N 1
ATOM 1237 C CA . ARG A 1 177 ? 19.465 2.912 -1.238 1.00 96.50 177 ARG A CA 1
ATOM 1238 C C . ARG A 1 177 ? 19.726 4.368 -1.626 1.00 96.50 177 ARG A C 1
ATOM 1240 O O . ARG A 1 177 ? 19.560 4.713 -2.797 1.00 96.50 177 ARG A O 1
ATOM 1247 N N . PRO A 1 178 ? 20.215 5.217 -0.710 1.00 95.81 178 PRO A N 1
ATOM 1248 C CA . PRO A 1 178 ? 20.544 6.601 -1.031 1.00 95.81 178 PRO A CA 1
ATOM 1249 C C . PRO A 1 178 ? 21.538 6.719 -2.193 1.00 95.81 178 PRO A C 1
ATOM 1251 O O . PRO A 1 178 ? 22.438 5.890 -2.351 1.00 95.81 178 PRO A O 1
ATOM 1254 N N . HIS A 1 179 ? 21.416 7.789 -2.980 1.00 96.31 179 HIS A N 1
ATOM 1255 C CA . HIS A 1 179 ? 22.449 8.142 -3.952 1.00 96.31 179 HIS A CA 1
ATOM 1256 C C . HIS A 1 179 ? 23.788 8.439 -3.249 1.00 96.31 179 HIS A C 1
ATOM 1258 O O . HIS A 1 179 ? 23.780 9.016 -2.156 1.00 96.31 179 HIS A O 1
ATOM 1264 N N . PRO A 1 180 ? 24.940 8.096 -3.859 1.00 95.00 180 PRO A N 1
ATOM 1265 C CA . PRO A 1 180 ? 26.244 8.363 -3.261 1.00 95.00 180 PRO A CA 1
ATOM 1266 C C . PRO A 1 180 ? 26.458 9.855 -2.995 1.00 95.00 180 PRO A C 1
ATOM 1268 O O . PRO A 1 180 ? 26.159 10.699 -3.844 1.00 95.00 180 PRO A O 1
ATOM 1271 N N . ALA A 1 181 ? 27.027 10.181 -1.833 1.00 94.31 181 ALA A N 1
ATOM 1272 C CA . ALA A 1 181 ? 27.426 11.547 -1.515 1.00 94.31 181 ALA A CA 1
ATOM 1273 C C . ALA A 1 181 ? 28.437 12.069 -2.552 1.00 94.31 181 ALA A C 1
ATOM 1275 O O . ALA A 1 181 ? 29.348 11.350 -2.960 1.00 94.31 181 ALA A O 1
ATOM 1276 N N . GLY A 1 182 ? 28.261 13.317 -2.995 1.00 92.56 182 GLY A N 1
ATOM 1277 C CA . GLY A 1 182 ? 29.096 13.924 -4.040 1.00 92.56 182 GLY A CA 1
ATOM 1278 C C . GLY A 1 182 ? 28.830 13.416 -5.465 1.00 92.56 182 GLY A C 1
ATOM 1279 O O . GLY A 1 182 ? 29.453 13.911 -6.400 1.00 92.56 182 GLY A O 1
ATOM 1280 N N . GLY A 1 183 ? 27.910 12.462 -5.652 1.00 95.56 183 GLY A N 1
ATOM 1281 C CA . GLY A 1 183 ? 27.420 12.069 -6.972 1.00 95.56 183 GLY A CA 1
ATOM 1282 C C . GLY A 1 183 ? 26.469 13.107 -7.571 1.00 95.56 183 GLY A C 1
ATOM 1283 O O . GLY A 1 183 ? 25.927 13.964 -6.875 1.00 95.56 183 GLY A O 1
ATOM 1284 N N . PHE A 1 184 ? 26.206 12.997 -8.868 1.00 96.44 184 PHE A N 1
ATOM 1285 C CA . PHE A 1 184 ? 25.336 13.898 -9.623 1.00 96.44 184 PHE A CA 1
ATOM 1286 C C . PHE A 1 184 ? 23.928 14.000 -9.025 1.00 96.44 184 PHE A C 1
ATOM 1288 O O . PHE A 1 184 ? 23.342 15.077 -8.988 1.00 96.44 184 PHE A O 1
ATOM 1295 N N . CYS A 1 185 ? 23.394 12.881 -8.531 1.00 96.62 185 CYS A N 1
ATOM 1296 C CA . CYS A 1 185 ? 22.062 12.810 -7.931 1.00 96.62 185 CYS A CA 1
ATOM 1297 C C . CYS A 1 185 ? 22.038 13.075 -6.419 1.00 96.62 185 CYS A C 1
ATOM 1299 O O . CYS A 1 185 ? 20.983 12.931 -5.801 1.00 96.62 185 CYS A O 1
ATOM 1301 N N . ALA A 1 186 ? 23.161 13.462 -5.801 1.00 92.50 186 ALA A N 1
ATOM 1302 C CA . ALA A 1 186 ? 23.197 13.796 -4.382 1.00 92.50 186 ALA A CA 1
ATOM 1303 C C . ALA A 1 186 ? 22.302 15.023 -4.107 1.00 92.50 186 ALA A C 1
ATOM 1305 O O . ALA A 1 186 ? 22.669 16.158 -4.397 1.00 92.50 186 ALA A O 1
ATOM 1306 N N . GLY A 1 187 ? 21.096 14.785 -3.581 1.00 83.00 187 GLY A N 1
ATOM 1307 C CA . GLY A 1 187 ? 20.114 15.826 -3.254 1.00 83.00 187 GLY A CA 1
ATOM 1308 C C . GLY A 1 187 ? 19.169 16.240 -4.392 1.00 83.00 187 GLY A C 1
ATOM 1309 O O . GLY A 1 187 ? 18.344 17.131 -4.189 1.00 83.00 187 GLY A O 1
ATOM 1310 N N . LEU A 1 188 ? 19.231 15.604 -5.569 1.00 92.19 188 LEU A N 1
ATOM 1311 C CA . LEU A 1 188 ? 18.313 15.901 -6.675 1.00 92.19 188 LEU A CA 1
ATOM 1312 C C . LEU A 1 188 ? 17.063 15.018 -6.626 1.00 92.19 188 LEU A C 1
ATOM 1314 O O . LEU A 1 188 ? 17.112 13.833 -6.944 1.00 92.19 188 LEU A O 1
ATOM 1318 N N . GLN A 1 189 ? 15.910 15.629 -6.349 1.00 87.88 189 GLN A N 1
ATOM 1319 C CA . GLN A 1 189 ? 14.609 14.938 -6.352 1.00 87.88 189 GLN A CA 1
ATOM 1320 C C . GLN A 1 189 ? 14.217 14.384 -7.736 1.00 87.88 189 GLN A C 1
ATOM 1322 O O . GLN A 1 189 ? 13.408 13.469 -7.851 1.00 87.88 189 GLN A O 1
ATOM 1327 N N . THR A 1 190 ? 14.798 14.917 -8.812 1.00 95.19 190 THR A N 1
ATOM 1328 C CA . THR A 1 190 ? 14.535 14.495 -10.196 1.00 95.19 190 THR A CA 1
ATOM 1329 C C . THR A 1 190 ? 15.259 13.210 -10.608 1.00 95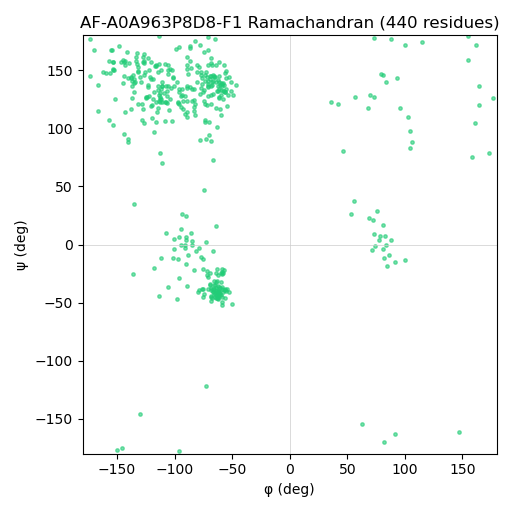.19 190 THR A C 1
ATOM 1331 O O . THR A 1 190 ? 15.051 12.746 -11.728 1.00 95.19 190 THR A O 1
ATOM 1334 N N . CYS A 1 191 ? 16.093 12.632 -9.740 1.00 95.06 191 CYS A N 1
ATOM 1335 C CA . CYS A 1 191 ? 16.765 11.352 -9.977 1.00 95.06 191 CYS A CA 1
ATOM 1336 C C . CYS A 1 191 ? 15.984 10.131 -9.464 1.00 95.06 191 CYS A C 1
ATOM 1338 O O . CYS A 1 191 ? 16.428 8.996 -9.644 1.00 95.06 191 CYS A O 1
ATOM 1340 N N . GLY A 1 192 ? 14.813 10.355 -8.863 1.00 95.69 192 GLY A N 1
ATOM 1341 C CA . GLY A 1 192 ? 14.057 9.314 -8.180 1.00 95.69 192 GLY A CA 1
A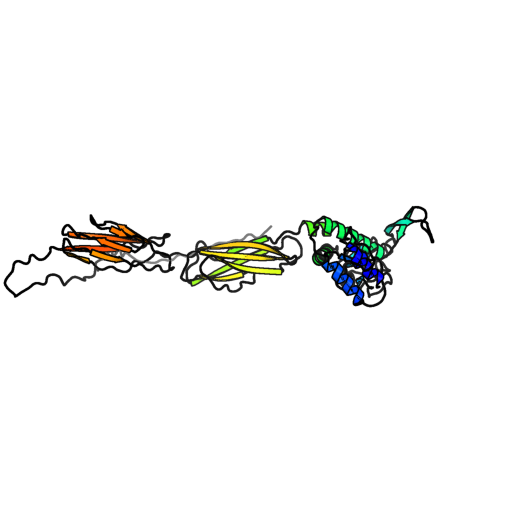TOM 1342 C C . GLY A 1 192 ? 14.562 9.061 -6.760 1.00 95.69 192 GLY A C 1
ATOM 1343 O O . GLY A 1 192 ? 15.351 9.826 -6.211 1.00 95.69 192 GLY A O 1
ATOM 1344 N N . ALA A 1 193 ? 14.061 7.985 -6.159 1.00 95.19 193 ALA A N 1
ATOM 1345 C CA . ALA A 1 193 ? 14.229 7.684 -4.740 1.00 95.19 193 ALA A CA 1
ATOM 1346 C C . ALA A 1 193 ? 15.651 7.255 -4.343 1.00 95.19 193 ALA A C 1
ATOM 1348 O O . ALA A 1 193 ? 16.027 7.373 -3.180 1.00 95.19 193 ALA A O 1
ATOM 1349 N N . GLY A 1 194 ? 16.441 6.752 -5.294 1.00 97.25 194 GLY A N 1
ATOM 1350 C CA . GLY A 1 194 ? 17.760 6.200 -5.016 1.00 97.25 194 GLY A CA 1
ATOM 1351 C C . GLY A 1 194 ? 18.133 5.040 -5.931 1.00 97.25 194 GLY A C 1
ATOM 1352 O O . GLY A 1 194 ? 17.567 4.858 -7.013 1.00 97.25 194 GLY A O 1
ATOM 1353 N N . LEU A 1 195 ? 19.114 4.257 -5.492 1.00 98.50 195 LEU A N 1
ATOM 1354 C CA . LEU A 1 195 ? 19.605 3.064 -6.169 1.00 98.50 195 LEU A CA 1
ATOM 1355 C C . LEU A 1 195 ? 18.724 1.859 -5.824 1.00 98.50 195 LEU A C 1
ATOM 1357 O O . LEU A 1 195 ? 18.459 1.598 -4.652 1.00 98.50 195 LEU A O 1
ATOM 1361 N N . LEU A 1 196 ? 18.345 1.083 -6.838 1.00 98.69 196 LEU A N 1
ATOM 1362 C CA . LEU A 1 196 ? 17.627 -0.178 -6.688 1.00 98.69 196 LEU A CA 1
ATOM 1363 C C . LEU A 1 196 ? 18.322 -1.103 -5.672 1.00 98.69 196 LEU A C 1
ATOM 1365 O O . LEU A 1 196 ? 19.535 -1.342 -5.749 1.00 98.69 196 LEU A O 1
ATOM 1369 N N . ASP A 1 197 ? 17.527 -1.643 -4.752 1.00 98.38 197 ASP A N 1
ATOM 1370 C CA . ASP A 1 197 ? 17.921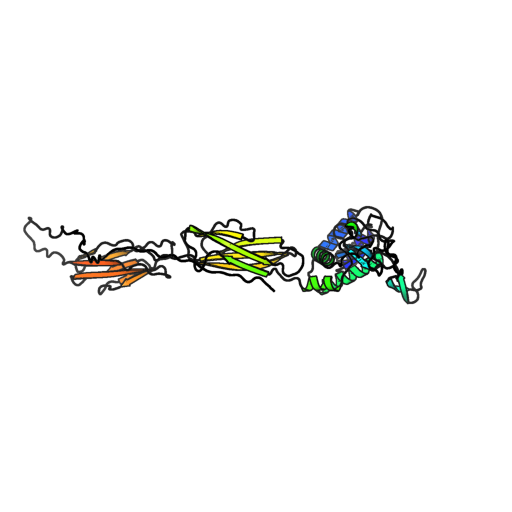 -2.677 -3.800 1.00 98.38 197 ASP A CA 1
ATOM 1371 C C . ASP A 1 197 ? 16.941 -3.847 -3.892 1.00 98.38 197 ASP A C 1
ATOM 1373 O O . ASP A 1 197 ? 15.796 -3.761 -3.450 1.00 98.38 197 ASP A O 1
ATOM 1377 N N . ALA A 1 198 ? 17.382 -4.935 -4.519 1.00 98.00 198 ALA A N 1
ATOM 1378 C CA . ALA A 1 198 ? 16.541 -6.106 -4.730 1.00 98.00 198 ALA A CA 1
ATOM 1379 C C . ALA A 1 198 ? 16.158 -6.788 -3.410 1.00 98.00 198 ALA A C 1
ATOM 1381 O O . ALA A 1 198 ? 15.006 -7.178 -3.236 1.00 98.00 198 ALA A O 1
ATOM 1382 N N . ALA A 1 199 ? 17.114 -6.915 -2.486 1.00 96.44 199 ALA A N 1
ATOM 1383 C CA . ALA A 1 199 ? 16.911 -7.632 -1.235 1.00 96.44 199 ALA A CA 1
ATOM 1384 C C . ALA A 1 199 ? 15.925 -6.876 -0.346 1.00 96.44 199 ALA A C 1
ATOM 1386 O O . ALA A 1 199 ? 14.941 -7.459 0.105 1.00 96.44 199 ALA A O 1
ATOM 1387 N N . GLN A 1 200 ? 16.137 -5.569 -0.173 1.00 93.50 200 GLN A N 1
ATOM 1388 C CA . GLN A 1 200 ? 15.234 -4.752 0.629 1.00 93.50 200 GLN A CA 1
ATOM 1389 C C . GLN A 1 200 ? 13.843 -4.652 -0.012 1.00 93.50 200 GLN A C 1
ATOM 1391 O O . GLN A 1 200 ? 12.851 -4.745 0.701 1.00 93.50 200 GLN A O 1
ATOM 1396 N N . SER A 1 201 ? 13.744 -4.551 -1.345 1.00 94.56 201 SER A N 1
ATOM 1397 C CA . SER A 1 201 ? 12.440 -4.473 -2.031 1.00 94.56 201 SER A CA 1
ATOM 1398 C C . SER A 1 201 ? 11.593 -5.728 -1.817 1.00 94.56 201 SER A C 1
ATOM 1400 O O . SER A 1 201 ? 10.384 -5.628 -1.630 1.00 94.56 201 SER A O 1
ATOM 1402 N N . VAL A 1 202 ? 12.214 -6.912 -1.841 1.00 94.94 202 VAL A N 1
ATOM 1403 C CA . VAL A 1 202 ? 11.524 -8.182 -1.573 1.00 94.94 202 VAL A CA 1
ATOM 1404 C C . VAL A 1 202 ? 11.228 -8.333 -0.082 1.00 94.94 202 VAL A C 1
ATOM 1406 O O . VAL A 1 202 ? 10.116 -8.713 0.278 1.00 94.94 202 VAL A O 1
ATOM 1409 N N . GLN A 1 203 ? 12.177 -7.989 0.792 1.00 89.31 203 GLN A N 1
ATOM 1410 C CA . GLN A 1 203 ? 11.970 -8.070 2.237 1.00 89.31 203 GLN A CA 1
ATOM 1411 C C . GLN A 1 203 ? 10.823 -7.164 2.695 1.00 89.31 203 GLN A C 1
ATOM 1413 O O . GLN A 1 203 ? 9.996 -7.603 3.482 1.00 89.31 203 GLN A O 1
ATOM 1418 N N . ASP A 1 204 ? 10.710 -5.951 2.153 1.00 84.06 204 ASP A N 1
ATOM 1419 C CA . ASP A 1 204 ? 9.614 -5.021 2.453 1.00 84.06 204 ASP A CA 1
ATOM 1420 C C . ASP A 1 204 ? 8.234 -5.568 2.052 1.00 84.06 204 ASP A C 1
ATOM 1422 O O . ASP A 1 204 ? 7.219 -5.168 2.625 1.00 84.06 204 ASP A O 1
ATOM 1426 N N . VAL A 1 205 ? 8.185 -6.460 1.059 1.00 86.62 205 VAL A N 1
ATOM 1427 C CA . VAL A 1 205 ? 6.961 -7.161 0.648 1.00 86.62 205 VAL A CA 1
ATOM 1428 C C . VAL A 1 205 ? 6.662 -8.333 1.584 1.00 86.62 205 VAL A C 1
ATOM 1430 O O . VAL A 1 205 ? 5.506 -8.534 1.951 1.00 86.62 205 VAL A O 1
ATOM 1433 N N . LEU A 1 206 ? 7.685 -9.089 1.989 1.00 85.50 206 LEU A N 1
ATOM 1434 C CA . LEU A 1 206 ? 7.549 -10.215 2.921 1.00 85.50 206 LEU A CA 1
ATOM 1435 C C . LEU A 1 206 ? 7.196 -9.759 4.347 1.00 85.50 206 LEU A C 1
ATOM 1437 O O . LEU A 1 206 ? 6.421 -10.424 5.029 1.00 85.50 206 LEU A O 1
ATOM 1441 N N . ASP A 1 207 ? 7.714 -8.606 4.771 1.00 76.56 207 ASP A N 1
ATOM 1442 C CA . ASP A 1 207 ? 7.507 -8.014 6.098 1.00 76.56 207 ASP A CA 1
ATOM 1443 C C . ASP A 1 207 ? 6.232 -7.158 6.190 1.00 76.56 207 ASP A C 1
ATOM 1445 O O . ASP A 1 207 ? 6.031 -6.467 7.191 1.00 76.56 207 ASP A O 1
ATOM 1449 N N . ASP A 1 208 ? 5.362 -7.191 5.174 1.00 73.50 208 ASP A N 1
ATOM 1450 C CA . ASP A 1 208 ? 4.091 -6.465 5.133 1.00 73.50 208 ASP A CA 1
ATOM 1451 C C . ASP A 1 208 ? 3.110 -7.014 6.183 1.00 73.50 208 ASP A C 1
ATOM 1453 O O . ASP A 1 208 ? 2.159 -7.722 5.868 1.00 73.50 208 ASP A O 1
ATOM 1457 N N . ASN A 1 209 ? 3.339 -6.738 7.461 1.00 71.88 209 ASN A N 1
ATOM 1458 C CA . ASN A 1 209 ? 2.463 -7.144 8.551 1.00 71.88 209 ASN A CA 1
ATOM 1459 C C . ASN A 1 209 ? 1.402 -6.072 8.810 1.00 71.88 209 ASN A C 1
ATOM 1461 O O . ASN A 1 209 ? 1.625 -4.884 8.587 1.00 71.88 209 ASN A O 1
ATOM 1465 N N . ALA A 1 210 ? 0.234 -6.488 9.304 1.00 77.75 210 ALA A N 1
ATOM 1466 C CA . ALA A 1 210 ? -0.775 -5.535 9.754 1.00 77.75 210 ALA A CA 1
ATOM 1467 C C . ALA A 1 210 ? -0.237 -4.678 10.923 1.00 77.75 210 ALA A C 1
ATOM 1469 O O . ALA A 1 210 ? 0.676 -5.116 11.631 1.00 77.75 210 ALA A O 1
ATOM 1470 N N . PRO A 1 211 ? -0.804 -3.481 11.161 1.00 83.69 211 PRO A N 1
ATOM 1471 C CA . PRO A 1 211 ? -0.433 -2.660 12.308 1.00 83.69 211 PRO A CA 1
ATOM 1472 C C . PRO A 1 211 ? -0.523 -3.426 13.632 1.00 83.69 211 PRO A C 1
ATOM 1474 O O . PRO A 1 211 ? -1.441 -4.215 13.845 1.00 83.69 211 PRO A O 1
ATOM 1477 N N . VAL A 1 212 ? 0.387 -3.149 14.559 1.00 84.62 212 VAL A N 1
ATOM 1478 C CA . VAL A 1 212 ? 0.282 -3.624 15.942 1.00 84.62 212 VAL A CA 1
ATOM 1479 C C . VAL A 1 212 ? -0.501 -2.585 16.728 1.00 84.62 212 VAL A C 1
ATOM 1481 O O . VAL A 1 212 ? -0.121 -1.415 16.748 1.00 84.62 212 VAL A O 1
ATOM 1484 N N . VAL A 1 213 ? -1.595 -2.998 17.366 1.00 92.75 213 VAL A N 1
ATOM 1485 C CA . VAL A 1 213 ? -2.503 -2.105 18.095 1.00 92.75 213 VAL A CA 1
ATOM 1486 C C . VAL A 1 213 ? -2.625 -2.505 19.560 1.00 92.75 213 VAL A C 1
ATOM 1488 O O . VAL A 1 213 ? -2.638 -3.687 19.892 1.00 92.75 213 VAL A O 1
ATOM 1491 N N . ALA A 1 214 ? -2.751 -1.510 20.431 1.00 93.94 214 ALA A N 1
ATOM 1492 C CA . ALA A 1 214 ? -3.111 -1.676 21.831 1.00 93.94 214 ALA A CA 1
ATOM 1493 C C . ALA A 1 214 ? -4.089 -0.573 22.255 1.00 93.94 214 ALA A C 1
ATOM 1495 O O . ALA A 1 214 ? -4.162 0.491 21.638 1.00 93.94 214 ALA A O 1
ATOM 1496 N N . ALA A 1 215 ? -4.863 -0.846 23.300 1.00 95.38 215 ALA A N 1
ATOM 1497 C CA . ALA A 1 215 ? -5.899 0.038 23.810 1.00 95.38 215 ALA A CA 1
ATOM 1498 C C . ALA A 1 215 ? -5.902 0.025 25.339 1.00 95.38 215 ALA A C 1
ATOM 1500 O O . ALA A 1 215 ? -5.694 -1.016 25.959 1.00 95.38 215 ALA A O 1
ATOM 1501 N N . ALA A 1 216 ? -6.162 1.183 25.936 1.00 94.19 216 ALA A N 1
ATOM 1502 C CA . ALA A 1 216 ? -6.303 1.366 27.372 1.00 94.19 216 ALA A CA 1
ATOM 1503 C C . ALA A 1 216 ? -7.398 2.396 27.680 1.00 94.19 216 ALA A C 1
ATOM 1505 O O . ALA A 1 216 ? -7.720 3.244 26.845 1.00 94.19 216 ALA A O 1
ATOM 1506 N N . SER A 1 217 ? -7.942 2.345 28.894 1.00 92.12 217 SER A N 1
ATOM 1507 C CA . SER A 1 217 ? -8.849 3.362 29.432 1.00 92.12 217 SER A CA 1
ATOM 1508 C C . SER A 1 217 ? -8.253 4.040 30.661 1.00 92.12 217 SER A C 1
ATOM 1510 O O . SER A 1 217 ? -7.499 3.424 31.408 1.00 92.12 217 SER A O 1
ATOM 1512 N N . SER A 1 218 ? -8.659 5.282 30.929 1.00 88.81 218 SER A N 1
ATOM 1513 C CA . SER A 1 218 ? -8.371 5.959 32.201 1.00 88.81 218 SER A CA 1
ATOM 1514 C C . SER A 1 218 ? -9.233 5.456 33.360 1.00 88.81 218 SER A C 1
ATOM 1516 O O . SER A 1 218 ? -8.976 5.806 34.510 1.00 88.81 218 SER A O 1
ATOM 1518 N N . ALA A 1 219 ? -10.282 4.682 33.070 1.00 78.50 219 ALA A N 1
ATOM 1519 C CA . ALA A 1 219 ? -11.017 3.956 34.092 1.00 78.50 219 ALA A CA 1
ATOM 1520 C C . ALA A 1 219 ? -10.095 2.882 34.681 1.00 78.50 219 ALA A C 1
ATOM 1522 O O . ALA A 1 219 ? -9.460 2.145 33.929 1.00 78.50 219 ALA A O 1
ATOM 1523 N N . GLY A 1 220 ? -10.005 2.837 36.012 1.00 68.50 220 GLY A N 1
ATOM 1524 C CA . GLY A 1 220 ? -9.313 1.770 36.731 1.00 68.50 220 GLY A CA 1
ATOM 1525 C C . GLY A 1 220 ? -10.123 0.475 36.671 1.00 68.50 220 GLY A C 1
ATOM 1526 O O . GLY A 1 220 ? -10.453 -0.016 35.599 1.00 68.50 220 GLY A O 1
ATOM 1527 N N . LEU A 1 221 ? -10.487 -0.075 37.830 1.00 65.94 221 LEU A N 1
ATOM 1528 C CA . LEU A 1 221 ? -11.306 -1.292 37.882 1.00 65.94 221 LEU A CA 1
ATOM 1529 C C . LEU A 1 221 ? -12.762 -1.069 37.444 1.00 65.94 221 LEU A C 1
ATOM 1531 O O . LEU A 1 221 ? -13.375 -2.014 36.966 1.00 65.94 221 LEU A O 1
ATOM 1535 N N . ALA A 1 222 ? -13.303 0.144 37.607 1.00 80.69 222 ALA A N 1
ATOM 1536 C CA . ALA A 1 222 ? -14.639 0.528 37.152 1.00 80.69 222 ALA A CA 1
ATOM 1537 C C . ALA A 1 222 ? -14.770 2.056 37.034 1.00 80.69 222 ALA A C 1
ATOM 1539 O O . ALA A 1 222 ? -14.128 2.812 37.773 1.00 80.69 222 ALA A O 1
ATOM 1540 N N . ALA A 1 223 ? -15.570 2.516 36.073 1.00 82.12 223 ALA A N 1
ATOM 1541 C CA . ALA A 1 223 ? -15.781 3.931 35.800 1.00 82.12 223 ALA A CA 1
ATOM 1542 C C . ALA A 1 223 ? -16.977 4.495 36.601 1.00 82.12 223 ALA A C 1
ATOM 1544 O O . ALA A 1 223 ? -18.078 3.940 36.516 1.00 82.12 223 ALA A O 1
ATOM 1545 N N . PRO A 1 224 ? -16.809 5.607 37.347 1.00 81.25 224 PRO A N 1
ATOM 1546 C CA . PRO A 1 224 ? -17.926 6.273 38.012 1.00 81.25 224 PRO A CA 1
ATOM 1547 C C . PRO A 1 224 ? -18.935 6.851 37.011 1.00 81.25 224 PRO A C 1
ATOM 1549 O O . PRO A 1 224 ? -18.557 7.386 35.967 1.00 81.25 224 PRO A O 1
ATOM 1552 N N . ARG A 1 225 ? -20.223 6.802 37.360 1.00 83.69 225 ARG A N 1
ATOM 1553 C CA . ARG A 1 225 ? -21.315 7.403 36.577 1.00 83.69 225 ARG A CA 1
ATOM 1554 C C . ARG A 1 225 ? -21.108 8.913 36.424 1.00 83.69 225 ARG A C 1
ATOM 1556 O O . ARG A 1 225 ? -20.688 9.584 37.365 1.00 83.69 225 ARG A O 1
ATOM 1563 N N . GLY A 1 226 ? -21.381 9.446 35.233 1.00 84.25 226 GLY A N 1
ATOM 1564 C CA . GLY A 1 226 ? -21.184 10.864 34.913 1.00 84.25 226 GLY A CA 1
ATOM 1565 C C . GLY A 1 226 ? -19.720 11.301 34.784 1.00 84.25 226 GLY A C 1
ATOM 1566 O O . GLY A 1 226 ? -19.466 12.446 34.412 1.00 84.25 226 GLY A O 1
ATOM 1567 N N . ALA A 1 227 ? -18.750 10.418 35.049 1.00 87.50 227 ALA A N 1
ATOM 1568 C CA . ALA A 1 227 ? -17.346 10.717 34.816 1.00 87.50 227 ALA A CA 1
ATOM 1569 C C . ALA A 1 227 ? -17.007 10.614 33.325 1.00 87.50 227 ALA A C 1
ATOM 1571 O O . ALA A 1 227 ? -17.550 9.784 32.592 1.00 87.50 227 ALA A O 1
ATOM 1572 N N . THR A 1 228 ? -16.055 11.432 32.888 1.00 92.88 228 THR A N 1
ATOM 1573 C CA . THR A 1 228 ? -15.465 11.310 31.555 1.00 92.88 228 THR A CA 1
ATOM 1574 C C . THR A 1 228 ? -14.361 10.259 31.584 1.00 92.88 228 THR A C 1
ATOM 1576 O O . THR A 1 228 ? -13.351 10.437 32.267 1.00 92.88 228 THR A O 1
ATOM 1579 N N . VAL A 1 229 ? -14.523 9.186 30.813 1.00 94.12 229 VAL A N 1
ATOM 1580 C CA . VAL A 1 229 ? -13.487 8.170 30.599 1.00 94.12 229 VAL A CA 1
ATOM 1581 C C . VAL A 1 229 ? -12.706 8.516 29.339 1.00 94.12 229 VAL A C 1
ATOM 1583 O O . VAL A 1 229 ? -13.288 8.742 28.278 1.00 94.12 229 VAL A O 1
ATOM 1586 N N . GLN A 1 230 ? -11.380 8.544 29.457 1.00 96.12 230 GLN A N 1
ATOM 1587 C CA . GLN A 1 230 ? -10.465 8.659 28.326 1.00 96.12 230 GLN A CA 1
ATOM 1588 C C . GLN A 1 230 ? -10.116 7.263 27.813 1.00 96.12 230 GLN A C 1
ATOM 1590 O O . GLN A 1 230 ? -9.839 6.357 28.599 1.00 96.12 230 GLN A O 1
ATOM 1595 N N . LEU A 1 231 ? -10.112 7.108 26.498 1.00 96.56 231 LEU A N 1
ATOM 1596 C CA . LEU A 1 231 ? -9.682 5.926 25.769 1.00 96.56 231 LEU A CA 1
ATOM 1597 C C . LEU A 1 231 ? -8.408 6.292 25.008 1.00 96.56 231 LEU A C 1
ATOM 1599 O O . LEU A 1 231 ? -8.403 7.251 24.235 1.00 96.56 231 LEU A O 1
ATOM 1603 N N . THR A 1 232 ? -7.338 5.532 25.212 1.00 96.56 232 THR A N 1
ATOM 1604 C CA . THR A 1 232 ? -6.046 5.746 24.556 1.00 96.56 232 THR A CA 1
ATOM 1605 C C . THR A 1 232 ? -5.677 4.515 23.755 1.00 96.56 232 THR A C 1
ATOM 1607 O O . THR A 1 232 ? -5.551 3.417 24.292 1.00 96.56 232 THR A O 1
ATOM 1610 N N . GLY A 1 233 ? -5.526 4.706 22.451 1.00 95.50 233 GLY A N 1
ATOM 1611 C CA . GLY A 1 233 ? -5.125 3.685 21.502 1.00 95.50 233 GLY A CA 1
ATOM 1612 C C . GLY A 1 233 ? -3.717 3.971 21.014 1.00 95.50 233 GLY A C 1
ATOM 1613 O O . GLY A 1 233 ? -3.411 5.090 20.596 1.00 95.50 233 GLY A O 1
ATOM 1614 N N . THR A 1 234 ? -2.851 2.968 21.047 1.00 92.94 234 THR A N 1
ATOM 1615 C CA . THR A 1 234 ? -1.527 3.035 20.432 1.00 92.94 234 THR A CA 1
ATOM 1616 C C . THR A 1 234 ? -1.496 2.108 19.233 1.00 92.94 234 THR A C 1
ATOM 1618 O O . THR A 1 234 ? -2.014 0.994 19.263 1.00 92.94 234 THR A O 1
ATOM 1621 N N . ALA A 1 235 ? -0.922 2.596 18.141 1.00 88.88 235 ALA A N 1
ATOM 1622 C CA . ALA A 1 235 ? -0.760 1.827 16.925 1.00 88.88 235 ALA A CA 1
ATOM 1623 C C . ALA A 1 235 ? 0.650 2.052 16.390 1.00 88.88 235 ALA A C 1
ATOM 1625 O O . ALA A 1 235 ? 1.108 3.189 16.273 1.00 88.88 235 ALA A O 1
ATOM 1626 N N . LEU A 1 236 ? 1.328 0.959 16.072 1.00 81.44 236 LEU A N 1
ATOM 1627 C CA . LEU A 1 236 ? 2.594 0.958 15.360 1.00 81.44 236 LEU A CA 1
ATOM 1628 C C . LEU A 1 236 ? 2.337 0.326 13.998 1.00 81.44 236 LEU A C 1
ATOM 1630 O O . LEU A 1 236 ? 1.722 -0.737 13.915 1.00 81.44 236 LEU A O 1
ATOM 1634 N N . ALA A 1 237 ? 2.786 0.976 12.925 1.00 73.56 237 ALA A N 1
ATOM 1635 C CA . ALA A 1 237 ? 2.789 0.340 11.612 1.00 73.56 237 ALA A CA 1
ATOM 1636 C C . ALA A 1 237 ? 3.570 -0.983 11.705 1.00 73.56 237 ALA A C 1
ATOM 1638 O O . ALA A 1 237 ? 4.564 -1.049 12.431 1.00 73.56 237 ALA A O 1
ATOM 1639 N N . GLY A 1 238 ? 3.135 -2.023 10.989 1.00 57.59 238 GLY A N 1
ATOM 1640 C CA . GLY A 1 238 ? 3.660 -3.392 11.091 1.00 57.59 238 GLY A CA 1
ATOM 1641 C C . GLY A 1 238 ? 5.130 -3.605 10.684 1.00 57.59 238 GLY A C 1
ATOM 1642 O O . GLY A 1 238 ? 5.507 -4.764 10.544 1.00 57.59 238 GLY A O 1
ATOM 1643 N N . ARG A 1 239 ? 5.946 -2.525 10.582 1.00 59.16 239 ARG A N 1
ATOM 1644 C CA . ARG A 1 239 ? 7.334 -2.365 10.048 1.00 59.16 239 ARG A CA 1
ATOM 1645 C C . ARG A 1 239 ? 7.344 -1.948 8.556 1.00 59.16 239 ARG A C 1
ATOM 1647 O O . ARG A 1 239 ? 6.479 -2.392 7.822 1.00 59.16 239 ARG A O 1
ATOM 1654 N N . LEU A 1 240 ? 8.216 -1.104 7.977 1.00 46.91 240 LEU A N 1
ATOM 1655 C CA . LEU A 1 240 ? 9.161 -0.043 8.380 1.00 46.91 240 LEU A CA 1
ATOM 1656 C C . LEU A 1 240 ? 8.838 1.183 7.478 1.00 46.91 240 LEU A C 1
ATOM 1658 O O . LEU A 1 240 ? 8.580 1.020 6.289 1.00 46.91 240 LEU A O 1
ATOM 1662 N N . GLY A 1 241 ? 8.853 2.409 8.011 1.00 48.00 241 GLY A N 1
ATOM 1663 C CA . GLY A 1 241 ? 8.915 3.646 7.205 1.00 48.00 241 GLY A CA 1
ATOM 1664 C C . GLY A 1 241 ? 7.614 4.191 6.596 1.00 48.00 241 GLY A C 1
ATOM 1665 O O . GLY A 1 241 ? 7.603 5.342 6.167 1.00 48.00 241 GLY A O 1
ATOM 1666 N N . MET A 1 242 ? 6.508 3.442 6.606 1.00 58.06 242 MET A N 1
ATOM 1667 C CA . MET A 1 242 ? 5.200 3.960 6.186 1.00 58.06 242 MET A CA 1
ATOM 1668 C C . MET A 1 242 ? 4.298 4.177 7.397 1.00 58.06 242 MET A C 1
ATOM 1670 O O . MET A 1 242 ? 4.072 3.270 8.193 1.00 58.06 242 MET A O 1
ATOM 1674 N N . GLY A 1 243 ? 3.843 5.418 7.570 1.00 70.75 243 GLY A N 1
ATOM 1675 C CA . GLY A 1 243 ? 2.983 5.811 8.680 1.00 70.75 243 GLY A CA 1
ATOM 1676 C C . GLY A 1 243 ? 1.607 5.143 8.649 1.00 70.75 243 GLY A C 1
ATOM 1677 O O . GLY A 1 243 ? 1.241 4.408 7.731 1.00 70.75 243 GLY A O 1
ATOM 1678 N N . LEU A 1 244 ? 0.819 5.434 9.677 1.00 82.31 244 LEU A N 1
ATOM 1679 C CA . LEU A 1 244 ? -0.589 5.062 9.709 1.00 82.31 244 LEU A CA 1
ATOM 1680 C C . LEU A 1 244 ? -1.386 6.005 8.806 1.00 82.31 244 LEU A C 1
ATOM 1682 O O . LEU A 1 244 ? -1.167 7.215 8.826 1.00 82.31 244 LEU A O 1
ATOM 1686 N N . GLN A 1 245 ? -2.324 5.454 8.041 1.00 86.19 245 GLN A N 1
ATOM 1687 C CA . GLN A 1 245 ? -3.283 6.243 7.277 1.00 86.19 245 GLN A CA 1
ATOM 1688 C C . GLN A 1 245 ? -4.360 6.813 8.203 1.00 86.19 245 GLN A C 1
ATOM 1690 O O . GLN A 1 245 ? -4.719 7.984 8.096 1.00 86.19 245 GLN A O 1
ATOM 1695 N N . SER A 1 246 ? -4.898 5.986 9.101 1.00 90.38 246 SER A N 1
ATOM 1696 C CA . SER A 1 246 ? -5.931 6.412 10.041 1.00 90.38 246 SER A CA 1
ATOM 1697 C C . SER A 1 246 ? -5.993 5.532 11.285 1.00 90.38 246 SER A C 1
ATOM 1699 O O . SER A 1 246 ? -5.569 4.374 11.293 1.00 90.38 246 SER A O 1
ATOM 1701 N N . THR A 1 247 ? -6.548 6.100 12.353 1.00 95.44 247 THR A N 1
ATOM 1702 C CA . THR A 1 247 ? -6.933 5.382 13.571 1.00 95.44 247 THR A CA 1
ATOM 1703 C C . THR A 1 247 ? -8.349 5.784 13.948 1.00 95.44 247 THR A C 1
ATOM 1705 O O . THR A 1 247 ? -8.787 6.890 13.626 1.00 95.44 247 THR A O 1
ATOM 1708 N N . SER A 1 248 ? -9.093 4.872 14.564 1.00 97.00 248 SER A N 1
ATOM 1709 C CA . SER A 1 248 ? -10.488 5.127 14.911 1.00 97.00 248 SER A CA 1
ATOM 1710 C C . SER A 1 248 ? -10.957 4.302 16.099 1.00 97.00 248 SER A C 1
ATOM 1712 O O . SER A 1 248 ? -10.513 3.169 16.288 1.00 97.00 248 SER A O 1
ATOM 1714 N N . TRP A 1 249 ? -11.905 4.859 16.840 1.00 98.00 249 TRP A N 1
ATOM 1715 C CA . TRP A 1 249 ? -12.652 4.222 17.910 1.00 98.00 249 TRP A CA 1
ATOM 1716 C C . TRP A 1 249 ? -14.105 4.027 17.496 1.00 98.00 249 TRP A C 1
ATOM 1718 O O . TRP A 1 249 ? -14.737 4.932 16.955 1.00 98.00 249 TRP A O 1
ATOM 1728 N N . THR A 1 250 ? -14.652 2.853 17.789 1.00 97.44 250 THR A N 1
ATOM 1729 C CA . THR A 1 250 ? -16.071 2.539 17.570 1.00 97.44 250 THR A CA 1
ATOM 1730 C C . THR A 1 250 ? -16.627 1.830 18.789 1.00 97.44 250 THR A C 1
ATOM 1732 O O . THR A 1 250 ? -15.947 0.991 19.372 1.00 97.44 250 THR A O 1
ATOM 1735 N N . GLN A 1 251 ? -17.846 2.162 19.204 1.00 97.06 251 GLN A N 1
ATOM 1736 C CA . GLN A 1 251 ? -18.531 1.374 20.222 1.00 97.06 251 GLN A CA 1
ATOM 1737 C C . GLN A 1 251 ? -19.082 0.099 19.580 1.00 97.06 251 GLN A C 1
ATOM 1739 O O . GLN A 1 251 ? -19.671 0.157 18.503 1.00 97.06 251 GLN A O 1
ATOM 1744 N N . ILE A 1 252 ? -18.880 -1.040 20.240 1.00 97.00 252 ILE A N 1
ATOM 1745 C CA . ILE A 1 252 ? -19.301 -2.357 19.742 1.00 97.00 252 ILE A CA 1
ATOM 1746 C C . ILE A 1 252 ? -20.329 -3.040 20.650 1.00 97.00 252 ILE A C 1
ATOM 1748 O O . ILE A 1 252 ? -21.044 -3.919 20.179 1.00 97.00 252 ILE A O 1
ATOM 1752 N N . ALA A 1 253 ? -20.429 -2.641 21.924 1.00 93.62 253 ALA A N 1
ATOM 1753 C CA . ALA A 1 253 ? -21.445 -3.140 22.850 1.00 93.62 253 ALA A CA 1
ATOM 1754 C C . ALA A 1 253 ? -21.734 -2.150 23.996 1.00 93.62 253 ALA A C 1
ATOM 1756 O O . ALA A 1 253 ? -20.974 -1.203 24.235 1.00 93.62 253 ALA A O 1
ATOM 1757 N N . GLY A 1 254 ? -22.823 -2.414 24.723 1.00 89.38 254 GLY A N 1
ATOM 1758 C CA . GLY A 1 254 ? -23.327 -1.583 25.819 1.00 89.38 254 GLY A CA 1
ATOM 1759 C C . GLY A 1 254 ? -24.279 -0.471 25.352 1.00 89.38 254 GLY A C 1
ATOM 1760 O O . GLY A 1 254 ? -24.505 -0.316 24.149 1.00 89.38 254 GLY A O 1
ATOM 1761 N N . PRO A 1 255 ? -24.855 0.305 26.287 1.00 89.25 255 PRO A N 1
ATOM 1762 C CA . PRO A 1 255 ? -25.704 1.449 25.957 1.00 89.25 255 PRO A CA 1
ATOM 1763 C C . PRO A 1 255 ? -24.963 2.469 25.094 1.00 89.25 255 PRO A C 1
ATOM 1765 O O . PRO A 1 255 ? -23.793 2.751 25.345 1.00 89.25 255 PRO A O 1
ATOM 1768 N N . ALA A 1 256 ? -25.640 3.034 24.095 1.00 91.75 256 ALA A N 1
ATOM 1769 C CA . ALA A 1 256 ? -25.022 3.958 23.149 1.00 91.75 256 ALA A CA 1
ATOM 1770 C C . ALA A 1 256 ? -24.449 5.202 23.852 1.00 91.75 256 ALA A C 1
ATOM 1772 O O . ALA A 1 256 ? -25.155 5.881 24.599 1.00 91.75 256 ALA A O 1
ATOM 1773 N N . VAL A 1 257 ? -23.183 5.521 23.573 1.00 93.88 257 VAL A N 1
ATOM 1774 C CA . VAL A 1 257 ? -22.508 6.729 24.070 1.00 93.88 257 VAL A CA 1
ATOM 1775 C C . VAL A 1 257 ? -21.982 7.584 22.922 1.00 93.88 257 VAL A C 1
ATOM 1777 O O . VAL A 1 257 ? -21.591 7.085 21.866 1.00 93.88 257 VAL A O 1
ATOM 1780 N N . THR A 1 258 ? -21.917 8.895 23.144 1.00 95.81 258 THR A N 1
ATOM 1781 C CA . THR A 1 258 ? -21.289 9.819 22.195 1.00 95.81 258 THR A CA 1
ATOM 1782 C C . THR A 1 258 ? -19.779 9.836 22.409 1.00 95.81 258 THR A C 1
ATOM 1784 O O . THR A 1 258 ? -19.298 10.299 23.445 1.00 95.81 258 THR A O 1
ATOM 1787 N N . LEU A 1 259 ? -19.025 9.368 21.413 1.00 96.56 259 LEU A N 1
ATOM 1788 C CA . LEU A 1 259 ? -17.565 9.434 21.412 1.00 96.56 259 LEU A CA 1
ATOM 1789 C C . LEU A 1 259 ? -17.075 10.800 20.917 1.00 96.56 259 LEU A C 1
ATOM 1791 O O . LEU A 1 259 ? -17.357 11.206 19.791 1.00 96.56 259 LEU A O 1
ATOM 1795 N N . THR A 1 260 ? -16.264 11.476 21.724 1.00 97.25 260 THR A N 1
ATOM 1796 C CA . THR A 1 260 ? -15.508 12.666 21.308 1.00 97.25 260 THR A CA 1
ATOM 1797 C C . THR A 1 260 ? -14.094 12.248 20.912 1.00 97.25 260 THR A C 1
ATOM 1799 O O . THR A 1 260 ? -13.448 11.522 21.660 1.00 97.25 260 THR A O 1
ATOM 1802 N N . GLY A 1 261 ? -13.595 12.693 19.753 1.00 95.94 261 GLY A N 1
ATOM 1803 C CA . GLY A 1 261 ? -12.244 12.343 19.278 1.00 95.94 261 GLY A CA 1
ATOM 1804 C C . GLY A 1 261 ? -12.126 10.963 18.614 1.00 95.94 261 GLY A C 1
ATOM 1805 O O . GLY A 1 261 ? -11.024 10.461 18.433 1.00 95.94 261 GLY A O 1
ATOM 1806 N N . ALA A 1 262 ? -13.245 10.352 18.208 1.00 95.56 262 ALA A N 1
ATOM 1807 C CA . ALA A 1 262 ? -13.279 8.979 17.698 1.00 95.56 262 ALA A CA 1
ATOM 1808 C C . ALA A 1 262 ? -12.378 8.703 16.476 1.00 95.56 262 ALA A C 1
ATOM 1810 O O . ALA A 1 262 ? -12.016 7.558 16.262 1.00 95.56 262 ALA A O 1
ATOM 1811 N N . ASN A 1 263 ? -11.988 9.714 15.692 1.00 95.50 263 ASN A N 1
ATOM 1812 C CA . ASN A 1 263 ? -11.136 9.563 14.498 1.00 95.50 263 ASN A CA 1
ATOM 1813 C C . ASN A 1 263 ? -9.632 9.754 14.785 1.00 95.50 263 ASN A C 1
ATOM 1815 O O . ASN A 1 263 ? -8.879 10.182 13.909 1.00 95.50 263 ASN A O 1
ATOM 1819 N N . GLY A 1 264 ? -9.194 9.501 16.017 1.00 93.69 264 GLY A N 1
ATOM 1820 C CA . GLY A 1 264 ? -7.790 9.587 16.408 1.00 93.69 264 GLY A CA 1
ATOM 1821 C C . GLY A 1 264 ? -7.404 8.545 17.453 1.00 93.69 264 GLY A C 1
ATOM 1822 O O . GLY A 1 264 ? -8.203 7.695 17.844 1.00 93.69 264 GLY A O 1
ATOM 1823 N N . SER A 1 265 ? -6.162 8.632 17.933 1.00 94.69 265 SER A N 1
ATOM 1824 C CA . SER A 1 265 ? -5.632 7.740 18.972 1.00 94.69 265 SER A CA 1
ATOM 1825 C C . SER A 1 265 ? -6.335 7.906 20.317 1.00 94.69 265 SER A C 1
ATOM 1827 O O . SER A 1 265 ? -6.474 6.935 21.055 1.00 94.69 265 SER A O 1
ATOM 1829 N N . ASN A 1 266 ? -6.802 9.115 20.628 1.00 96.06 266 ASN A N 1
ATOM 1830 C CA . ASN A 1 266 ? -7.473 9.414 21.886 1.00 96.06 266 ASN A CA 1
ATOM 1831 C C . ASN A 1 266 ? -8.943 9.729 21.635 1.00 96.06 266 ASN A C 1
ATOM 1833 O O . ASN A 1 266 ? -9.254 10.641 20.869 1.00 96.06 266 ASN A O 1
ATOM 1837 N N . ALA A 1 267 ? -9.822 9.007 22.321 1.00 97.19 267 ALA A N 1
ATOM 1838 C CA . ALA A 1 267 ? -11.252 9.271 22.349 1.00 97.19 267 ALA A CA 1
ATOM 1839 C C . ALA A 1 267 ? -11.734 9.397 23.796 1.00 97.19 267 ALA A C 1
ATOM 1841 O O . ALA A 1 267 ? -11.050 8.995 24.731 1.00 97.19 267 ALA A O 1
ATOM 1842 N N . SER A 1 268 ? -12.922 9.951 24.000 1.00 96.19 268 SER A N 1
ATOM 1843 C CA . SER A 1 268 ? -13.544 9.997 25.321 1.00 96.19 268 SER A CA 1
ATOM 1844 C C . SER A 1 268 ? -15.053 9.887 25.240 1.00 96.19 268 SER A C 1
ATOM 1846 O O . SER A 1 268 ? -15.658 10.204 24.213 1.00 96.19 268 SER A O 1
ATOM 1848 N N . PHE A 1 269 ? -15.652 9.447 26.340 1.00 96.06 269 PHE A N 1
ATOM 1849 C CA . PHE A 1 269 ? -17.095 9.429 26.530 1.00 96.06 269 PHE A CA 1
ATOM 1850 C C . PHE A 1 269 ? -17.438 9.727 27.986 1.00 96.06 269 PHE A C 1
ATOM 1852 O O . PHE A 1 269 ? -16.609 9.553 28.881 1.00 96.06 269 PHE A O 1
ATOM 1859 N N . VAL A 1 270 ? -18.668 10.177 28.218 1.00 93.31 270 VAL A N 1
ATOM 1860 C CA . VAL A 1 270 ? -19.226 10.331 29.564 1.00 93.31 270 VAL A CA 1
ATOM 1861 C C . VAL A 1 270 ? -19.997 9.064 29.900 1.00 93.31 270 VAL A C 1
ATOM 1863 O O . VAL A 1 270 ? -20.845 8.645 29.112 1.00 93.31 270 VAL A O 1
ATOM 1866 N N . VAL A 1 271 ? -19.702 8.455 31.050 1.00 89.25 271 VAL A N 1
ATOM 1867 C CA . VAL A 1 271 ? -20.393 7.239 31.500 1.00 89.25 271 VAL A CA 1
ATOM 1868 C C . VAL A 1 271 ? -21.872 7.569 31.736 1.00 89.25 271 VAL A C 1
ATOM 1870 O O . VAL A 1 271 ? -22.165 8.406 32.599 1.00 89.25 271 VAL A O 1
ATOM 1873 N N . PRO A 1 272 ? -22.808 6.955 30.990 1.00 86.25 272 PRO A N 1
ATOM 1874 C CA . PRO A 1 272 ? -24.231 7.238 31.124 1.00 86.25 272 PRO A CA 1
ATOM 1875 C C . PRO A 1 272 ? -24.787 6.690 32.444 1.00 86.25 272 PRO A C 1
ATOM 1877 O O . PRO A 1 272 ? -24.142 5.896 33.133 1.00 86.25 272 PRO A O 1
ATOM 1880 N N . ALA A 1 273 ? -26.003 7.119 32.789 1.00 78.44 273 ALA A N 1
ATOM 1881 C CA . ALA A 1 273 ? -26.691 6.671 33.999 1.00 78.44 273 ALA A CA 1
ATOM 1882 C C . ALA A 1 273 ? -26.992 5.161 33.987 1.00 78.44 273 ALA A C 1
ATOM 1884 O O . ALA A 1 273 ? -26.938 4.541 35.038 1.00 78.44 273 ALA A O 1
ATOM 1885 N N . SER A 1 274 ? -27.226 4.570 32.810 1.00 76.12 274 SER A N 1
ATOM 1886 C CA . SER A 1 274 ? -27.583 3.157 32.649 1.00 76.12 274 SER A CA 1
ATOM 1887 C C . SER A 1 274 ? -26.457 2.272 32.105 1.00 76.12 274 SER A C 1
ATOM 1889 O O . SER A 1 274 ? -25.562 2.740 31.395 1.00 76.12 274 SER A O 1
ATOM 1891 N N . GLY A 1 275 ? -26.527 0.975 32.430 1.00 76.69 275 GLY A N 1
ATOM 1892 C CA . GLY A 1 275 ? -25.722 -0.128 31.885 1.00 76.69 275 GLY A CA 1
ATOM 1893 C C . GLY A 1 275 ? -24.319 -0.319 32.469 1.00 76.69 275 GLY A C 1
ATOM 1894 O O . GLY A 1 275 ? -23.624 0.634 32.810 1.00 76.69 275 GLY A O 1
ATOM 1895 N N . ASN A 1 276 ? -23.884 -1.577 32.561 1.00 79.81 276 ASN A N 1
ATOM 1896 C CA . ASN A 1 276 ? -22.783 -1.986 33.451 1.00 79.81 276 ASN A CA 1
ATOM 1897 C C . ASN A 1 276 ? -21.426 -2.189 32.774 1.00 79.81 276 ASN A C 1
ATOM 1899 O O . ASN A 1 276 ? -20.397 -2.305 33.440 1.00 79.81 276 ASN A O 1
ATOM 1903 N N . SER A 1 277 ? -21.394 -2.216 31.444 1.00 87.50 277 SER A N 1
ATOM 1904 C CA . SER A 1 277 ? -20.145 -2.278 30.689 1.00 87.50 277 SER A CA 1
ATOM 1905 C C . SER A 1 277 ? -20.291 -1.649 29.310 1.00 87.50 277 SER A C 1
ATOM 1907 O O . SER A 1 277 ? -21.366 -1.659 28.707 1.00 87.50 277 SER A O 1
ATOM 1909 N N . PHE A 1 278 ? -19.181 -1.106 28.819 1.00 92.00 278 PHE A N 1
ATOM 1910 C CA . PHE A 1 278 ? -19.076 -0.471 27.514 1.00 92.00 278 PHE A CA 1
ATOM 1911 C C . PHE A 1 278 ? -17.890 -1.076 26.782 1.00 92.00 278 PHE A C 1
ATOM 1913 O O . PHE A 1 278 ? -16.761 -0.998 27.266 1.00 92.00 278 PHE A O 1
ATOM 1920 N N . SER A 1 279 ? -18.131 -1.669 25.619 1.00 94.75 279 SER A N 1
ATOM 1921 C CA . SER A 1 279 ? -17.054 -2.232 24.809 1.00 94.75 279 SER A CA 1
ATOM 1922 C C . SER A 1 279 ? -16.804 -1.354 23.596 1.00 94.75 279 SER A C 1
ATOM 1924 O O . SER A 1 279 ? -17.727 -0.976 22.869 1.00 94.75 279 SER A O 1
ATOM 1926 N N . PHE A 1 280 ? -15.532 -1.062 23.363 1.00 97.12 280 PHE A N 1
ATOM 1927 C CA . PHE A 1 280 ? -15.045 -0.231 22.278 1.00 97.12 280 PHE A CA 1
ATOM 1928 C C . PHE A 1 280 ? -13.995 -0.983 21.477 1.00 97.12 280 PHE A C 1
ATOM 1930 O O . PHE A 1 280 ? -13.220 -1.759 22.021 1.00 97.12 280 PHE A O 1
ATOM 1937 N N . ARG A 1 281 ? -13.929 -0.700 20.186 1.00 97.75 281 ARG A N 1
ATOM 1938 C CA . ARG A 1 281 ? -12.910 -1.196 19.275 1.00 97.75 281 ARG A CA 1
ATOM 1939 C C . ARG A 1 281 ? -12.015 -0.054 18.844 1.00 97.75 281 ARG A C 1
ATOM 1941 O O . ARG A 1 281 ? -12.502 0.902 18.237 1.00 97.75 281 ARG A O 1
ATOM 1948 N N . PHE A 1 282 ? -10.720 -0.193 19.099 1.00 97.75 282 PHE A N 1
ATOM 1949 C CA . PHE A 1 282 ? -9.690 0.640 18.496 1.00 97.75 282 PHE A CA 1
ATOM 1950 C C . PHE A 1 282 ? -9.170 -0.041 17.232 1.00 97.75 282 PHE A C 1
ATOM 1952 O O . PHE A 1 282 ? -8.719 -1.183 17.281 1.00 97.75 282 PHE A O 1
ATOM 1959 N N . ARG A 1 283 ? -9.240 0.645 16.091 1.00 96.00 283 ARG A N 1
ATOM 1960 C CA . ARG A 1 283 ? -8.807 0.144 14.780 1.00 96.00 283 ARG A CA 1
ATOM 1961 C C . ARG A 1 283 ? -7.772 1.080 14.172 1.00 96.00 283 ARG A C 1
ATOM 1963 O O . ARG A 1 283 ? -7.988 2.289 14.146 1.00 96.00 283 ARG A O 1
ATOM 1970 N N . ALA A 1 284 ? -6.707 0.516 13.613 1.00 93.06 284 ALA A N 1
ATOM 1971 C CA . ALA A 1 284 ? -5.699 1.236 12.841 1.00 93.06 284 ALA A CA 1
ATOM 1972 C C . ALA A 1 284 ? -5.646 0.710 11.403 1.00 93.06 284 ALA A C 1
ATOM 1974 O O . ALA A 1 284 ? -5.800 -0.491 11.182 1.00 93.06 284 ALA A O 1
ATOM 1975 N N . LEU A 1 285 ? -5.434 1.613 10.445 1.00 88.25 285 LEU A N 1
ATOM 1976 C CA . LEU A 1 285 ? -5.203 1.336 9.028 1.00 88.25 285 LEU A CA 1
ATOM 1977 C C . LEU A 1 285 ? -3.854 1.947 8.646 1.00 88.25 285 LEU A C 1
ATOM 1979 O O . LEU A 1 285 ? -3.622 3.129 8.912 1.00 88.25 285 LEU A O 1
ATOM 1983 N N . ASP A 1 286 ? -2.967 1.173 8.035 1.00 84.00 286 ASP A N 1
ATOM 1984 C CA . ASP A 1 286 ? -1.721 1.708 7.487 1.00 84.00 286 ASP A CA 1
ATOM 1985 C C . ASP A 1 286 ? -1.884 2.243 6.059 1.00 84.00 286 ASP A C 1
ATOM 1987 O O . ASP A 1 286 ? -2.909 2.056 5.404 1.00 84.00 286 ASP A O 1
ATOM 1991 N N . LEU A 1 287 ? -0.846 2.923 5.569 1.00 75.81 287 LEU A N 1
ATOM 1992 C CA . LEU A 1 287 ? -0.786 3.436 4.197 1.00 75.81 287 LEU A CA 1
ATOM 1993 C C . LEU A 1 287 ? -0.730 2.339 3.113 1.00 75.81 287 LEU A C 1
ATOM 1995 O O . LEU A 1 287 ? -0.808 2.666 1.931 1.00 75.81 287 LEU A O 1
ATOM 1999 N N . ASN A 1 288 ? -0.618 1.060 3.490 1.00 70.44 288 ASN A N 1
ATOM 2000 C CA . ASN A 1 288 ? -0.738 -0.091 2.587 1.00 70.44 288 ASN A CA 1
ATOM 2001 C C . ASN A 1 288 ? -2.157 -0.674 2.557 1.00 70.44 288 ASN A C 1
ATOM 2003 O O . ASN A 1 288 ? -2.409 -1.652 1.853 1.00 70.44 288 ASN A O 1
ATOM 2007 N N . GLY A 1 289 ? -3.090 -0.101 3.319 1.00 75.25 289 GLY A N 1
ATOM 2008 C CA . GLY A 1 289 ? -4.456 -0.591 3.424 1.00 75.25 289 GLY A CA 1
ATOM 2009 C C . GLY A 1 289 ? -4.621 -1.807 4.342 1.00 75.25 289 GLY A C 1
ATOM 2010 O O . GLY A 1 289 ? -5.724 -2.357 4.403 1.00 75.25 289 GLY A O 1
ATOM 2011 N N . LYS A 1 290 ? -3.587 -2.232 5.084 1.00 79.25 290 LYS A N 1
ATOM 2012 C CA . LYS A 1 290 ? -3.739 -3.263 6.118 1.00 79.25 290 LYS A CA 1
ATOM 2013 C C . LYS A 1 290 ? -4.300 -2.657 7.388 1.00 79.25 290 LYS A C 1
ATOM 2015 O O . LYS A 1 290 ? -3.935 -1.560 7.805 1.00 79.25 290 LYS A O 1
ATOM 2020 N N . ALA A 1 291 ? -5.198 -3.404 8.018 1.00 89.12 291 ALA A N 1
ATOM 2021 C CA . ALA A 1 291 ? -5.859 -2.976 9.233 1.00 89.12 291 ALA A CA 1
ATOM 2022 C C . ALA A 1 291 ? -5.719 -4.004 10.346 1.00 89.12 291 ALA A C 1
ATOM 2024 O O . ALA A 1 291 ? -5.773 -5.209 10.106 1.00 89.12 291 ALA A O 1
ATOM 2025 N N . ALA A 1 292 ? -5.625 -3.502 11.569 1.00 91.56 292 ALA A N 1
ATOM 2026 C CA . ALA A 1 292 ? -5.712 -4.290 12.786 1.00 91.56 292 ALA A CA 1
ATOM 2027 C C . ALA A 1 292 ? -6.642 -3.596 13.777 1.00 91.56 292 ALA A C 1
ATOM 2029 O O . ALA A 1 292 ? -6.884 -2.388 13.684 1.00 91.56 292 ALA A O 1
ATOM 2030 N N . HIS A 1 293 ? -7.187 -4.366 14.711 1.00 95.38 293 HIS A N 1
ATOM 2031 C CA . HIS A 1 293 ? -8.031 -3.830 15.765 1.00 95.38 293 HIS A CA 1
ATOM 2032 C C . HIS A 1 293 ? -7.826 -4.571 17.082 1.00 95.38 293 HIS A C 1
ATOM 2034 O O . HIS A 1 293 ? -7.370 -5.713 17.098 1.00 95.38 293 HIS A O 1
ATOM 2040 N N . VAL A 1 294 ? -8.168 -3.893 18.170 1.00 96.19 294 VAL A N 1
ATOM 2041 C CA . VAL A 1 294 ? -8.223 -4.444 19.520 1.00 96.19 294 VAL A CA 1
ATOM 2042 C C . VAL A 1 294 ? -9.489 -3.940 20.196 1.00 96.19 294 VAL A C 1
ATOM 2044 O O . VAL A 1 294 ? -9.878 -2.781 20.025 1.00 96.19 294 VAL A O 1
ATOM 2047 N N . ASP A 1 295 ? -10.125 -4.824 20.954 1.00 97.06 295 ASP A N 1
ATOM 2048 C CA . ASP A 1 295 ? -11.344 -4.520 21.687 1.00 97.06 295 ASP A CA 1
ATOM 2049 C C . ASP A 1 295 ? -10.999 -4.257 23.160 1.00 97.06 295 ASP A C 1
ATOM 2051 O O . ASP A 1 295 ? -10.194 -4.959 23.772 1.00 97.06 295 ASP A O 1
ATOM 2055 N N . LEU A 1 296 ? -11.598 -3.212 23.721 1.00 95.06 296 LEU A N 1
ATOM 2056 C CA . LEU A 1 296 ? -11.418 -2.734 25.084 1.00 95.06 296 LEU A CA 1
ATOM 2057 C C . LEU A 1 296 ? -12.784 -2.681 25.758 1.00 95.06 296 LEU A C 1
ATOM 2059 O O . LEU A 1 296 ? -13.699 -2.034 25.252 1.00 95.06 296 LEU A O 1
ATOM 2063 N N . THR A 1 297 ? -12.913 -3.319 26.916 1.00 93.88 297 THR A N 1
ATOM 2064 C CA . THR A 1 297 ? -14.132 -3.247 27.728 1.00 93.88 297 THR A CA 1
ATOM 2065 C C . THR A 1 297 ? -13.886 -2.382 28.952 1.00 93.88 297 THR A C 1
ATOM 2067 O O . THR A 1 297 ? -12.934 -2.604 29.695 1.00 93.88 297 THR A O 1
ATOM 2070 N N . VAL A 1 298 ? -14.762 -1.402 29.151 1.00 91.19 298 VAL A N 1
ATOM 2071 C CA . VAL A 1 298 ? -14.780 -0.496 30.294 1.00 91.19 298 VAL A CA 1
ATOM 2072 C C . VAL A 1 298 ? -15.973 -0.868 31.178 1.00 91.19 298 VAL A C 1
ATOM 2074 O O . VAL A 1 298 ? -17.115 -0.597 30.794 1.00 91.19 298 VAL A O 1
ATOM 2077 N N . PRO A 1 299 ? -15.752 -1.498 32.341 1.00 86.19 299 PRO A N 1
ATOM 2078 C CA . PRO A 1 299 ? -16.809 -1.706 33.325 1.00 86.19 299 PRO A CA 1
ATOM 2079 C C . PRO A 1 299 ? -17.222 -0.374 33.967 1.00 86.19 299 PRO A C 1
ATOM 2081 O O . PRO A 1 299 ? -16.388 0.509 34.192 1.00 86.19 299 PRO A O 1
ATOM 2084 N N . ALA A 1 300 ? -18.507 -0.230 34.279 1.00 83.19 300 ALA A N 1
ATOM 2085 C CA . ALA A 1 300 ? -19.037 0.886 35.058 1.00 83.19 300 ALA A CA 1
ATOM 2086 C C . ALA A 1 300 ? -19.449 0.425 36.456 1.00 83.19 300 ALA A C 1
ATOM 2088 O O . ALA A 1 300 ? -19.737 -0.752 36.673 1.00 83.19 300 ALA A O 1
ATOM 2089 N N . ASN A 1 301 ? -19.454 1.354 37.413 1.00 78.81 301 ASN A N 1
ATOM 2090 C CA . ASN A 1 301 ? -19.985 1.066 38.742 1.00 78.81 301 ASN A CA 1
ATOM 2091 C C . ASN A 1 301 ? -21.476 0.708 38.645 1.00 78.81 301 ASN A C 1
ATOM 2093 O O . ASN A 1 301 ? -22.234 1.423 37.987 1.00 78.81 301 ASN A O 1
ATOM 2097 N N . ASN A 1 302 ? -21.859 -0.365 39.336 1.00 76.50 302 ASN A N 1
ATOM 2098 C CA . ASN A 1 302 ? -23.242 -0.794 39.516 1.00 76.50 302 ASN A CA 1
ATOM 2099 C C . ASN A 1 302 ? -23.750 -0.389 40.909 1.00 76.50 302 ASN A C 1
ATOM 2101 O O . ASN A 1 302 ? -22.975 -0.441 41.873 1.00 76.50 302 ASN A O 1
ATOM 2105 N N . THR A 1 303 ? -25.023 -0.022 41.027 1.00 79.38 303 THR A N 1
ATOM 2106 C CA . THR A 1 303 ? -25.676 0.354 42.287 1.00 79.38 303 THR A CA 1
ATOM 2107 C C . THR A 1 303 ? -26.750 -0.677 42.607 1.00 79.38 303 THR A C 1
ATOM 2109 O O . THR A 1 303 ? -27.480 -1.089 41.728 1.00 79.38 303 THR A O 1
ATOM 2112 N N . ALA A 1 304 ? -26.862 -1.118 43.863 1.00 84.31 304 ALA A N 1
ATOM 2113 C CA . ALA A 1 304 ? -27.906 -2.079 44.217 1.00 84.31 304 ALA A CA 1
ATOM 2114 C C . ALA A 1 304 ? -29.316 -1.458 44.071 1.00 84.31 304 ALA A C 1
ATOM 2116 O O . ALA A 1 304 ? -29.499 -0.292 44.449 1.00 84.31 304 ALA A O 1
ATOM 2117 N N . PRO A 1 305 ? -30.329 -2.230 43.637 1.00 89.56 305 PRO A N 1
ATOM 2118 C CA . PRO A 1 305 ? -31.684 -1.723 43.463 1.00 89.56 305 PRO A CA 1
ATOM 2119 C C . PRO A 1 305 ? -32.324 -1.344 44.802 1.00 89.56 305 PRO A C 1
ATOM 2121 O O . PRO A 1 305 ? -32.121 -1.994 45.830 1.00 89.56 305 PRO A O 1
ATOM 2124 N N . VAL A 1 306 ? -33.158 -0.305 44.789 1.00 90.94 306 VAL A N 1
ATOM 2125 C CA . VAL A 1 306 ? -33.830 0.221 45.985 1.00 90.94 306 VAL A CA 1
ATOM 2126 C C . VAL A 1 306 ? -35.314 -0.124 45.941 1.00 90.94 306 VAL A C 1
ATOM 2128 O O . VAL A 1 306 ? -36.025 0.240 45.002 1.00 90.94 306 VAL A O 1
ATOM 2131 N N . LEU A 1 307 ? -35.802 -0.822 46.969 1.00 92.81 307 LEU A N 1
ATOM 2132 C CA . LEU A 1 307 ? -37.218 -1.163 47.090 1.00 92.81 307 LEU A CA 1
ATOM 2133 C C . LEU A 1 307 ? -38.051 0.088 47.417 1.00 92.81 307 LEU A C 1
ATOM 2135 O O . LEU A 1 307 ? -37.678 0.894 48.270 1.00 92.81 307 LEU A O 1
ATOM 2139 N N . THR A 1 308 ? -39.216 0.231 46.786 1.00 90.81 308 THR A N 1
ATOM 2140 C CA . THR A 1 308 ? -40.179 1.278 47.162 1.00 90.81 308 THR A CA 1
ATOM 2141 C C . THR A 1 308 ? -40.756 0.947 48.545 1.00 90.81 308 THR A C 1
ATOM 2143 O O . THR A 1 308 ? -41.102 -0.214 48.768 1.00 90.81 308 THR A O 1
ATOM 2146 N N . PRO A 1 309 ? -40.897 1.906 49.482 1.00 86.94 309 PRO A N 1
ATOM 2147 C CA . PRO A 1 309 ? -41.463 1.628 50.802 1.00 86.94 309 PRO A CA 1
ATOM 2148 C C . PRO A 1 309 ? -42.865 1.008 50.722 1.00 86.94 309 PRO A C 1
ATOM 2150 O O . PRO A 1 309 ? -43.747 1.530 50.039 1.00 86.94 309 PRO A O 1
ATOM 2153 N N . ILE A 1 310 ? -43.088 -0.082 51.461 1.00 88.81 310 ILE A N 1
ATOM 2154 C CA . ILE A 1 310 ? -44.366 -0.806 51.495 1.00 88.81 310 ILE A CA 1
ATOM 2155 C C . ILE A 1 310 ? -44.985 -0.653 52.883 1.00 88.81 310 ILE A C 1
ATOM 2157 O O . ILE A 1 310 ? -44.355 -0.947 53.895 1.00 88.81 310 ILE A O 1
ATOM 2161 N N . SER A 1 311 ? -46.238 -0.205 52.941 1.00 88.00 311 SER A N 1
ATOM 2162 C CA . SER A 1 311 ? -46.978 -0.093 54.204 1.00 88.00 311 SER A CA 1
ATOM 2163 C C . SER A 1 311 ? -47.524 -1.442 54.679 1.00 88.00 311 SER A C 1
ATOM 2165 O O . SER A 1 311 ? -47.867 -2.302 53.866 1.00 88.00 311 SER A O 1
ATOM 2167 N N . THR A 1 312 ? -47.706 -1.585 55.993 1.00 90.25 312 THR A N 1
ATOM 2168 C CA . THR A 1 312 ? -48.372 -2.742 56.611 1.00 90.25 312 THR A CA 1
ATOM 2169 C C . THR A 1 312 ? -49.727 -3.033 55.961 1.00 90.25 312 THR A C 1
ATOM 2171 O O . THR A 1 312 ? -50.483 -2.113 55.637 1.00 90.25 312 THR A O 1
ATOM 2174 N N . ARG A 1 313 ? -50.035 -4.317 55.767 1.00 92.00 313 ARG A N 1
ATOM 2175 C CA . ARG A 1 313 ? -51.303 -4.803 55.212 1.00 92.00 313 ARG A CA 1
ATOM 2176 C C . ARG A 1 313 ? -52.174 -5.415 56.307 1.00 92.00 313 ARG A C 1
ATOM 2178 O O . ARG A 1 313 ? -51.663 -6.020 57.245 1.00 92.00 313 ARG A O 1
ATOM 2185 N N . PHE A 1 314 ? -53.485 -5.274 56.157 1.00 88.62 314 PHE A N 1
ATOM 2186 C CA . PHE A 1 314 ? -54.488 -5.867 57.039 1.00 88.62 314 PHE A CA 1
ATOM 2187 C C . PHE A 1 314 ? -55.429 -6.724 56.199 1.00 88.62 314 PHE A C 1
ATOM 2189 O O . PHE A 1 314 ? -55.822 -6.305 55.110 1.00 88.62 314 PHE A O 1
ATOM 2196 N N . VAL A 1 315 ? -55.779 -7.907 56.692 1.00 91.75 315 VAL A N 1
ATOM 2197 C CA . VAL A 1 315 ? -56.714 -8.826 56.032 1.00 91.75 315 VAL A CA 1
ATOM 2198 C C . VAL A 1 315 ? -57.551 -9.536 57.095 1.00 91.75 315 VAL A C 1
ATOM 2200 O O . VAL A 1 315 ? -57.073 -9.777 58.206 1.00 91.75 315 VAL A O 1
ATOM 2203 N N . LEU A 1 316 ? -58.817 -9.816 56.789 1.00 89.00 316 LEU A N 1
ATOM 2204 C CA . LEU A 1 316 ? -59.649 -10.647 57.657 1.00 89.00 316 LEU A CA 1
ATOM 2205 C C . LEU A 1 316 ? -59.217 -12.111 57.524 1.00 89.00 316 LEU A C 1
ATOM 2207 O O . LEU A 1 316 ? -58.819 -12.551 56.448 1.00 89.00 316 LEU A O 1
ATOM 2211 N N . GLU A 1 317 ? -59.306 -12.874 58.607 1.00 89.56 317 GLU A N 1
ATOM 2212 C CA . GLU A 1 317 ? -59.055 -14.313 58.546 1.00 89.56 317 GLU A CA 1
ATOM 2213 C C . GLU A 1 317 ? -59.998 -14.988 57.543 1.00 89.56 317 GLU A C 1
ATOM 2215 O O . GLU A 1 317 ? -61.205 -14.750 57.564 1.00 89.56 317 GLU A O 1
ATOM 2220 N N . GLY A 1 318 ? -59.443 -15.835 56.675 1.00 85.94 318 GLY A N 1
ATOM 2221 C CA . GLY A 1 318 ? -60.206 -16.532 55.638 1.00 85.94 318 GLY A CA 1
ATOM 2222 C C . GLY A 1 318 ? -60.284 -15.809 54.290 1.00 85.94 318 GLY A C 1
ATOM 2223 O O . GLY A 1 318 ? -60.624 -16.446 53.297 1.00 85.94 318 GLY A O 1
ATOM 2224 N N . GLU A 1 319 ? -59.951 -14.516 54.235 1.00 90.44 319 GLU A N 1
ATOM 2225 C CA . GLU A 1 319 ? -59.991 -13.714 53.006 1.00 90.44 319 GLU A CA 1
ATOM 2226 C C . GLU A 1 319 ? -58.667 -13.772 52.228 1.00 90.44 319 GLU A C 1
ATOM 2228 O O . GLU A 1 319 ? -57.602 -14.090 52.772 1.00 90.44 319 GLU A O 1
ATOM 2233 N N . SER A 1 320 ? -58.730 -13.411 50.944 1.00 90.62 320 SER A N 1
ATOM 2234 C CA . SER A 1 320 ? -57.556 -13.339 50.074 1.00 90.62 320 SER A CA 1
ATOM 2235 C C . SER A 1 320 ? -56.824 -11.998 50.202 1.00 90.62 320 SER A C 1
ATOM 2237 O O . SER A 1 320 ? -57.448 -10.938 50.102 1.00 90.62 320 SER A O 1
ATOM 2239 N N . LEU A 1 321 ? -55.495 -12.022 50.325 1.00 92.88 321 LEU A N 1
ATOM 2240 C CA . LEU A 1 321 ? -54.629 -10.840 50.258 1.00 92.88 321 LEU A CA 1
ATOM 2241 C C . LEU A 1 321 ? -53.728 -10.905 49.020 1.00 92.88 321 LEU A C 1
ATOM 2243 O O . LEU A 1 321 ? -53.003 -11.877 48.828 1.00 92.88 321 LEU A O 1
ATOM 2247 N N . SER A 1 322 ? -53.710 -9.836 48.223 1.00 93.12 322 SER A N 1
ATOM 2248 C CA . SER A 1 322 ? -52.782 -9.684 47.100 1.00 93.12 322 SER A CA 1
ATOM 2249 C C . SER A 1 322 ? -52.213 -8.269 47.048 1.00 93.12 322 SER A C 1
ATOM 2251 O O . SER A 1 322 ? -52.938 -7.291 47.247 1.00 93.12 322 SER A O 1
ATOM 2253 N N . PHE A 1 323 ? -50.905 -8.151 46.821 1.00 92.44 323 PHE A N 1
ATOM 2254 C CA . PHE A 1 323 ? -50.240 -6.874 46.567 1.00 92.44 323 PHE A CA 1
ATOM 2255 C C . PHE A 1 323 ? -48.973 -7.071 45.731 1.00 92.44 323 PHE A C 1
ATOM 2257 O O . PHE A 1 323 ? -48.311 -8.103 45.818 1.00 92.44 323 PHE A O 1
ATOM 2264 N N . SER A 1 324 ? -48.611 -6.053 44.954 1.00 92.12 324 SER A N 1
ATOM 2265 C CA . SER A 1 324 ? -47.365 -6.015 44.191 1.00 92.12 324 SER A CA 1
ATOM 2266 C C . SER A 1 324 ? -46.319 -5.141 44.877 1.00 92.12 324 SER A C 1
ATOM 2268 O O . SER A 1 324 ? -46.654 -4.156 45.546 1.00 92.12 324 SER A O 1
ATOM 2270 N N . VAL A 1 325 ? -45.050 -5.475 44.673 1.00 93.25 325 VAL A N 1
ATOM 2271 C CA . VAL A 1 325 ? -43.907 -4.655 45.077 1.00 93.25 325 VAL A CA 1
ATOM 2272 C C . VAL A 1 325 ? -43.189 -4.102 43.860 1.00 93.25 325 VAL A C 1
ATOM 2274 O O . VAL A 1 325 ? -43.173 -4.717 42.798 1.00 93.25 325 VAL A O 1
ATOM 2277 N N . SER A 1 326 ? -42.587 -2.932 44.023 1.00 91.62 326 SER A N 1
ATOM 2278 C CA . SER A 1 326 ? -41.757 -2.308 43.001 1.00 91.62 326 SER A CA 1
ATOM 2279 C C . SER A 1 326 ? -40.432 -1.879 43.606 1.00 91.62 326 SER A C 1
ATOM 2281 O O . SER A 1 326 ? -40.363 -1.424 44.750 1.00 91.62 326 SER A O 1
ATOM 2283 N N . ALA A 1 327 ? -39.376 -1.990 42.818 1.00 91.69 327 ALA A N 1
ATOM 2284 C CA . ALA A 1 327 ? -38.076 -1.422 43.114 1.00 91.69 327 ALA A CA 1
ATOM 2285 C C . ALA A 1 327 ? -37.640 -0.564 41.932 1.00 91.69 327 ALA A C 1
ATOM 2287 O O . ALA A 1 327 ? -38.134 -0.725 40.816 1.00 91.69 327 ALA A O 1
ATOM 2288 N N . THR A 1 328 ? -36.733 0.357 42.206 1.00 89.38 328 THR A N 1
ATOM 2289 C CA . THR A 1 328 ? -36.074 1.166 41.191 1.00 89.38 328 THR A CA 1
ATOM 2290 C C . THR A 1 328 ? -34.593 0.879 41.242 1.00 89.38 328 THR A C 1
ATOM 2292 O O . THR A 1 328 ? -33.989 0.914 42.315 1.00 89.38 328 THR A O 1
ATOM 2295 N N . ASP A 1 329 ? -34.033 0.625 40.076 1.00 86.31 329 ASP A N 1
ATOM 2296 C CA . ASP A 1 329 ? -32.609 0.475 39.866 1.00 86.31 329 ASP A CA 1
ATOM 2297 C C . ASP A 1 329 ? -32.084 1.736 39.172 1.00 86.31 329 ASP A C 1
ATOM 2299 O O . ASP A 1 329 ? -32.759 2.280 38.290 1.00 86.31 329 ASP A O 1
ATOM 2303 N N . ALA A 1 330 ? -30.937 2.255 39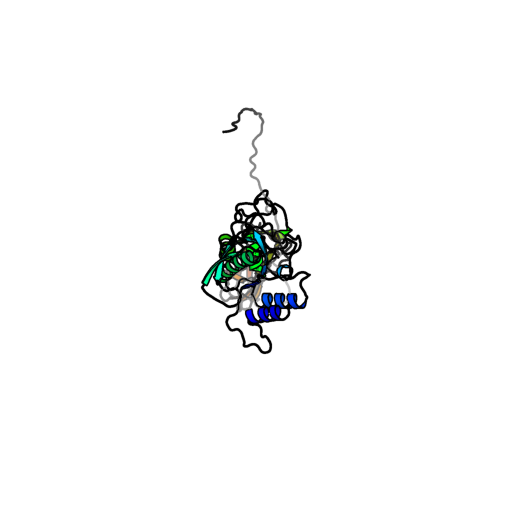.613 1.00 76.25 330 ALA A N 1
ATOM 2304 C CA . ALA A 1 330 ? -30.415 3.509 39.070 1.00 76.25 330 ALA A CA 1
ATOM 2305 C C . ALA A 1 330 ? -29.877 3.321 37.641 1.00 76.25 330 ALA A C 1
ATOM 2307 O O . ALA A 1 330 ? -29.892 4.261 36.841 1.00 76.25 330 ALA A O 1
ATOM 2308 N N . GLU A 1 331 ? -29.456 2.100 37.321 1.00 77.44 331 GLU A N 1
ATOM 2309 C CA . GLU A 1 331 ? -28.894 1.675 36.052 1.00 77.44 331 GLU A CA 1
ATOM 2310 C C . GLU A 1 331 ? -29.961 1.202 35.050 1.00 77.44 331 GLU A C 1
ATOM 2312 O O . GLU A 1 331 ? -29.669 1.062 33.857 1.00 77.44 331 GLU A O 1
ATOM 2317 N N . GLY A 1 332 ? -31.210 1.052 35.501 1.00 72.38 332 GLY A N 1
ATOM 2318 C CA . GLY A 1 332 ? -32.326 0.558 34.699 1.00 72.38 332 GLY A CA 1
ATOM 2319 C C . GLY A 1 332 ? -32.229 -0.938 34.410 1.00 72.38 332 GLY A C 1
ATOM 2320 O O . GLY A 1 332 ? -32.822 -1.404 33.432 1.00 72.38 332 GLY A O 1
ATOM 2321 N N . ASP A 1 333 ? -31.470 -1.669 35.226 1.00 80.88 333 ASP A N 1
ATOM 2322 C CA . ASP A 1 333 ? -31.321 -3.107 35.104 1.00 80.88 333 ASP A CA 1
ATOM 2323 C C . ASP A 1 333 ? -32.624 -3.834 35.456 1.00 80.88 333 ASP A C 1
ATOM 2325 O O . ASP A 1 333 ? -33.507 -3.331 36.160 1.00 80.88 333 ASP A O 1
ATOM 2329 N N . ALA A 1 334 ? -32.771 -5.046 34.920 1.00 83.88 334 ALA A N 1
ATOM 2330 C CA . ALA A 1 334 ? -33.930 -5.873 35.208 1.00 83.88 334 ALA A CA 1
ATOM 2331 C C . ALA A 1 334 ? -33.887 -6.331 36.671 1.00 83.88 334 ALA A C 1
ATOM 2333 O O . ALA A 1 334 ? -32.958 -7.018 37.089 1.00 83.88 334 ALA A O 1
ATOM 2334 N N . ILE A 1 335 ? -34.922 -5.984 37.434 1.00 89.56 335 ILE A N 1
ATOM 2335 C CA . ILE A 1 335 ? -34.997 -6.317 38.854 1.00 89.56 335 ILE A CA 1
ATOM 2336 C C . ILE A 1 335 ? -35.764 -7.622 39.040 1.00 89.56 335 ILE A C 1
ATOM 2338 O O . ILE A 1 335 ? -36.856 -7.812 38.508 1.00 89.56 335 ILE A O 1
ATOM 2342 N N . THR A 1 336 ? -35.202 -8.494 39.860 1.00 91.62 336 THR A N 1
ATOM 2343 C CA . THR A 1 336 ? -35.846 -9.689 40.399 1.00 91.62 336 THR A CA 1
ATOM 2344 C C . THR A 1 336 ? -36.009 -9.545 41.905 1.00 91.62 336 THR A C 1
ATOM 2346 O O . THR A 1 336 ? -35.282 -8.793 42.556 1.00 91.62 336 THR A O 1
ATOM 2349 N N . PHE A 1 337 ? -36.976 -10.255 42.477 1.00 93.38 337 PHE A N 1
ATOM 2350 C CA . PHE A 1 337 ? -37.264 -10.179 43.905 1.00 93.38 337 PHE A CA 1
ATOM 2351 C C . PHE A 1 337 ? -37.106 -11.538 44.571 1.00 93.38 337 PHE A C 1
ATOM 2353 O O . PHE A 1 337 ? -37.518 -12.563 44.034 1.00 93.38 337 PHE A O 1
ATOM 2360 N N . VAL A 1 338 ? -36.583 -11.539 45.791 1.00 92.31 338 VAL A N 1
ATOM 2361 C CA . VAL A 1 338 ? -36.581 -12.714 46.662 1.00 92.31 338 VAL A CA 1
ATOM 2362 C C . VAL A 1 338 ? -37.427 -12.400 47.885 1.00 92.31 338 VAL A C 1
ATOM 2364 O O . VAL A 1 338 ? -37.160 -11.433 48.598 1.00 92.31 338 VAL A O 1
ATOM 2367 N N . ALA A 1 339 ? -38.448 -13.222 48.126 1.00 91.62 339 ALA A N 1
ATOM 2368 C CA . ALA A 1 339 ? -39.227 -13.173 49.354 1.00 91.62 339 ALA A CA 1
ATOM 2369 C C . ALA A 1 339 ? -38.734 -14.230 50.347 1.00 91.62 339 ALA A C 1
ATOM 2371 O O . ALA A 1 339 ? -38.436 -15.371 49.993 1.00 91.62 339 ALA A O 1
ATOM 2372 N N . SER A 1 340 ? -38.686 -13.842 51.612 1.00 91.81 340 SER A N 1
ATOM 2373 C CA . SER A 1 340 ? -38.358 -14.683 52.757 1.00 91.81 340 SER A CA 1
ATOM 2374 C C . SER A 1 340 ? -39.499 -14.632 53.774 1.00 91.81 340 SER A C 1
ATOM 2376 O O . SER A 1 340 ? -40.339 -13.732 53.726 1.00 91.81 340 SER A O 1
ATOM 2378 N N . THR A 1 341 ? -39.549 -15.633 54.660 1.00 89.19 341 THR A N 1
ATOM 2379 C CA . THR A 1 341 ? -40.527 -15.719 55.765 1.00 89.19 341 THR A CA 1
ATOM 2380 C C . THR A 1 341 ? -42.000 -15.654 55.328 1.00 89.19 341 THR A C 1
ATOM 2382 O O . THR A 1 341 ? -42.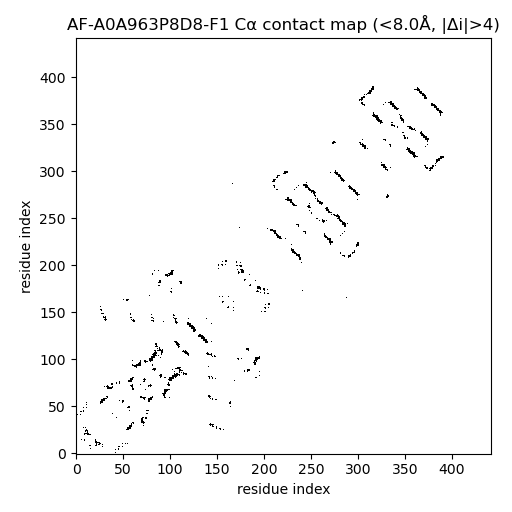840 -15.086 56.024 1.00 89.19 341 THR A O 1
ATOM 2385 N N . LEU A 1 342 ? -42.330 -16.272 54.186 1.00 91.38 342 LEU A N 1
ATOM 2386 C CA . LEU A 1 342 ? -43.706 -16.352 53.685 1.00 91.38 342 LEU A CA 1
ATOM 2387 C C . LEU A 1 342 ? -44.619 -17.136 54.657 1.00 91.38 342 LEU A C 1
ATOM 2389 O O . LEU A 1 342 ? -44.247 -18.237 55.080 1.00 91.38 342 LEU A O 1
ATOM 2393 N N . PRO A 1 343 ? -45.816 -16.614 54.999 1.00 90.50 343 PRO A N 1
ATOM 2394 C CA . PRO A 1 343 ? -46.824 -17.345 55.762 1.00 90.50 343 PRO A CA 1
ATOM 2395 C C . PRO A 1 343 ? -47.231 -18.651 55.077 1.00 90.50 343 PRO A C 1
ATOM 2397 O O . PRO A 1 343 ? -47.160 -18.791 53.855 1.00 90.50 343 PRO A O 1
ATOM 2400 N N . ARG A 1 344 ? -47.711 -19.621 55.860 1.00 88.94 344 ARG A N 1
ATOM 2401 C CA . ARG A 1 344 ? -48.184 -20.891 55.302 1.00 88.94 344 ARG A CA 1
ATOM 2402 C C . ARG A 1 344 ? -49.362 -20.640 54.354 1.00 88.94 344 ARG A C 1
ATOM 2404 O O . ARG A 1 344 ? -50.359 -20.046 54.747 1.00 88.94 344 ARG A O 1
ATOM 2411 N N . GLY A 1 345 ? -49.254 -21.143 53.125 1.00 87.19 345 GLY A N 1
ATOM 2412 C CA . GLY A 1 345 ? -50.280 -20.963 52.093 1.00 87.19 345 GLY A CA 1
ATOM 2413 C C . GLY A 1 345 ? -50.190 -19.638 51.332 1.00 87.19 345 GLY A C 1
ATOM 2414 O O . GLY A 1 345 ? -50.996 -19.424 50.434 1.00 87.19 345 GLY A O 1
ATOM 2415 N N . ALA A 1 346 ? -49.221 -18.774 51.650 1.00 92.69 346 ALA A N 1
ATOM 2416 C CA . ALA A 1 346 ? -48.879 -17.628 50.818 1.00 92.69 346 ALA A CA 1
ATOM 2417 C C . ALA A 1 346 ? -47.873 -18.024 49.728 1.00 92.69 346 ALA A C 1
ATOM 2419 O O . ALA A 1 346 ? -47.047 -18.922 49.916 1.00 92.69 346 ALA A O 1
ATOM 2420 N N . SER A 1 347 ? -47.911 -17.319 48.603 1.00 92.62 347 SER A N 1
ATOM 2421 C CA . SER A 1 347 ? -46.959 -17.456 47.508 1.00 92.62 347 SER A CA 1
ATOM 2422 C C . SER A 1 347 ? -46.456 -16.087 47.049 1.00 92.62 347 SER A C 1
ATOM 2424 O O . SER A 1 347 ? -47.106 -15.059 47.257 1.00 92.62 347 SER A O 1
ATOM 2426 N N . PHE A 1 348 ? -45.264 -16.063 46.458 1.00 94.56 348 PHE A N 1
ATOM 2427 C CA . PHE A 1 348 ? -44.663 -14.850 45.921 1.00 94.56 348 PHE A CA 1
ATOM 2428 C C . PHE A 1 348 ? -44.029 -15.141 44.567 1.00 94.56 348 PHE A C 1
ATOM 2430 O O . PHE A 1 348 ? -43.202 -16.046 44.444 1.00 94.56 348 PHE A O 1
ATOM 2437 N N . ASP A 1 349 ? -44.415 -14.365 43.562 1.00 92.56 349 ASP A N 1
ATOM 2438 C CA . ASP A 1 349 ? -43.836 -14.423 42.228 1.00 92.56 349 ASP A CA 1
ATOM 2439 C C . ASP A 1 349 ? -42.637 -13.470 42.145 1.00 92.56 349 ASP A C 1
ATOM 2441 O O . ASP A 1 349 ? -42.782 -12.246 42.138 1.00 92.56 349 ASP A O 1
ATOM 2445 N N . ALA A 1 350 ? -41.441 -14.053 42.068 1.00 88.25 350 ALA A N 1
ATOM 2446 C CA . ALA A 1 350 ? -40.168 -13.343 41.996 1.00 88.25 350 ALA A CA 1
ATOM 2447 C C . ALA A 1 350 ? -39.992 -12.480 40.732 1.00 88.25 350 ALA A C 1
ATOM 2449 O O . ALA A 1 350 ? -39.207 -11.531 40.759 1.00 88.25 350 ALA A O 1
ATOM 2450 N N . GLY A 1 351 ? -40.686 -12.811 39.636 1.00 83.81 351 GLY A N 1
ATOM 2451 C CA . GLY A 1 351 ? -40.580 -12.110 38.355 1.00 83.81 351 GLY A CA 1
ATOM 2452 C C . GLY A 1 351 ? -41.549 -10.937 38.231 1.00 83.81 351 GLY A C 1
ATOM 2453 O O . GLY A 1 351 ? -41.195 -9.914 37.653 1.00 83.81 351 GLY A O 1
ATOM 2454 N N . THR A 1 352 ? -42.756 -11.061 38.794 1.00 86.75 352 THR A N 1
ATOM 2455 C CA . THR A 1 352 ? -43.755 -9.973 38.792 1.00 86.75 352 THR A CA 1
ATOM 2456 C C . THR A 1 352 ? -43.763 -9.146 40.078 1.00 86.75 352 THR A C 1
ATOM 2458 O O . THR A 1 352 ? -44.378 -8.082 40.115 1.00 86.75 352 THR A O 1
ATOM 2461 N N . GLY A 1 353 ? -43.098 -9.614 41.138 1.00 90.75 353 GLY A N 1
ATOM 2462 C CA . GLY A 1 353 ? -43.123 -8.980 42.455 1.00 90.75 353 GLY A CA 1
ATOM 2463 C C . GLY A 1 353 ? -44.486 -9.089 43.146 1.00 90.75 353 GLY A C 1
ATOM 2464 O O . GLY A 1 353 ? -44.815 -8.253 43.990 1.00 90.75 353 GLY A O 1
ATOM 2465 N N . THR A 1 354 ? -45.314 -10.071 42.780 1.00 92.88 354 THR A N 1
ATOM 2466 C CA . THR A 1 354 ? -46.680 -10.201 43.306 1.00 92.88 354 THR A CA 1
ATOM 2467 C C . THR A 1 354 ? -46.722 -11.185 44.467 1.00 92.88 354 THR A C 1
ATOM 2469 O O . THR A 1 354 ? -46.402 -12.363 44.313 1.00 92.88 354 THR A O 1
ATOM 2472 N N . PHE A 1 355 ? -47.163 -10.711 45.630 1.00 95.50 355 PHE A N 1
ATOM 2473 C CA . PHE A 1 355 ? -47.523 -11.547 46.769 1.00 95.50 355 PHE A CA 1
ATOM 2474 C C . PHE A 1 355 ? -48.998 -11.937 46.678 1.00 95.50 355 PHE A C 1
ATOM 2476 O O . PHE A 1 355 ? -49.847 -11.072 46.458 1.00 95.50 355 PHE A O 1
ATOM 2483 N N . THR A 1 356 ? -49.308 -13.211 46.911 1.00 94.38 356 THR A N 1
ATOM 2484 C CA . THR A 1 356 ? -50.683 -13.716 46.999 1.00 94.38 356 THR A CA 1
ATOM 2485 C C . THR A 1 356 ? -50.850 -14.630 48.204 1.00 94.38 356 THR A C 1
ATOM 2487 O O . THR A 1 356 ? -49.984 -15.444 48.523 1.00 94.38 356 THR A O 1
ATOM 2490 N N . TRP A 1 357 ? -51.979 -14.500 48.889 1.00 95.25 357 TRP A N 1
ATOM 2491 C CA . TRP A 1 357 ? -52.364 -15.371 49.987 1.00 95.25 357 TRP A CA 1
ATOM 2492 C C . TRP A 1 357 ? -53.873 -15.569 49.953 1.00 95.25 357 TRP A C 1
ATOM 2494 O O . TRP A 1 357 ? -54.618 -14.733 50.452 1.00 95.25 357 TRP A O 1
ATOM 2504 N N . ASP A 1 358 ? -54.315 -16.656 49.324 1.00 90.69 358 ASP A N 1
ATOM 2505 C CA . ASP A 1 358 ? -55.730 -16.872 48.988 1.00 90.69 358 ASP A CA 1
ATOM 2506 C C . ASP A 1 358 ? -56.622 -17.124 50.210 1.00 90.69 358 ASP A C 1
ATOM 2508 O O . ASP A 1 358 ? -57.823 -16.882 50.160 1.00 90.69 358 ASP A O 1
ATOM 2512 N N . ASN A 1 359 ? -56.032 -17.609 51.304 1.00 90.44 359 ASN A N 1
ATOM 2513 C CA . ASN A 1 359 ? -56.714 -17.882 52.563 1.00 90.44 359 ASN A CA 1
ATOM 2514 C C . ASN A 1 359 ? -55.808 -17.470 53.730 1.00 90.44 359 ASN A C 1
ATOM 2516 O O . ASN A 1 359 ? -55.001 -18.271 54.218 1.00 90.44 359 ASN A O 1
ATOM 2520 N N . ALA A 1 360 ? -55.905 -16.205 54.143 1.00 90.00 360 ALA A N 1
ATOM 2521 C CA . ALA A 1 360 ? -55.084 -15.663 55.216 1.00 90.00 360 ALA A CA 1
ATOM 2522 C C . ALA A 1 360 ? -55.475 -16.256 56.581 1.00 90.00 360 ALA A C 1
ATOM 2524 O O . ALA A 1 360 ? -56.507 -15.907 57.149 1.00 90.00 360 ALA A O 1
ATOM 2525 N N . SER A 1 361 ? -54.659 -17.171 57.114 1.00 86.62 361 SER A N 1
ATOM 2526 C CA . SER A 1 361 ? -54.910 -17.877 58.380 1.00 86.62 361 SER A CA 1
ATOM 2527 C C . SER A 1 361 ? -53.615 -18.516 58.917 1.00 86.62 361 SER A C 1
ATOM 2529 O O . SER A 1 361 ? -52.778 -18.951 58.118 1.00 86.62 361 SER A O 1
ATOM 2531 N N . PRO A 1 362 ? -53.426 -18.633 60.248 1.00 88.06 362 PRO A N 1
ATOM 2532 C CA . PRO A 1 362 ? -54.312 -18.181 61.332 1.00 88.06 362 PRO A CA 1
ATOM 2533 C C . PRO A 1 362 ? -54.165 -16.689 61.675 1.00 88.06 362 PRO A C 1
ATOM 2535 O O . PRO A 1 362 ? -53.272 -16.006 61.168 1.00 88.06 362 PRO A O 1
ATOM 2538 N N . LEU A 1 363 ? -55.015 -16.188 62.576 1.00 87.88 363 LEU A N 1
ATOM 2539 C CA . LEU A 1 363 ? -54.850 -14.870 63.206 1.00 87.88 363 LEU A CA 1
ATOM 2540 C C . LEU A 1 363 ? -53.420 -14.635 63.707 1.00 87.88 363 LEU A C 1
ATOM 2542 O O . LEU A 1 363 ? -52.816 -15.501 64.343 1.00 87.88 363 LEU A O 1
ATOM 2546 N N . GLY A 1 364 ? -52.896 -13.434 63.468 1.00 88.50 364 GLY A N 1
ATOM 2547 C CA . GLY A 1 364 ? -51.564 -13.066 63.928 1.00 88.50 364 GLY A CA 1
ATOM 2548 C C . GLY A 1 364 ? -50.899 -11.976 63.100 1.00 88.50 364 GLY A C 1
ATOM 2549 O O . GLY A 1 364 ? -51.449 -11.476 62.117 1.00 88.50 364 GLY A O 1
ATOM 2550 N N . SER A 1 365 ? -49.688 -11.624 63.524 1.00 88.69 365 SER A N 1
ATOM 2551 C CA . SER A 1 365 ? -48.811 -10.693 62.819 1.00 88.69 365 SER A CA 1
ATOM 2552 C C . SER A 1 365 ? -47.708 -11.467 62.111 1.00 88.69 365 SER A C 1
ATOM 2554 O O . SER A 1 365 ? -46.962 -12.217 62.739 1.00 88.69 365 SER A O 1
ATOM 2556 N N . TYR A 1 366 ? -47.584 -11.243 60.812 1.00 92.06 366 TYR A N 1
ATOM 2557 C CA . TYR A 1 366 ? -46.590 -11.843 59.937 1.00 92.06 366 TYR A CA 1
ATOM 2558 C C . TYR A 1 366 ? -45.653 -10.759 59.410 1.00 92.06 366 TYR A C 1
ATOM 2560 O O . TYR A 1 366 ? -46.055 -9.611 59.225 1.00 92.06 366 TYR A O 1
ATOM 2568 N N . SER A 1 367 ? -44.399 -11.124 59.170 1.00 92.12 367 SER A N 1
ATOM 2569 C CA . SER A 1 367 ? -43.390 -10.240 58.590 1.00 92.12 367 SER A CA 1
ATOM 2570 C C . SER A 1 367 ? -42.777 -10.942 57.390 1.00 92.12 367 SER A C 1
ATOM 2572 O O . SER A 1 367 ? -42.184 -12.009 57.547 1.00 92.12 367 SER A O 1
ATOM 2574 N N . VAL A 1 368 ? -42.951 -10.372 56.200 1.00 93.38 368 VAL A N 1
ATOM 2575 C CA . VAL A 1 368 ? -42.414 -10.909 54.943 1.00 93.38 368 VAL A CA 1
ATOM 2576 C C . VAL A 1 368 ? -41.228 -10.054 54.528 1.00 93.38 368 VAL A C 1
ATOM 2578 O O . VAL A 1 368 ? -41.398 -8.867 54.257 1.00 93.38 368 VAL A O 1
ATOM 2581 N N . GLY A 1 369 ? -40.028 -10.633 54.500 1.00 92.44 369 GLY A N 1
ATOM 2582 C CA . GLY A 1 369 ? -38.822 -9.931 54.053 1.00 92.44 369 GLY A CA 1
ATOM 2583 C C . GLY A 1 369 ? -38.684 -9.996 52.537 1.00 92.44 369 GLY A C 1
ATOM 2584 O O . GLY A 1 369 ? -38.644 -11.094 51.987 1.00 92.44 369 GLY A O 1
ATOM 2585 N N . ILE A 1 370 ? -38.592 -8.848 51.868 1.00 94.44 370 ILE A N 1
ATOM 2586 C CA . ILE A 1 370 ? -38.471 -8.741 50.411 1.00 94.44 370 ILE A CA 1
ATOM 2587 C C . ILE A 1 370 ? -37.153 -8.053 50.066 1.00 94.44 370 ILE A C 1
ATOM 2589 O O . ILE A 1 370 ? -36.890 -6.941 50.523 1.00 94.44 370 ILE A O 1
ATOM 2593 N N . THR A 1 371 ? -36.346 -8.707 49.235 1.00 94.00 371 THR A N 1
ATOM 2594 C CA . THR A 1 371 ? -35.042 -8.211 48.783 1.00 94.00 371 THR A CA 1
ATOM 2595 C C . THR A 1 371 ? -35.056 -8.061 47.260 1.00 94.00 371 THR A C 1
ATOM 2597 O O . THR A 1 371 ? -35.278 -9.064 46.573 1.00 94.00 371 THR A O 1
ATOM 2600 N N . PRO A 1 372 ? -34.834 -6.857 46.702 1.00 94.75 372 PRO A N 1
ATOM 2601 C CA . PRO A 1 372 ? -34.645 -6.690 45.264 1.00 94.75 372 PRO A CA 1
ATOM 2602 C C . PRO A 1 372 ? -33.204 -7.042 44.861 1.00 94.75 372 PRO A C 1
ATOM 2604 O O . PRO A 1 372 ? -32.267 -6.818 45.627 1.00 94.75 372 PRO A O 1
ATOM 2607 N N . SER A 1 373 ? -33.010 -7.563 43.654 1.00 89.88 373 SER A N 1
ATOM 2608 C CA . SER A 1 373 ? -31.692 -7.807 43.061 1.00 89.88 373 SER A CA 1
ATOM 2609 C C . SER A 1 373 ? -31.719 -7.568 41.555 1.00 89.88 373 SER A C 1
ATOM 2611 O O . SER A 1 373 ? -32.663 -7.966 40.877 1.00 89.88 373 SER A O 1
ATOM 2613 N N . ASP A 1 374 ? -30.666 -6.948 41.040 1.00 85.12 374 ASP A N 1
ATOM 2614 C CA . ASP A 1 374 ? -30.412 -6.716 39.610 1.00 85.12 374 ASP A CA 1
ATOM 2615 C C . ASP A 1 374 ? -29.608 -7.877 38.965 1.00 85.12 374 ASP A C 1
ATOM 2617 O O . ASP A 1 374 ? -29.219 -7.822 37.800 1.00 85.12 374 ASP A O 1
ATOM 2621 N N . GLY A 1 375 ? -29.330 -8.944 39.730 1.00 80.00 375 GLY A N 1
ATOM 2622 C CA . GLY A 1 375 ? -28.500 -10.083 39.322 1.00 80.00 375 GLY A CA 1
ATOM 2623 C C . GLY A 1 375 ? -26.989 -9.912 39.548 1.00 80.00 375 GLY A C 1
ATOM 2624 O O . GLY A 1 375 ? -26.253 -10.892 39.423 1.00 80.00 375 GLY A O 1
ATOM 2625 N N . LEU A 1 376 ? -26.520 -8.716 39.917 1.00 76.94 376 LEU A N 1
ATOM 2626 C CA . LEU A 1 376 ? -25.126 -8.403 40.263 1.00 76.94 376 LEU A CA 1
ATOM 2627 C C . LEU A 1 376 ? -24.969 -8.035 41.745 1.00 76.94 376 LEU A C 1
ATOM 2629 O O . LEU A 1 376 ? -24.043 -8.504 42.408 1.00 76.94 376 LEU A O 1
ATOM 2633 N N . LEU A 1 377 ? -25.868 -7.204 42.265 1.00 83.19 377 LEU A N 1
ATOM 2634 C CA . LEU A 1 377 ? -25.966 -6.765 43.648 1.00 83.19 377 LEU A CA 1
ATOM 2635 C C . LEU A 1 377 ? -27.388 -7.009 44.184 1.00 83.19 377 LEU A C 1
ATOM 2637 O O . LEU A 1 377 ? -28.375 -7.119 43.452 1.00 83.19 377 LEU A O 1
ATOM 2641 N N . SER A 1 378 ? -27.495 -7.105 45.507 1.00 89.44 378 SER A N 1
ATOM 2642 C CA . SER A 1 378 ? -28.780 -7.182 46.205 1.00 89.44 378 SER A CA 1
ATOM 2643 C C . SER A 1 378 ? -28.999 -5.906 47.000 1.00 89.44 378 SER A C 1
ATOM 2645 O O . SER A 1 378 ? -28.094 -5.442 47.697 1.00 89.44 378 SER A O 1
ATOM 2647 N N . GLY A 1 379 ? -30.203 -5.351 46.894 1.00 90.31 379 GLY A N 1
ATOM 2648 C CA . GLY A 1 379 ? -30.642 -4.218 47.693 1.00 90.31 379 GLY A CA 1
ATOM 2649 C C . GLY A 1 379 ? -30.882 -4.583 49.155 1.00 90.31 379 GLY A C 1
ATOM 2650 O O . GLY A 1 379 ? -30.756 -5.736 49.575 1.00 90.31 379 GLY A O 1
ATOM 2651 N N . GLU A 1 380 ? -31.262 -3.584 49.945 1.00 92.75 380 GLU A N 1
ATOM 2652 C CA . GLU A 1 380 ? -31.660 -3.797 51.335 1.00 92.75 380 GLU A CA 1
ATOM 2653 C C . GLU A 1 380 ? -32.976 -4.591 51.416 1.00 92.75 380 GLU A C 1
ATOM 2655 O O . GLU A 1 380 ? -33.928 -4.332 50.675 1.00 92.75 380 GLU A O 1
ATOM 2660 N N . THR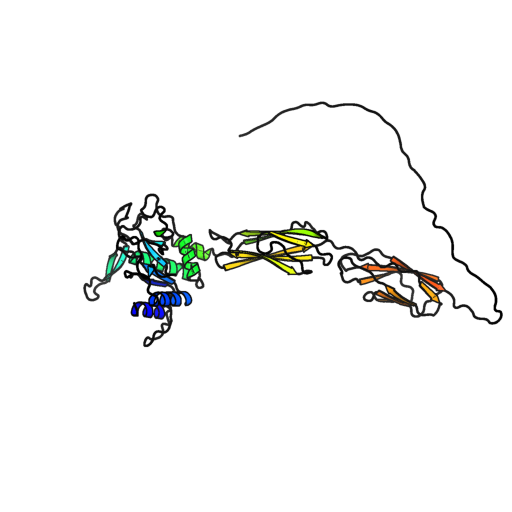 A 1 381 ? -33.043 -5.556 52.337 1.00 92.06 381 THR A N 1
ATOM 2661 C CA . THR A 1 381 ? -34.275 -6.301 52.622 1.00 92.06 381 THR A CA 1
ATOM 2662 C C . THR A 1 381 ? -35.258 -5.424 53.389 1.00 92.06 381 THR A C 1
ATOM 2664 O O . THR A 1 381 ? -34.980 -5.021 54.519 1.00 92.06 381 THR A O 1
ATOM 2667 N N . VAL A 1 382 ? -36.446 -5.204 52.828 1.00 92.38 382 VAL A N 1
ATOM 2668 C CA . VAL A 1 382 ? -37.540 -4.494 53.504 1.00 92.38 382 VAL A CA 1
ATOM 2669 C C . VAL A 1 382 ? -38.573 -5.497 53.997 1.00 92.38 382 VAL A C 1
ATOM 2671 O O . VAL A 1 382 ? -38.972 -6.407 53.271 1.00 92.38 382 VAL A O 1
ATOM 2674 N N . TYR A 1 383 ? -39.029 -5.323 55.234 1.00 90.81 383 TYR A N 1
ATOM 2675 C CA . TYR A 1 383 ? -40.029 -6.193 55.844 1.00 90.81 383 TYR A CA 1
ATOM 2676 C C . TYR A 1 383 ? -41.428 -5.594 55.729 1.00 90.81 383 TYR A C 1
ATOM 2678 O O . TYR A 1 383 ? -41.693 -4.500 56.228 1.00 90.81 383 TYR A O 1
ATOM 2686 N N . VAL A 1 384 ? -42.337 -6.339 55.106 1.00 92.62 384 VAL A N 1
ATOM 2687 C CA . VAL A 1 384 ? -43.759 -6.003 55.028 1.00 92.62 384 VAL A CA 1
ATOM 2688 C C . VAL A 1 384 ? -44.489 -6.677 56.181 1.00 92.62 384 VAL A C 1
ATOM 2690 O O . VAL A 1 384 ? -44.543 -7.905 56.260 1.00 92.62 384 VAL A O 1
ATOM 2693 N N . GLY A 1 385 ? -45.074 -5.874 57.070 1.00 91.50 385 GLY A N 1
ATOM 2694 C CA . GLY A 1 385 ? -45.974 -6.375 58.104 1.00 91.50 385 GLY A CA 1
ATOM 2695 C C . GLY A 1 385 ? -47.337 -6.748 57.519 1.00 91.50 385 GLY A C 1
ATOM 2696 O O . GLY A 1 385 ? -47.928 -5.961 56.778 1.00 91.50 385 GLY A O 1
ATOM 2697 N N . ILE A 1 386 ? -47.863 -7.916 57.874 1.00 93.06 386 ILE A N 1
ATOM 2698 C CA . ILE A 1 386 ? -49.225 -8.351 57.546 1.00 93.06 386 ILE A CA 1
ATOM 2699 C C . ILE A 1 386 ? -49.927 -8.720 58.850 1.00 93.06 386 ILE A C 1
ATOM 2701 O O . ILE A 1 386 ? -49.413 -9.532 59.614 1.00 93.06 386 ILE A O 1
ATOM 2705 N N . VAL A 1 387 ? -51.096 -8.140 59.113 1.00 90.88 387 VAL A N 1
ATOM 2706 C CA . VAL A 1 387 ? -51.899 -8.444 60.304 1.00 90.88 387 VAL A CA 1
ATOM 2707 C C . VAL A 1 387 ? -53.204 -9.104 59.872 1.00 90.88 387 VAL A C 1
ATOM 2709 O O . VAL A 1 387 ? -54.011 -8.490 59.171 1.00 90.88 387 VAL A O 1
ATOM 2712 N N . VAL A 1 388 ? -53.400 -10.353 60.297 1.00 90.62 388 VAL A N 1
ATOM 2713 C CA . VAL A 1 388 ? -54.634 -11.117 60.080 1.00 90.62 388 VAL A CA 1
ATOM 2714 C C . VAL A 1 388 ? -55.528 -10.944 61.305 1.00 90.62 388 VAL A C 1
ATOM 2716 O O . VAL A 1 388 ? -55.129 -11.305 62.416 1.00 90.62 388 VAL A O 1
ATOM 2719 N N . VAL A 1 389 ? -56.715 -10.368 61.115 1.00 89.44 389 VAL A N 1
ATOM 2720 C CA . VAL A 1 389 ? -57.671 -10.053 62.193 1.00 89.44 389 VAL A CA 1
ATOM 2721 C C . VAL A 1 389 ? -58.966 -10.851 62.043 1.00 89.44 389 VAL A C 1
ATOM 2723 O O . VAL A 1 389 ? -59.337 -11.251 60.943 1.00 89.44 389 VAL A O 1
ATOM 2726 N N . ALA A 1 390 ? -59.666 -11.097 63.152 1.00 84.88 390 ALA A N 1
ATOM 2727 C CA . ALA A 1 390 ? -60.889 -11.893 63.133 1.00 84.88 390 ALA A CA 1
ATOM 2728 C C . ALA A 1 390 ? -62.003 -11.172 62.350 1.00 84.88 390 ALA A C 1
ATOM 2730 O O . ALA A 1 390 ? -62.155 -9.954 62.509 1.00 84.88 390 ALA A O 1
ATOM 2731 N N . PRO A 1 391 ? -62.820 -11.892 61.558 1.00 75.19 391 PRO A N 1
ATOM 2732 C CA . PRO A 1 391 ? -64.065 -11.349 61.039 1.00 75.19 391 PRO A CA 1
ATOM 2733 C C . PRO A 1 391 ? -64.915 -10.918 62.234 1.00 75.19 391 PRO A C 1
ATOM 2735 O O . PRO A 1 391 ? -65.138 -11.707 63.155 1.00 75.19 391 PRO A O 1
ATOM 2738 N N . GLY A 1 392 ? -65.359 -9.661 62.260 1.00 66.06 392 GLY A N 1
ATOM 2739 C CA . GLY A 1 392 ? -66.235 -9.186 63.327 1.00 66.06 392 GLY A CA 1
ATOM 2740 C C . GLY A 1 392 ? -67.457 -10.100 63.436 1.00 66.06 392 GLY A C 1
ATOM 2741 O O . GLY A 1 392 ? -68.206 -10.252 62.472 1.00 66.06 392 GLY A O 1
ATOM 2742 N N . SER A 1 393 ? -67.653 -10.736 64.592 1.00 43.75 393 SER A N 1
ATOM 2743 C CA . SER A 1 393 ? -68.808 -11.590 64.848 1.00 43.75 393 SER A CA 1
ATOM 2744 C C . SER A 1 393 ? -70.067 -10.728 64.959 1.00 43.75 393 SER A C 1
ATOM 2746 O O . SER A 1 393 ? -70.410 -10.195 66.012 1.00 43.75 393 SER A O 1
ATOM 2748 N N . GLY A 1 394 ? -70.774 -10.573 63.840 1.00 41.88 394 GLY A N 1
ATOM 2749 C CA . GLY A 1 394 ? -72.100 -9.969 63.803 1.00 41.88 394 GLY A CA 1
ATOM 2750 C C . GLY A 1 394 ? -73.142 -10.863 64.481 1.00 41.88 394 GLY A C 1
ATOM 2751 O O . GLY A 1 394 ? -73.791 -11.665 63.819 1.00 41.88 394 GLY A O 1
ATOM 2752 N N . GLY A 1 395 ? -73.325 -10.699 65.794 1.00 34.38 395 GLY A N 1
ATOM 2753 C CA . GLY A 1 395 ? -74.573 -11.001 66.500 1.00 34.38 395 GLY A CA 1
ATOM 2754 C C . GLY A 1 395 ? -75.376 -9.707 66.662 1.00 34.38 395 GLY A C 1
ATOM 2755 O O . GLY A 1 395 ? -74.857 -8.724 67.180 1.00 34.38 395 GLY A O 1
ATOM 2756 N N . GLY A 1 396 ? -76.603 -9.672 66.139 1.00 35.25 396 GLY A N 1
ATOM 2757 C CA . GLY A 1 396 ? -77.374 -8.445 65.932 1.00 35.25 396 GLY A CA 1
ATOM 2758 C C . GLY A 1 396 ? -77.836 -7.696 67.191 1.00 35.25 396 GLY A C 1
ATOM 2759 O O . GLY A 1 396 ? -78.095 -8.289 68.233 1.00 35.25 396 GLY A O 1
ATOM 2760 N N . GLY A 1 397 ? -78.043 -6.384 67.011 1.00 33.25 397 GLY A N 1
ATOM 2761 C CA . GLY A 1 397 ? -78.952 -5.560 67.815 1.00 33.25 397 GLY A CA 1
ATOM 2762 C C . GLY A 1 397 ? -78.311 -4.628 68.848 1.00 33.25 397 GLY A C 1
ATOM 2763 O O . GLY A 1 397 ? -78.293 -4.963 70.022 1.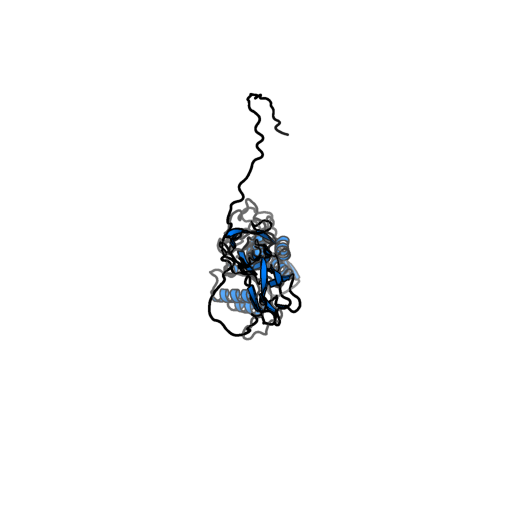00 33.25 397 GLY A O 1
ATOM 2764 N N . ALA A 1 398 ? -77.866 -3.442 68.412 1.00 30.66 398 ALA A N 1
ATOM 2765 C CA . ALA A 1 398 ? -77.985 -2.135 69.092 1.00 30.66 398 ALA A CA 1
ATOM 2766 C C . ALA A 1 398 ? -76.950 -1.162 68.502 1.00 30.66 398 ALA A C 1
ATOM 2768 O O . ALA A 1 398 ? -75.754 -1.242 68.765 1.00 30.66 398 ALA A O 1
ATOM 2769 N N . THR A 1 399 ? -77.405 -0.223 67.677 1.00 39.22 399 THR A N 1
ATOM 2770 C CA . THR A 1 399 ? -76.576 0.873 67.174 1.00 39.22 399 THR A CA 1
ATOM 2771 C C . THR A 1 399 ? -76.346 1.888 68.290 1.00 39.22 399 THR A C 1
ATOM 2773 O O . THR A 1 399 ? -77.273 2.626 68.610 1.00 39.22 399 THR A O 1
ATOM 2776 N N . GLN A 1 400 ? -75.143 1.911 68.870 1.00 35.06 400 GLN A N 1
ATOM 2777 C CA . GLN A 1 400 ? -74.368 3.097 69.280 1.00 35.06 400 GLN A CA 1
ATOM 2778 C C . GLN A 1 400 ? -73.078 2.651 69.990 1.00 35.06 400 GLN A C 1
ATOM 2780 O O . GLN A 1 400 ? -73.134 1.964 71.002 1.00 35.06 400 GLN A O 1
ATOM 2785 N N . GLY A 1 401 ? -71.936 3.148 69.506 1.00 28.27 401 GLY A N 1
ATOM 2786 C CA . GLY A 1 401 ? -70.838 3.534 70.391 1.00 28.27 401 GLY A CA 1
ATOM 2787 C C . GLY A 1 401 ? -69.609 2.626 70.486 1.00 28.27 401 GLY A C 1
ATOM 2788 O O . GLY A 1 401 ? -69.531 1.795 71.381 1.00 28.27 401 GLY A O 1
ATOM 2789 N N . LEU A 1 402 ? -68.588 3.023 69.706 1.00 34.56 402 LEU A N 1
ATOM 2790 C CA . LEU A 1 402 ? -67.161 3.103 70.086 1.00 34.56 402 LEU A CA 1
ATOM 2791 C C . LEU A 1 402 ? -66.361 1.768 70.086 1.00 34.56 402 LEU A C 1
ATOM 2793 O O . LEU A 1 402 ? -66.917 0.715 70.352 1.00 34.56 402 LEU A O 1
ATOM 2797 N N . TRP A 1 403 ? -65.059 1.670 69.777 1.00 32.62 403 TRP A N 1
ATOM 2798 C CA . TRP A 1 403 ? -63.866 2.542 69.876 1.00 32.62 403 TRP A CA 1
ATOM 2799 C C . TRP A 1 403 ? -62.832 2.066 68.810 1.00 32.62 403 TRP A C 1
ATOM 2801 O O . TRP A 1 403 ? -62.843 0.890 68.465 1.00 32.62 403 TRP A O 1
ATOM 2811 N N . TRP A 1 404 ? -61.968 2.853 68.149 1.00 33.44 404 TRP A N 1
ATOM 2812 C CA . TRP A 1 404 ? -60.886 3.741 68.627 1.00 33.44 404 TRP A CA 1
ATOM 2813 C C . TRP A 1 404 ? -59.951 3.152 69.699 1.00 33.44 404 TRP A C 1
ATOM 2815 O O . TRP A 1 404 ? -60.059 3.526 70.855 1.00 33.44 404 TRP A O 1
ATOM 2825 N N . VAL A 1 405 ? -58.969 2.333 69.298 1.00 29.84 405 VAL A N 1
ATOM 2826 C CA . VAL A 1 405 ? -57.597 2.275 69.865 1.00 29.84 405 VAL A CA 1
ATOM 2827 C C . VAL A 1 405 ? -56.715 1.757 68.712 1.00 29.84 405 VAL A C 1
ATOM 2829 O O . VAL A 1 405 ? -56.873 0.623 68.287 1.00 29.84 405 VAL A O 1
ATOM 2832 N N . LEU A 1 406 ? -55.928 2.563 68.001 1.00 30.52 406 LEU A N 1
ATOM 2833 C CA . LEU A 1 406 ? -54.603 3.036 68.399 1.00 30.52 406 LEU A CA 1
ATOM 2834 C C . LEU A 1 406 ? -54.188 4.188 67.470 1.00 30.52 406 LEU A C 1
ATOM 2836 O O . LEU A 1 406 ? -53.947 3.975 66.283 1.00 30.52 406 LEU A O 1
ATOM 2840 N N . LEU A 1 407 ? -54.043 5.395 68.013 1.00 34.47 407 LEU A N 1
ATOM 2841 C CA . LEU A 1 407 ? -53.225 6.446 67.407 1.00 34.47 407 LEU A CA 1
ATOM 2842 C C . LEU A 1 407 ? -52.690 7.366 68.511 1.00 34.47 407 LEU A C 1
ATOM 2844 O O . LEU A 1 407 ? -53.459 7.912 69.296 1.00 34.47 407 LEU A O 1
ATOM 2848 N N . GLY A 1 408 ? -51.363 7.527 68.533 1.00 25.80 408 GLY A N 1
ATOM 2849 C CA . GLY A 1 408 ? -50.607 8.447 69.392 1.00 25.80 408 GLY A CA 1
ATOM 2850 C C . GLY A 1 408 ? -50.086 7.771 70.664 1.00 25.80 408 GLY A C 1
ATOM 2851 O O . GLY A 1 408 ? -50.861 7.346 71.502 1.00 25.80 408 GLY A O 1
ATOM 2852 N N . SER A 1 409 ? -48.788 7.660 70.930 1.00 30.64 409 SER A N 1
ATOM 2853 C CA . SER A 1 409 ? -47.695 8.578 70.609 1.00 30.64 409 SER A CA 1
ATOM 2854 C C . SER A 1 409 ? -46.357 7.924 70.986 1.00 30.64 409 SER A C 1
ATOM 2856 O O . SER A 1 409 ? -46.310 7.201 71.975 1.00 30.64 409 SER A O 1
ATOM 2858 N N . ALA A 1 410 ? -45.293 8.182 70.215 1.00 26.69 410 ALA A N 1
ATOM 2859 C CA . ALA A 1 410 ? -43.935 8.450 70.717 1.00 26.69 410 ALA A CA 1
ATOM 2860 C C . ALA A 1 410 ? -42.924 8.528 69.556 1.00 26.69 410 ALA A C 1
ATOM 2862 O O . ALA A 1 410 ? -42.130 7.622 69.322 1.00 26.69 410 ALA A O 1
ATOM 2863 N N . THR A 1 411 ? -42.889 9.667 68.865 1.00 34.06 411 THR A N 1
ATOM 2864 C CA . THR A 1 411 ? -41.598 10.242 68.474 1.00 34.06 411 THR A CA 1
ATOM 2865 C C . THR A 1 411 ? -40.966 10.820 69.735 1.00 34.06 411 THR A C 1
ATOM 2867 O O . THR A 1 411 ? -41.419 11.852 70.230 1.00 34.06 411 THR A O 1
ATOM 2870 N N . LEU A 1 412 ? -39.929 10.174 70.262 1.00 31.00 412 LEU A N 1
ATOM 2871 C CA . LEU A 1 412 ? -38.994 10.810 71.183 1.00 31.00 412 LEU A CA 1
ATOM 2872 C C . LEU A 1 412 ? -37.580 10.376 70.818 1.00 31.00 412 LEU A C 1
ATOM 2874 O O . LEU A 1 412 ? -37.227 9.200 70.820 1.00 31.00 412 LEU A O 1
ATOM 2878 N N . ALA A 1 413 ? -36.821 11.391 70.427 1.00 28.86 413 ALA A N 1
ATOM 2879 C CA . ALA A 1 413 ? -35.436 11.352 70.029 1.00 28.86 413 ALA A CA 1
ATOM 2880 C C . ALA A 1 413 ? -34.561 10.593 71.037 1.00 28.86 413 ALA A C 1
ATOM 2882 O O . ALA A 1 413 ? -34.527 10.915 72.225 1.00 28.86 413 ALA A O 1
ATOM 2883 N N . GLY A 1 414 ? -33.780 9.638 70.533 1.00 28.58 414 GLY A N 1
ATOM 2884 C CA . GLY A 1 414 ? -32.620 9.103 71.233 1.00 28.58 414 GLY A CA 1
ATOM 2885 C C . GLY A 1 414 ? -31.488 10.129 71.230 1.00 28.58 414 GLY A C 1
ATOM 2886 O O . GLY A 1 414 ? -30.671 10.162 70.316 1.00 28.58 414 GLY A O 1
ATOM 2887 N N . LEU A 1 415 ? -31.444 10.969 72.262 1.00 32.06 415 LEU A N 1
ATOM 2888 C CA . LEU A 1 415 ? -30.290 11.792 72.618 1.00 32.06 415 LEU A CA 1
ATOM 2889 C C . LEU A 1 415 ? -29.967 11.561 74.099 1.00 32.06 415 LEU A C 1
ATOM 2891 O O . LEU A 1 415 ? -30.666 12.031 74.991 1.00 32.06 415 LEU A O 1
ATOM 2895 N N . GLY A 1 416 ? -28.872 10.845 74.344 1.00 27.75 416 GLY A N 1
ATOM 2896 C CA . GLY A 1 416 ? -28.191 10.741 75.632 1.00 27.75 416 GLY A CA 1
ATOM 2897 C C . GLY A 1 416 ? -27.223 9.555 75.626 1.00 27.75 416 GLY A C 1
ATOM 2898 O O . GLY A 1 416 ? -27.566 8.490 75.143 1.00 27.75 416 GLY A O 1
ATOM 2899 N N . LEU A 1 417 ? -25.993 9.624 76.124 1.00 29.91 417 LEU A N 1
ATOM 2900 C CA . LEU A 1 417 ? -25.169 10.726 76.602 1.00 29.91 417 LEU A CA 1
ATOM 2901 C C . LEU A 1 417 ? -23.733 10.165 76.711 1.00 29.91 417 LEU A C 1
ATOM 2903 O O . LEU A 1 417 ? -23.532 9.065 77.208 1.00 29.91 417 LEU A O 1
ATOM 2907 N N . ARG A 1 418 ? -22.754 10.961 76.265 1.00 29.81 418 ARG A N 1
ATOM 2908 C CA . ARG A 1 418 ? -21.366 11.102 76.760 1.00 29.81 418 ARG A CA 1
ATOM 2909 C C . ARG A 1 418 ? -20.605 9.861 77.277 1.00 29.81 418 ARG A C 1
ATOM 2911 O O . ARG A 1 418 ? -20.810 9.410 78.398 1.00 29.81 418 ARG A O 1
ATOM 2918 N N . ARG A 1 419 ? -19.454 9.604 76.641 1.00 28.72 419 ARG A N 1
ATOM 2919 C CA . ARG A 1 419 ? -18.180 9.535 77.381 1.00 28.72 419 ARG A CA 1
ATOM 2920 C C . ARG A 1 419 ? -17.235 10.639 76.915 1.00 28.72 419 ARG A C 1
ATOM 2922 O O . ARG A 1 419 ? -16.662 10.594 75.835 1.00 28.72 419 ARG A O 1
ATOM 2929 N N . LEU A 1 420 ? -17.109 11.646 77.776 1.00 30.75 420 LEU A N 1
ATOM 2930 C CA . LEU A 1 420 ? -15.971 12.552 77.838 1.00 30.75 420 LEU A CA 1
ATOM 2931 C C . LEU A 1 420 ? -14.770 11.773 78.387 1.00 30.75 420 LEU A C 1
ATOM 2933 O O . LEU A 1 420 ? -14.853 11.219 79.479 1.00 30.75 420 LEU A O 1
ATOM 2937 N N . TRP A 1 421 ? -13.647 11.818 77.679 1.00 28.39 421 TRP A N 1
ATOM 2938 C CA . TRP A 1 421 ? -12.331 11.892 78.306 1.00 28.39 421 TRP A CA 1
ATOM 2939 C C . TRP A 1 421 ? -11.682 13.189 77.820 1.00 28.39 421 TRP A C 1
ATOM 2941 O O . TRP A 1 421 ? -11.348 13.342 76.649 1.00 28.39 421 TRP A O 1
ATOM 2951 N N . ARG A 1 422 ? -11.567 14.157 78.733 1.00 35.06 422 ARG A N 1
ATOM 2952 C CA . ARG A 1 422 ? -10.659 15.303 78.634 1.00 35.06 422 ARG A CA 1
ATOM 2953 C C . ARG A 1 422 ? -9.619 15.129 79.731 1.00 35.06 422 ARG A C 1
ATOM 2955 O O . ARG A 1 422 ? -9.995 15.103 80.893 1.00 35.06 422 ARG A O 1
ATOM 2962 N N . LEU A 1 423 ? -8.350 15.100 79.345 1.00 34.91 423 LEU A N 1
ATOM 2963 C CA . LEU A 1 423 ? -7.168 15.542 80.096 1.00 34.91 423 LEU A CA 1
ATOM 2964 C C . LEU A 1 423 ? -6.133 15.814 78.994 1.00 34.91 423 LEU A C 1
ATOM 2966 O O . LEU A 1 423 ? -5.833 14.932 78.203 1.00 34.91 423 LEU A O 1
ATOM 2970 N N . GLY A 1 424 ? -5.814 17.069 78.687 1.00 31.14 424 GLY A N 1
ATOM 2971 C CA . GLY A 1 424 ? -4.839 17.870 79.433 1.00 31.14 424 GLY A CA 1
ATOM 2972 C C . GLY A 1 424 ? -3.577 17.954 78.561 1.00 31.14 424 GLY A C 1
ATOM 2973 O O . GLY A 1 424 ? -2.836 16.996 78.457 1.00 31.14 424 GLY A O 1
ATOM 2974 N N . ALA A 1 425 ? -3.477 18.939 77.670 1.00 31.34 425 ALA A N 1
ATOM 2975 C CA . ALA A 1 425 ? -2.807 20.219 77.895 1.00 31.34 425 ALA A CA 1
ATOM 2976 C C . ALA A 1 425 ? -1.262 20.151 77.933 1.00 31.34 425 ALA A C 1
ATOM 2978 O O . ALA A 1 425 ? -0.679 19.515 78.799 1.00 31.34 425 ALA A O 1
ATOM 2979 N N . ARG A 1 426 ? -0.671 21.018 77.088 1.00 33.34 426 ARG A N 1
ATOM 2980 C CA . ARG A 1 426 ? 0.633 21.718 77.186 1.00 33.34 426 ARG A CA 1
ATOM 2981 C C . ARG A 1 426 ? 1.823 21.208 76.352 1.00 33.34 426 ARG A C 1
ATOM 2983 O O . ARG A 1 426 ? 2.485 20.242 76.683 1.00 33.34 426 ARG A O 1
ATOM 2990 N N . ARG A 1 427 ? 2.147 22.058 75.362 1.00 32.41 427 ARG A N 1
ATOM 2991 C CA . ARG A 1 427 ? 3.435 22.753 75.120 1.00 32.41 427 ARG A CA 1
ATOM 2992 C C . ARG A 1 427 ? 4.740 21.960 75.312 1.00 32.41 427 ARG A C 1
ATOM 2994 O O . ARG A 1 427 ? 5.134 21.732 76.447 1.00 32.41 427 ARG A O 1
ATOM 3001 N N . ARG A 1 428 ? 5.530 21.876 74.233 1.00 32.50 428 ARG A N 1
ATOM 3002 C CA . ARG A 1 428 ? 6.873 22.491 74.015 1.00 32.50 428 ARG A CA 1
ATOM 3003 C C . ARG A 1 428 ? 7.519 21.783 72.810 1.00 32.50 428 ARG A C 1
ATOM 3005 O O . ARG A 1 428 ? 7.458 20.572 72.718 1.00 32.50 428 ARG A O 1
ATOM 3012 N N . ALA A 1 429 ? 7.843 22.522 71.750 1.00 33.84 429 ALA A N 1
ATOM 3013 C CA . ALA A 1 429 ? 9.178 23.058 71.452 1.00 33.84 429 ALA A CA 1
ATOM 3014 C C . ALA A 1 429 ? 10.208 21.966 71.103 1.00 33.84 429 ALA A C 1
ATOM 3016 O O . ALA A 1 429 ? 10.546 21.154 71.956 1.00 33.84 429 ALA A O 1
ATOM 3017 N N . GLY A 1 430 ? 10.739 22.005 69.874 1.00 33.75 430 GLY A N 1
ATOM 3018 C CA . GLY A 1 430 ? 11.908 21.210 69.490 1.00 33.75 430 GLY A CA 1
ATOM 3019 C C . GLY A 1 430 ? 12.067 20.969 67.987 1.00 33.75 430 GLY A C 1
ATOM 3020 O O . GLY A 1 430 ? 11.840 19.861 67.524 1.00 33.75 430 GLY A O 1
ATOM 3021 N N . MET A 1 431 ? 12.505 21.984 67.234 1.00 37.78 431 MET A N 1
ATOM 3022 C CA . MET A 1 431 ? 13.502 21.754 66.169 1.00 37.78 431 MET A CA 1
ATOM 3023 C C . MET A 1 431 ? 14.835 21.401 66.857 1.00 37.78 431 MET A C 1
ATOM 3025 O O . MET A 1 431 ? 15.114 21.973 67.914 1.00 37.78 431 MET A O 1
ATOM 3029 N N . PRO A 1 432 ? 15.643 20.476 66.309 1.00 49.19 432 PRO A N 1
ATOM 3030 C CA . PRO A 1 432 ? 16.687 20.832 65.326 1.00 49.19 432 PRO A CA 1
ATOM 3031 C C . PRO A 1 432 ? 16.752 19.813 64.159 1.00 49.19 432 PRO A C 1
ATOM 3033 O O . PRO A 1 432 ? 16.350 18.671 64.311 1.00 49.19 432 PRO A O 1
ATOM 3036 N N . ARG A 1 433 ? 17.022 20.185 62.900 1.00 36.03 433 ARG A N 1
ATOM 3037 C CA . ARG A 1 433 ? 18.259 20.674 62.246 1.00 36.03 433 ARG A CA 1
ATOM 3038 C C . ARG A 1 433 ? 19.368 19.608 62.082 1.00 36.03 433 ARG A C 1
ATOM 3040 O O . ARG A 1 433 ? 19.845 19.070 63.069 1.00 36.03 433 ARG A O 1
ATOM 3047 N N . ALA A 1 434 ? 19.846 19.515 60.828 1.00 36.34 434 ALA A N 1
ATOM 3048 C CA . ALA A 1 434 ? 21.085 18.901 60.302 1.00 36.34 434 ALA A CA 1
ATOM 3049 C C . ALA A 1 434 ? 21.059 17.375 60.035 1.00 36.34 434 ALA A C 1
ATOM 3051 O O . ALA A 1 434 ? 20.484 16.632 60.810 1.00 36.34 434 ALA A O 1
ATOM 3052 N N . GLY A 1 435 ? 21.646 16.830 58.959 1.00 35.88 435 GLY A N 1
ATOM 3053 C CA . GLY A 1 435 ? 22.589 17.359 57.957 1.00 35.88 435 GLY A CA 1
ATOM 3054 C C . GLY A 1 435 ? 22.465 16.616 56.606 1.00 35.88 435 GLY A C 1
ATOM 3055 O O . GLY A 1 435 ? 21.807 15.586 56.533 1.00 35.88 435 GLY A O 1
ATOM 3056 N N . ASN A 1 436 ? 22.874 17.238 55.488 1.00 36.41 436 ASN A N 1
ATOM 3057 C CA . ASN A 1 436 ? 24.164 17.019 54.787 1.00 36.41 436 ASN A CA 1
ATOM 3058 C C . ASN A 1 436 ? 24.382 15.543 54.380 1.00 36.41 436 ASN A C 1
ATOM 3060 O O . ASN A 1 436 ? 24.371 14.688 55.249 1.00 36.41 436 ASN A O 1
ATOM 3064 N N . ARG A 1 437 ? 24.689 15.146 53.136 1.00 43.22 437 ARG A N 1
ATOM 3065 C CA . ARG A 1 437 ? 25.356 15.795 51.987 1.00 43.22 437 ARG A CA 1
ATOM 3066 C C . ARG A 1 437 ? 25.263 14.844 50.747 1.00 43.22 437 ARG A C 1
ATOM 3068 O O . ARG A 1 437 ? 24.738 13.746 50.898 1.00 43.22 437 ARG A O 1
ATOM 3075 N N . PRO A 1 438 ? 25.747 15.252 49.553 1.00 51.38 438 PRO A N 1
ATOM 3076 C CA . PRO A 1 438 ? 25.411 14.680 48.241 1.00 51.38 438 PRO A CA 1
ATOM 3077 C C . PRO A 1 438 ? 26.414 13.630 47.730 1.00 51.38 438 PRO A C 1
ATOM 3079 O O . PRO A 1 438 ? 27.534 13.549 48.229 1.00 51.38 438 PRO A O 1
ATOM 3082 N N . ALA A 1 439 ? 26.052 12.929 46.652 1.00 46.41 439 ALA A N 1
ATOM 3083 C CA . ALA A 1 439 ? 27.008 12.310 45.733 1.00 46.41 439 ALA A CA 1
ATOM 3084 C C . ALA A 1 439 ? 26.493 12.398 44.282 1.00 46.41 439 ALA A C 1
ATOM 3086 O O . ALA A 1 439 ? 25.467 11.824 43.931 1.00 46.41 439 ALA A O 1
ATOM 3087 N N . THR A 1 440 ? 27.210 13.162 43.462 1.00 47.97 440 THR A N 1
ATOM 3088 C CA . THR A 1 440 ? 27.289 13.047 41.993 1.00 47.97 440 THR A CA 1
ATOM 3089 C C . THR A 1 440 ? 28.549 12.215 41.639 1.00 47.97 440 THR A C 1
ATOM 3091 O O . THR A 1 440 ? 29.253 11.798 42.557 1.00 47.97 440 THR A O 1
ATOM 3094 N N . PRO A 1 441 ? 28.902 11.996 40.359 1.00 62.22 441 PRO A N 1
ATOM 3095 C CA . PRO A 1 441 ? 28.616 10.798 39.573 1.00 62.22 441 PRO A CA 1
ATOM 3096 C C . PRO A 1 441 ? 29.898 10.011 39.203 1.00 62.22 441 PRO A C 1
ATOM 3098 O O . PRO A 1 441 ? 31.011 10.438 39.513 1.00 62.22 441 PRO A O 1
ATOM 3101 N N . ALA A 1 442 ? 29.731 8.897 38.489 1.00 48.31 442 ALA A N 1
ATOM 3102 C CA . ALA A 1 442 ? 30.740 8.298 37.612 1.00 48.31 442 ALA A CA 1
ATOM 3103 C C . ALA A 1 442 ? 30.080 7.952 36.275 1.00 48.31 442 ALA A C 1
ATOM 3105 O O . ALA A 1 442 ? 28.886 7.564 36.320 1.00 48.31 442 ALA A O 1
#

pLDDT: mean 85.68, std 19.62, range [25.8, 98.94]

Nearest PDB structures (foldseek):
  3lpd-assembly1_A  TM=9.425E-01  e=8.437E-18  Dichelobacter nodosus VCS1703A
  3lpa-assembly1_A  TM=9.457E-01  e=4.112E-17  Dichelobacter nodosus VCS1703A
  5aqe-assembly1_A  TM=9.054E-01  e=4.227E-12  Lederbergia lenta
  5ard-assembly1_A  TM=9.113E-01  e=8.818E-12  Lederbergia lenta
  1c9n-assembly1_A  TM=8.895E-01  e=7.033E-12  Lederbergia lenta